Protein AF-A0A914TC28-F1 (afdb_monomer)

Secondary structure (DSSP, 8-state):
---HHHHHHHHHHHHHHTHHHHHHHHHHHHHH-GGGHHHHHHHHHHHHHHTTGGGTT----HHHHT-HHHHHHHHHHT-EEEE-S---TTS-EEEEEE--TTT-HHHIIIIISSTT-HHHHH--EEEEEE-GGGGTSTTHHHHHHHTTEEE-SHHHHHHHT-TT--SEEEEE-TTHHHHGGG--TT----S-TT--HHHHHHHHHTPEEEEEEEETGGGSSEEPP--TTSHHHHHHHHHHHHHS-----EE-B-SS-SSSSSBPPP---EEEE-PPBP----SS--HHHHHHHHHHHHHHHHHHHHHHHGGGT--S---SS-GGGHHHHHHHHHHHHHTTTGGGTT----HHHHT-HHHHHHHHHTT-EEEE-S---TTS-EEEEEE--TTT-HHHIIIIISSTT-HHHHSTT-EEEEEE-GGGGGSTTHHHHHHHTT-EES-HHHHHHHHTSSSS-EEEEE-TTHHHHGGG--TT--EE--TT--HHHHHHHHTT-EEEEEEEETGGGSSEEPP--TTSHHHHHHHHHHHHHS-----EEEEETTEEEEESBPPP---EEEE---B-----SS--HHHHHHHHHHHHHHHHHHHHHHTGGGT--TT---EE-

Radius of gyration: 33.53 Å; Cα contacts (8 Å, |Δi|>4): 1137; chains: 1; bounding box: 77×62×87 Å

Foldseek 3Di:
DQDPLNVLLQPVVVCLVCVLVVLLVVVVVLVVDPVNVVVVVVVVVVCVVCVCQLLAQFAAALVLLEPVSLLSPCVLQVEAEAEPDADDQQAEAEEAEPDCAQPNSNCLSAQQHCNHPNCVVHVAAEEEEDDVVCCVRPPSVNSCSNSRYHHPDLSSLCNQLAQVHTRYYYYDHQQPQVSNLVLAVLDRDGPQLPSLVSLLSCQQRQHWYKYKYKFFRSVFKHFDDDDPPDPNVVVQVVVCVVPVHRPTHIAAAHSPGGPGDDRTDHHHIYMYIFDTHGHHHDNDDDPVRSNVVSVVSVVRNVVSCLVCVVVRPRDNDPDPDDPVCCVVVVVVVVVCVVCVCQLLQQFAAAQVLLVDVVLLVVCVLQVEEEAEDDADDQQAEEEEAEDDCAQPNSNLCSQQLHCNNPNCVNHPNAHEEEEDASVQCVDPPSVNSCSNSRYHYPDLSSVLNQLPDPGGRYYYYYHQQAQVSNQVLAPPDQEGAQLPRLPSLQSCQQSQHWYKYKYKPCSSQFWHWDDDDPPDPNVVVQVVVCVVPVHGPTHTFAADPPGGPGDDGTHHHNIYMYIFDIHGHNHDNRDDPVSSNVVSVVNVVRNQVSCQVCVVVRPHDNPDGRHYD

Nearest PDB structures (foldseek):
  2z43-assembly3_C  TM=2.459E-01  e=3.019E+00  Saccharolobus solfataricus P2
  8bq2-assembly1_A  TM=2.609E-01  e=3.526E+00  Homo sapiens
  7ejc-assembly1_A  TM=2.375E-01  e=2.584E+00  Homo sapiens

Solvent-accessible surface area (backbone atoms only — not comparable to full-atom values): 32152 Å² total; per-residue (Å²): 135,87,50,70,28,63,49,40,38,56,57,52,47,58,52,60,75,42,32,56,59,53,29,50,52,50,51,52,54,37,70,78,32,74,92,39,38,69,58,52,52,54,50,50,53,51,44,66,76,51,61,59,33,42,47,58,67,26,55,58,31,71,67,69,23,55,40,67,63,46,36,26,42,28,60,47,24,56,48,44,68,44,75,74,58,91,69,72,58,87,41,28,33,36,36,41,38,32,70,34,16,78,81,32,63,62,53,43,41,46,64,44,24,48,39,53,44,36,57,80,76,60,67,46,53,61,33,38,54,40,65,65,68,58,66,72,41,59,66,35,25,54,51,42,20,24,39,16,31,25,30,60,49,66,68,20,47,51,58,54,43,29,82,94,51,58,21,30,32,41,40,41,48,70,31,39,58,65,26,26,68,55,27,33,62,92,52,82,82,74,50,48,95,85,54,56,64,66,48,48,50,23,26,44,43,33,18,22,41,24,38,28,43,42,44,45,45,25,47,24,40,47,52,62,95,44,55,91,88,35,70,63,31,52,51,32,50,51,50,19,73,74,69,73,49,56,72,74,64,61,36,18,18,34,90,87,48,85,76,54,36,89,34,65,42,77,36,60,29,39,35,41,37,46,66,70,42,86,36,74,64,32,83,78,67,50,76,64,57,40,49,52,55,44,54,52,50,52,52,53,40,51,51,55,44,66,78,42,32,56,86,70,75,38,63,90,76,78,58,92,66,66,71,88,47,44,83,51,50,53,57,47,50,54,47,50,63,74,51,61,59,37,42,45,61,54,27,50,62,32,73,67,64,25,61,37,68,68,44,42,54,55,29,56,60,24,59,44,42,63,44,77,74,47,92,72,66,36,83,44,37,36,39,33,44,38,33,67,33,16,82,78,31,59,44,59,43,45,42,48,37,28,40,48,46,41,35,59,77,78,38,57,69,48,46,52,28,40,48,40,64,65,73,60,63,72,42,81,67,56,28,56,55,38,19,26,29,14,30,24,29,64,48,67,67,18,50,49,49,43,67,67,42,91,66,55,7,36,30,40,39,37,45,69,31,40,55,64,27,26,65,56,23,36,65,97,56,51,71,40,42,47,73,83,55,56,65,64,53,47,51,26,21,45,59,57,18,25,38,22,39,26,44,30,44,51,44,26,52,27,38,53,49,60,95,47,56,88,87,34,73,64,30,51,51,31,50,55,44,20,75,73,70,73,49,49,75,68,57,65,38,18,19,26,100,89,43,83,78,60,32,87,42,63,40,75,30,66,24,38,29,38,38,44,58,75,42,81,42,75,66,32,85,77,68,53,69,69,59,44,50,53,54,48,51,53,49,50,53,52,39,47,52,56,44,68,80,44,36,61,85,74,77,40,62,86,90,65,70,77,42,77,74

pLDDT: mean 91.04, std 8.34, range [38.25, 98.62]

Sequence (613 aa):
MITLPKLAIRFFFPIFVLFSIISAITVIFIIINPALWGILIAYSFWWYTDRETPWKNGRPSQWVRSWRAWKYCADYFNCDLIKTTDLPLDRNYVFAIHPHGVLGISTILNFVTEATNITEKFKLDFRIITLPINFRIPFHRDLELALGLISSDADSIEYALSKDTKGKAVCIVPGGAEESLDAHPGNYDLTLKDRKGFVRLALKTGSDLVPVYNFGETSIFRQIPNQRGSFIRKLQRAFKSATGIAPIICCGRGFINRRFGIIPFPAKIATIVGAPIHVEMNPNPSKKEIAHLHDEYVSALIKLFDEHKVKYGVPEACFIIFPPLWGIAIPYYFWYKYDKDTPRRGGRTIACFRRLPVWTYFAQYFSARLIKTAQLPATKNYMFGCHPHGVLCFGTYISFGTEATHFSQRFPGLQPHMVTLPIQFRFPIRRELFLAAGIITSDADSIEYVLNKKDKGQVICVVPGGAEEALDSHHNNYDLTLHKRKGFIRLAIKNNTALVPVYCFNENMTYMQFPNRKGSIVRNLQCFIKDIIGFAPTVFAGTGFFNRYVGFMPFPAQITTVVGAPIDTPYHPNPPKELVDKVHQEYIKSLINLFEEHKTRYGIREDVELRIV

Mean predicted aligned error: 15.68 Å

Structure (mmCIF, N/CA/C/O backbone):
data_AF-A0A914TC28-F1
#
_entry.id   AF-A0A914TC28-F1
#
loop_
_atom_site.group_PDB
_atom_site.id
_atom_site.type_symbol
_atom_site.label_atom_id
_atom_site.label_alt_id
_atom_site.label_comp_id
_atom_site.label_asym_id
_atom_site.label_entity_id
_atom_site.label_seq_id
_atom_site.pdbx_PDB_ins_code
_atom_site.Cartn_x
_atom_site.Cartn_y
_atom_site.Cartn_z
_atom_site.occupancy
_atom_site.B_iso_or_equiv
_atom_site.auth_seq_id
_atom_site.auth_comp_id
_atom_site.auth_asym_id
_atom_site.auth_atom_id
_atom_site.pdbx_PDB_model_num
ATOM 1 N N . MET A 1 1 ? -33.181 19.211 -1.414 1.00 53.09 1 MET A N 1
ATOM 2 C CA . MET A 1 1 ? -33.176 19.670 -0.006 1.00 53.09 1 MET A CA 1
ATOM 3 C C . MET A 1 1 ? -32.043 19.011 0.779 1.00 53.09 1 MET A C 1
ATOM 5 O O . MET A 1 1 ? -31.775 17.828 0.578 1.00 53.09 1 MET A O 1
ATOM 9 N N . ILE A 1 2 ? -31.337 19.770 1.625 1.00 68.38 2 ILE A N 1
ATOM 10 C CA . ILE A 1 2 ? -30.352 19.236 2.583 1.00 68.38 2 ILE A CA 1
ATOM 11 C C . ILE A 1 2 ? -31.142 18.733 3.798 1.00 68.38 2 ILE A C 1
ATOM 13 O O . ILE A 1 2 ? -31.899 19.497 4.378 1.00 68.38 2 ILE A O 1
ATOM 17 N N . THR A 1 3 ? -31.006 17.455 4.155 1.00 83.56 3 THR A N 1
ATOM 18 C CA . THR A 1 3 ? -31.678 16.878 5.333 1.00 83.56 3 THR A CA 1
ATOM 19 C C . THR A 1 3 ? -30.931 17.250 6.620 1.00 83.56 3 THR A C 1
ATOM 21 O O . THR A 1 3 ? -29.719 17.475 6.577 1.00 83.56 3 THR A O 1
ATOM 24 N N . LEU A 1 4 ? -31.619 17.275 7.769 1.00 82.94 4 LEU A N 1
ATOM 25 C CA . LEU A 1 4 ? -31.010 17.563 9.079 1.00 82.94 4 LEU A CA 1
ATOM 26 C C . LEU A 1 4 ? -29.782 16.678 9.392 1.00 82.94 4 LEU A C 1
ATOM 28 O O . LEU A 1 4 ? -28.752 17.248 9.750 1.00 82.94 4 LEU A O 1
ATOM 32 N N . PRO A 1 5 ? -29.790 15.350 9.137 1.00 84.88 5 PRO A N 1
ATOM 33 C CA . PRO A 1 5 ? -28.593 14.508 9.269 1.00 84.88 5 PRO A CA 1
ATOM 34 C C . PRO A 1 5 ? -27.398 14.984 8.437 1.00 84.88 5 PRO A C 1
ATOM 36 O O . PRO A 1 5 ? -26.264 15.046 8.911 1.00 84.88 5 PRO A O 1
ATOM 39 N N . LYS A 1 6 ? -27.646 15.400 7.187 1.00 83.94 6 LYS A N 1
ATOM 40 C CA . LYS A 1 6 ? -26.594 15.921 6.301 1.00 83.94 6 LYS A CA 1
ATOM 41 C C . LYS A 1 6 ? -26.046 17.257 6.791 1.00 83.94 6 LYS A C 1
ATOM 43 O O . LYS A 1 6 ? -24.888 17.549 6.505 1.00 83.94 6 LYS A O 1
ATOM 48 N N . LEU A 1 7 ? -26.863 18.075 7.451 1.00 83.94 7 LEU A N 1
ATOM 49 C CA . LEU A 1 7 ? -26.430 19.340 8.034 1.00 83.94 7 LEU A CA 1
ATOM 50 C C . LEU A 1 7 ? -25.616 19.090 9.307 1.00 83.94 7 LEU A C 1
ATOM 52 O O . LEU A 1 7 ? -24.492 19.570 9.405 1.00 83.94 7 LEU A O 1
ATOM 56 N N . ALA A 1 8 ? -26.134 18.271 10.221 1.00 83.75 8 ALA A N 1
ATOM 57 C CA . ALA A 1 8 ? -25.470 17.928 11.471 1.00 83.75 8 ALA A CA 1
ATOM 58 C C . ALA A 1 8 ? -24.069 17.367 11.220 1.00 83.75 8 ALA A C 1
ATOM 60 O O . ALA A 1 8 ? -23.104 17.919 11.734 1.00 83.75 8 ALA A O 1
ATOM 61 N N . ILE A 1 9 ? -23.919 16.371 10.340 1.00 86.44 9 ILE A N 1
ATOM 62 C CA . ILE A 1 9 ? -22.590 15.812 10.070 1.00 86.44 9 ILE A CA 1
ATOM 63 C C . ILE A 1 9 ? -21.655 16.795 9.356 1.00 86.44 9 ILE A C 1
ATOM 65 O O . ILE A 1 9 ? -20.443 16.673 9.453 1.00 86.44 9 ILE A O 1
ATOM 69 N N . ARG A 1 10 ? -22.176 17.793 8.633 1.00 86.12 10 ARG A N 1
ATOM 70 C CA . ARG A 1 10 ? -21.322 18.816 8.014 1.00 86.12 10 ARG A CA 1
ATOM 71 C C . ARG A 1 10 ? -20.709 19.744 9.054 1.00 86.12 10 ARG A C 1
ATOM 73 O O . ARG A 1 10 ? -19.561 20.114 8.884 1.00 86.12 10 ARG A O 1
ATOM 80 N N . PHE A 1 11 ? -21.443 20.107 10.100 1.00 84.88 11 PHE A N 1
ATOM 81 C CA . PHE A 1 11 ? -20.973 21.076 11.094 1.00 84.88 11 PHE A CA 1
ATOM 82 C C . PHE A 1 11 ? -20.379 20.412 12.332 1.00 84.88 11 PHE A C 1
ATOM 84 O O . PHE A 1 11 ? -19.275 20.749 12.745 1.00 84.88 11 PHE A O 1
ATOM 91 N N . PHE A 1 12 ? -21.082 19.439 12.898 1.00 87.12 12 PHE A N 1
ATOM 92 C CA . PHE A 1 12 ? -20.694 18.807 14.150 1.00 87.12 12 PHE A CA 1
ATOM 93 C C . PHE A 1 12 ? -19.468 17.903 13.991 1.00 87.12 12 PHE A C 1
ATOM 95 O O . PHE A 1 12 ? -18.563 17.960 14.816 1.00 87.12 12 PHE A O 1
ATOM 102 N N . PHE A 1 13 ? -19.388 17.118 12.911 1.00 87.50 13 PHE A N 1
ATOM 103 C CA . PHE A 1 13 ? -18.285 16.170 12.734 1.00 87.50 13 PHE A CA 1
ATOM 104 C C . PHE A 1 13 ? -16.911 16.853 12.607 1.00 87.50 13 PHE A C 1
ATOM 106 O O . PHE A 1 13 ? -16.008 16.458 13.341 1.00 87.50 13 PHE A O 1
ATOM 113 N N . PRO A 1 14 ? -16.714 17.895 11.767 1.00 86.81 14 PRO A N 1
ATOM 114 C CA . PRO A 1 14 ? -15.445 18.622 11.738 1.00 86.81 14 PRO A CA 1
ATOM 115 C C . PRO A 1 14 ? -15.057 19.231 13.082 1.00 86.81 14 PRO A C 1
ATOM 117 O O . PRO A 1 14 ? -13.895 19.148 13.460 1.00 86.81 14 PRO A O 1
ATOM 120 N N . ILE A 1 15 ? -16.020 19.814 13.806 1.00 86.56 15 ILE A N 1
ATOM 121 C CA . ILE A 1 15 ? -15.772 20.404 15.127 1.00 86.56 15 ILE A CA 1
ATOM 122 C C . ILE A 1 15 ? -15.313 19.324 16.104 1.00 86.56 15 ILE A C 1
ATOM 124 O O . ILE A 1 15 ? -14.337 19.531 16.813 1.00 86.56 15 ILE A O 1
ATOM 128 N N . PHE A 1 16 ? -15.977 18.166 16.102 1.00 87.25 16 PHE A N 1
ATOM 129 C CA . PHE A 1 16 ? -15.631 17.046 16.968 1.00 87.25 16 PHE A CA 1
ATOM 130 C C . PHE A 1 16 ? -14.238 16.479 16.654 1.00 87.25 16 PHE A C 1
ATOM 132 O O . PHE A 1 16 ? -13.410 16.356 17.549 1.00 87.25 16 PHE A O 1
ATOM 139 N N . VAL A 1 17 ? -13.932 16.209 15.380 1.00 84.88 17 VAL A N 1
ATOM 140 C CA . VAL A 1 17 ? -12.621 15.668 14.970 1.00 84.88 17 VAL A CA 1
ATOM 141 C C . VAL A 1 17 ? -11.483 16.656 15.234 1.00 84.88 17 VAL A C 1
ATOM 143 O O . VAL A 1 17 ? -10.388 16.252 15.618 1.00 84.88 17 VAL A O 1
ATOM 146 N N . LEU A 1 18 ? -11.725 17.956 15.048 1.00 87.25 18 LEU A N 1
ATOM 147 C CA . LEU A 1 18 ? -10.732 19.004 15.294 1.00 87.25 18 LEU A CA 1
ATOM 148 C C . LEU A 1 18 ? -10.729 19.494 16.750 1.00 87.25 18 LEU A C 1
ATOM 150 O O . LEU A 1 18 ? -9.965 20.403 17.073 1.00 87.25 18 LEU A O 1
ATOM 154 N N . PHE A 1 19 ? -11.542 18.913 17.639 1.00 91.19 19 PHE A N 1
ATOM 155 C CA . PHE A 1 19 ? -11.727 19.423 18.999 1.00 91.19 19 PHE A CA 1
ATOM 156 C C . PHE A 1 19 ? -10.433 19.412 19.819 1.00 91.19 19 PHE A C 1
ATOM 158 O O . PHE A 1 19 ? -10.198 20.331 20.600 1.00 91.19 19 PHE A O 1
ATOM 165 N N . SER A 1 20 ? -9.561 18.421 19.611 1.00 87.56 20 SER A N 1
ATOM 166 C CA . SER A 1 20 ? -8.230 18.360 20.234 1.00 87.56 20 SER A CA 1
ATOM 167 C C . SER A 1 20 ? -7.362 19.559 19.851 1.00 87.56 20 SER A C 1
ATOM 169 O O . SER A 1 20 ? -6.750 20.182 20.716 1.00 87.56 20 SER A O 1
ATOM 171 N N . ILE A 1 21 ? -7.358 19.923 18.567 1.00 87.81 21 ILE A N 1
ATOM 172 C CA . ILE A 1 21 ? -6.606 21.064 18.034 1.00 87.81 21 ILE A CA 1
ATOM 173 C C . ILE A 1 21 ? -7.206 22.372 18.545 1.00 87.81 21 ILE A C 1
ATOM 175 O O . ILE A 1 21 ? -6.471 23.231 19.028 1.00 87.81 21 ILE A O 1
ATOM 179 N N . ILE A 1 22 ? -8.535 22.510 18.483 1.00 90.25 22 ILE A N 1
ATOM 180 C CA . ILE A 1 22 ? -9.247 23.691 18.990 1.00 90.25 22 ILE A CA 1
ATOM 181 C C . ILE A 1 22 ? -8.916 23.891 20.468 1.00 90.25 22 ILE A C 1
ATOM 183 O O . ILE A 1 22 ? -8.524 24.983 20.864 1.00 90.25 22 ILE A O 1
ATOM 187 N N . SER A 1 23 ? -8.976 22.822 21.259 1.00 91.69 23 SER A N 1
ATOM 188 C CA . SER A 1 23 ? -8.705 22.883 22.690 1.00 91.69 23 SER A CA 1
ATOM 189 C C . SER A 1 23 ? -7.250 23.232 22.995 1.00 91.69 23 SER A C 1
ATOM 191 O O . SER A 1 23 ? -6.994 24.061 23.865 1.00 91.69 23 SER A O 1
ATOM 193 N N . ALA A 1 24 ? -6.289 22.680 22.249 1.00 88.62 24 ALA A N 1
ATOM 194 C CA . ALA A 1 24 ? -4.882 23.052 22.383 1.00 88.62 24 ALA A CA 1
ATOM 195 C C . ALA A 1 24 ? -4.652 24.547 22.085 1.00 88.62 24 ALA A C 1
ATOM 197 O O . ALA A 1 24 ? -3.962 25.226 22.845 1.00 88.62 24 ALA A O 1
ATOM 198 N N . ILE A 1 25 ? -5.277 25.082 21.030 1.00 89.75 25 ILE A N 1
ATOM 199 C CA . ILE A 1 25 ? -5.221 26.514 20.696 1.00 89.75 25 ILE A CA 1
ATOM 200 C C . ILE A 1 25 ? -5.867 27.356 21.804 1.00 89.75 25 ILE A C 1
ATOM 202 O O . ILE A 1 25 ? -5.301 28.372 22.203 1.00 89.75 25 ILE A O 1
ATOM 206 N N . THR A 1 26 ? -7.014 26.931 22.342 1.00 90.25 26 THR A N 1
ATOM 207 C CA . THR A 1 26 ? -7.688 27.613 23.457 1.00 90.25 26 THR A CA 1
ATOM 208 C C . THR A 1 26 ? -6.801 27.680 24.699 1.00 90.25 26 THR A C 1
ATOM 210 O O . THR A 1 26 ? -6.718 28.729 25.329 1.00 90.25 26 THR A O 1
ATOM 213 N N . VAL A 1 27 ? -6.090 26.602 25.034 1.00 89.69 27 VAL A N 1
ATOM 214 C CA . VAL A 1 27 ? -5.149 26.587 26.165 1.00 89.69 27 VAL A CA 1
ATOM 215 C C . VAL A 1 27 ? -4.001 27.562 25.937 1.00 89.69 27 VAL A C 1
ATOM 217 O O . VAL A 1 27 ? -3.688 28.341 26.831 1.00 89.69 27 VAL A O 1
ATOM 220 N N . ILE A 1 28 ? -3.402 27.565 24.741 1.00 89.44 28 ILE A N 1
ATOM 221 C CA . ILE A 1 28 ? -2.338 28.518 24.394 1.00 89.44 28 ILE A CA 1
ATOM 222 C C . ILE A 1 28 ? -2.853 29.954 24.537 1.00 89.44 28 ILE A C 1
ATOM 224 O O . ILE A 1 28 ? -2.183 30.777 25.154 1.00 89.44 28 ILE A O 1
ATOM 228 N N . PHE A 1 29 ? -4.059 30.239 24.039 1.00 90.56 29 PHE A N 1
ATOM 229 C CA . PHE A 1 29 ? -4.701 31.547 24.172 1.00 90.56 29 PHE A CA 1
ATOM 230 C C . PHE A 1 29 ? -4.916 31.961 25.639 1.00 90.56 29 PHE A C 1
ATOM 232 O O . PHE A 1 29 ? -4.668 33.112 25.993 1.00 90.56 29 PHE A O 1
ATOM 239 N N . ILE A 1 30 ? -5.328 31.029 26.505 1.00 90.94 30 ILE A N 1
ATOM 240 C CA . ILE A 1 30 ? -5.470 31.273 27.949 1.00 90.94 30 ILE A CA 1
ATOM 241 C C . ILE A 1 30 ? -4.105 31.551 28.599 1.00 90.94 30 ILE A C 1
ATOM 243 O O . ILE A 1 30 ? -4.000 32.448 29.430 1.00 90.94 30 ILE A O 1
ATOM 247 N N . ILE A 1 31 ? -3.054 30.817 28.217 1.00 89.94 31 ILE A N 1
ATOM 248 C CA . ILE A 1 31 ? -1.704 30.979 28.782 1.00 89.94 31 ILE A CA 1
ATOM 249 C C . ILE A 1 31 ? -1.128 32.361 28.451 1.00 89.94 31 ILE A C 1
ATOM 251 O O . ILE A 1 31 ? -0.584 33.021 29.335 1.00 89.94 31 ILE A O 1
ATOM 255 N N . ILE A 1 32 ? -1.262 32.819 27.203 1.00 93.75 32 ILE A N 1
ATOM 256 C CA . ILE A 1 32 ? -0.699 34.108 26.762 1.00 93.75 32 ILE A CA 1
ATOM 257 C C . ILE A 1 32 ? -1.490 35.326 27.256 1.00 93.75 32 ILE A C 1
ATOM 259 O O . ILE A 1 32 ? -1.021 36.449 27.087 1.00 93.75 32 ILE A O 1
ATOM 263 N N . ASN A 1 33 ? -2.679 35.130 27.834 1.00 90.56 33 ASN A N 1
ATOM 264 C CA . ASN A 1 33 ? -3.541 36.208 28.307 1.00 90.56 33 ASN A CA 1
ATOM 265 C C . ASN A 1 33 ? -3.656 36.190 29.845 1.00 90.56 33 ASN A C 1
ATOM 267 O O . ASN A 1 33 ? -4.470 35.435 30.386 1.00 90.56 33 ASN A O 1
ATOM 271 N N . PRO A 1 34 ? -2.902 37.046 30.566 1.00 94.56 34 PRO A N 1
ATOM 272 C CA . PRO A 1 34 ? -2.907 37.088 32.030 1.00 94.56 34 PRO A CA 1
ATOM 273 C C . PRO A 1 34 ? -4.288 37.291 32.661 1.00 94.56 34 PRO A C 1
ATOM 275 O O . PRO A 1 34 ? -4.544 36.776 33.747 1.00 94.56 34 PRO A O 1
ATOM 278 N N . ALA A 1 35 ? -5.214 37.972 31.973 1.00 95.44 35 ALA A N 1
ATOM 279 C CA . ALA A 1 35 ? -6.578 38.166 32.467 1.00 95.44 35 ALA A CA 1
ATOM 280 C C . ALA A 1 35 ? -7.354 36.842 32.617 1.00 95.44 35 ALA A C 1
ATOM 282 O O . ALA A 1 35 ? -8.321 36.771 33.370 1.00 95.44 35 ALA A O 1
ATOM 283 N N . LEU A 1 36 ? -6.924 35.781 31.924 1.00 93.38 36 LEU A N 1
ATOM 284 C CA . LEU A 1 36 ? -7.536 34.452 31.971 1.00 93.38 36 LEU A CA 1
ATOM 285 C C . LEU A 1 36 ? -6.805 33.485 32.917 1.00 93.38 36 LEU A C 1
ATOM 287 O O . LEU A 1 36 ? -7.231 32.338 33.062 1.00 93.38 36 LEU A O 1
ATOM 291 N N . TRP A 1 37 ? -5.737 33.909 33.601 1.00 94.50 37 TRP A N 1
ATOM 292 C CA . TRP A 1 37 ? -4.948 33.015 34.459 1.00 94.50 37 TRP A CA 1
ATOM 293 C C . TRP A 1 37 ? -5.726 32.458 35.651 1.00 94.50 37 TRP A C 1
ATOM 295 O O . TRP A 1 37 ? -5.442 31.345 36.084 1.00 94.50 37 TRP A O 1
ATOM 305 N N . GLY A 1 38 ? -6.759 33.155 36.136 1.00 95.81 38 GLY A N 1
ATOM 306 C CA . GLY A 1 38 ? -7.664 32.594 37.144 1.00 95.81 38 GLY A CA 1
ATOM 307 C C . GLY A 1 38 ? -8.326 31.290 36.675 1.00 95.81 38 GLY A C 1
ATOM 308 O O . GLY A 1 38 ? -8.376 30.316 37.426 1.00 95.81 38 GLY A O 1
ATOM 309 N N . ILE A 1 39 ? -8.744 31.230 35.404 1.00 93.12 39 ILE A N 1
ATOM 310 C CA . ILE A 1 39 ? -9.302 30.017 34.782 1.00 93.12 39 ILE A CA 1
ATOM 311 C C . ILE A 1 39 ? -8.219 28.943 34.664 1.00 93.12 39 ILE A C 1
ATOM 313 O O . ILE A 1 39 ? -8.470 27.785 34.991 1.00 93.12 39 ILE A O 1
ATOM 317 N N . LEU A 1 40 ? -7.010 29.322 34.235 1.00 93.00 40 LEU A N 1
ATOM 318 C CA . LEU A 1 40 ? -5.885 28.395 34.100 1.00 93.00 40 LEU A CA 1
ATOM 319 C C . LEU A 1 40 ? -5.529 27.731 35.434 1.00 93.00 40 LEU A C 1
ATOM 321 O O . LEU A 1 40 ? -5.352 26.516 35.478 1.00 93.00 40 LEU A O 1
ATOM 325 N N . ILE A 1 41 ? -5.447 28.510 36.516 1.00 95.44 41 ILE A N 1
ATOM 326 C CA . ILE A 1 41 ? -5.124 28.021 37.861 1.00 95.44 41 ILE A CA 1
ATOM 327 C C . ILE A 1 41 ? -6.228 27.089 38.363 1.00 95.44 41 ILE A C 1
ATOM 329 O O . ILE A 1 41 ? -5.933 25.965 38.771 1.00 95.44 41 ILE A O 1
ATOM 333 N N . ALA A 1 42 ? -7.493 27.513 38.277 1.00 96.38 42 ALA A N 1
ATOM 334 C CA . ALA A 1 42 ? -8.629 26.703 38.712 1.00 96.38 42 ALA A CA 1
ATOM 335 C C . ALA A 1 42 ? -8.705 25.370 37.949 1.00 96.38 42 ALA A C 1
ATOM 337 O O . ALA A 1 42 ? -8.851 24.306 38.552 1.00 96.38 42 ALA A O 1
ATOM 338 N N . TYR A 1 43 ? -8.538 25.413 36.626 1.00 95.31 43 TYR A N 1
ATOM 339 C CA . TYR A 1 43 ? -8.549 24.220 35.788 1.00 95.31 43 TYR A CA 1
ATOM 340 C C . TYR A 1 43 ? -7.328 23.319 36.036 1.00 95.31 43 TYR A C 1
ATOM 342 O O . TYR A 1 43 ? -7.462 22.100 36.052 1.00 95.31 43 TYR A O 1
ATOM 350 N N . SER A 1 44 ? -6.144 23.889 36.283 1.00 93.81 44 SER A N 1
ATOM 351 C CA . SER A 1 44 ? -4.936 23.114 36.609 1.00 93.81 44 SER A CA 1
ATOM 352 C C . SER A 1 44 ? -5.062 22.405 37.957 1.00 93.81 44 SER A C 1
ATOM 354 O O . SER A 1 44 ? -4.659 21.249 38.083 1.00 93.81 44 SER A O 1
ATOM 356 N N . PHE A 1 45 ? -5.669 23.063 38.949 1.00 96.94 45 PHE A N 1
ATOM 357 C CA . PHE A 1 45 ? -5.994 22.441 40.230 1.00 96.94 45 PHE A CA 1
ATOM 358 C C . PHE A 1 45 ? -6.981 21.280 40.050 1.00 96.94 45 PHE A C 1
ATOM 360 O O . PHE A 1 45 ? -6.705 20.173 40.509 1.00 96.94 45 PHE A O 1
ATOM 367 N N . TRP A 1 46 ? -8.078 21.504 39.314 1.00 95.50 46 TRP A N 1
ATOM 368 C CA . TRP A 1 46 ? -9.041 20.455 38.958 1.00 95.50 46 TRP A CA 1
ATOM 369 C C . TRP A 1 46 ? -8.382 19.279 38.229 1.00 95.50 46 TRP A C 1
ATOM 371 O O . TRP A 1 46 ? -8.613 18.120 38.563 1.00 95.50 46 TRP A O 1
ATOM 381 N N . TRP A 1 47 ? -7.520 19.554 37.250 1.00 93.94 47 TRP A N 1
ATOM 382 C CA . TRP A 1 47 ? -6.807 18.502 36.537 1.00 93.94 47 TRP A CA 1
ATOM 383 C C . TRP A 1 47 ? -5.950 17.670 37.472 1.00 93.94 47 TRP A C 1
ATOM 385 O O . TRP A 1 47 ? -5.947 16.444 37.390 1.00 93.94 47 TRP A O 1
ATOM 395 N N . TYR A 1 48 ? -5.180 18.337 38.331 1.00 94.75 48 TYR A N 1
ATOM 396 C CA . TYR A 1 48 ? -4.258 17.663 39.226 1.00 94.75 48 TYR A CA 1
ATOM 397 C C . TYR A 1 48 ? -4.998 16.714 40.170 1.00 94.75 48 TYR A C 1
ATOM 399 O O . TYR A 1 48 ? -4.517 15.603 40.403 1.00 94.75 48 TYR A O 1
ATOM 407 N N . THR A 1 49 ? -6.171 17.107 40.672 1.00 95.25 49 THR A N 1
ATOM 408 C CA . THR A 1 49 ? -6.997 16.259 41.540 1.00 95.25 49 THR A CA 1
ATOM 409 C C . THR A 1 49 ? -7.701 15.135 40.771 1.00 95.25 49 THR A C 1
ATOM 411 O O . THR A 1 49 ? -7.786 14.023 41.285 1.00 95.25 49 THR A O 1
ATOM 414 N N . ASP A 1 50 ? -8.121 15.371 39.526 1.00 95.31 50 ASP A N 1
ATOM 415 C CA . ASP A 1 50 ? -8.815 14.395 38.667 1.00 95.31 50 ASP A CA 1
ATOM 416 C C . ASP A 1 50 ? -7.858 13.513 37.833 1.00 95.31 50 ASP A C 1
ATOM 418 O O . ASP A 1 50 ? -8.301 12.673 37.052 1.00 95.31 50 ASP A O 1
ATOM 422 N N . ARG A 1 51 ? -6.534 13.680 37.951 1.00 93.75 51 ARG A N 1
ATOM 423 C CA . ARG A 1 51 ? -5.540 13.117 37.011 1.00 93.75 51 ARG A CA 1
ATOM 424 C C . ARG A 1 51 ? -5.625 11.601 36.804 1.00 93.75 51 ARG A C 1
ATOM 426 O O . ARG A 1 51 ? -5.368 11.151 35.696 1.00 93.75 51 ARG A O 1
ATOM 433 N N . GLU A 1 52 ? -6.024 10.840 37.823 1.00 95.06 52 GLU A N 1
ATOM 434 C CA . GLU A 1 52 ? -6.096 9.369 37.793 1.00 95.06 52 GLU A CA 1
ATOM 435 C C . GLU A 1 52 ? -7.374 8.832 37.130 1.00 95.06 52 GLU A C 1
ATOM 437 O O . GLU A 1 52 ? -7.460 7.650 36.804 1.00 95.06 52 GLU A O 1
ATOM 442 N N . THR A 1 53 ? -8.378 9.683 36.912 1.00 95.69 53 THR A N 1
ATOM 443 C CA . THR A 1 53 ? -9.700 9.296 36.399 1.00 95.69 53 THR A CA 1
ATOM 444 C C . THR A 1 53 ? -9.663 8.500 35.083 1.00 95.69 53 THR A C 1
ATOM 446 O O . THR A 1 53 ? -10.400 7.514 34.985 1.00 95.69 53 THR A O 1
ATOM 449 N N . PRO A 1 54 ? -8.789 8.799 34.095 1.00 95.44 54 PRO A N 1
ATOM 450 C CA . PRO A 1 54 ? -8.660 7.981 32.887 1.00 95.44 54 PRO A CA 1
ATOM 451 C C . PRO A 1 54 ? -8.264 6.521 33.138 1.00 95.44 54 PRO A C 1
ATOM 453 O O . PRO A 1 54 ? -8.578 5.673 32.309 1.00 95.44 54 PRO A O 1
ATOM 456 N N . TRP A 1 55 ? -7.601 6.223 34.258 1.00 95.62 55 TRP A N 1
ATOM 457 C CA . TRP A 1 55 ? -7.202 4.869 34.661 1.00 95.62 55 TRP A CA 1
ATOM 458 C C . TRP A 1 55 ? -8.157 4.246 35.686 1.00 95.62 55 TRP A C 1
ATOM 460 O O . TRP A 1 55 ? -7.973 3.101 36.088 1.00 95.62 55 TRP A O 1
ATOM 470 N N . LYS A 1 56 ? -9.189 4.987 36.115 1.00 92.88 56 LYS A N 1
ATOM 471 C CA . LYS A 1 56 ? -10.131 4.580 37.164 1.00 92.88 56 LYS A CA 1
ATOM 472 C C . LYS A 1 56 ? -11.585 4.711 36.714 1.00 92.88 56 LYS A C 1
ATOM 474 O O . LYS A 1 56 ? -12.364 5.437 37.316 1.00 92.88 56 LYS A O 1
ATOM 479 N N . ASN A 1 57 ? -11.962 3.976 35.665 1.00 90.31 57 ASN A N 1
ATOM 480 C CA . ASN A 1 57 ? -13.317 3.939 35.080 1.00 90.31 57 ASN A CA 1
ATOM 481 C C . ASN A 1 57 ? -13.822 5.239 34.424 1.00 90.31 57 ASN A C 1
ATOM 483 O O . ASN A 1 57 ? -14.960 5.253 33.957 1.00 90.31 57 ASN A O 1
ATOM 487 N N . GLY A 1 58 ? -13.023 6.298 34.326 1.00 91.75 58 GLY A N 1
ATOM 488 C CA . GLY A 1 58 ? -13.468 7.547 33.713 1.00 91.75 58 GLY A CA 1
ATOM 489 C C . GLY A 1 58 ? -14.617 8.220 34.479 1.00 91.75 58 GLY A C 1
ATOM 490 O O . GLY A 1 58 ? -14.891 7.906 35.635 1.00 91.75 58 GLY A O 1
ATOM 491 N N . ARG A 1 59 ? -15.301 9.168 33.828 1.00 94.25 59 ARG A N 1
ATOM 492 C CA . ARG A 1 59 ? -16.442 9.902 34.409 1.00 94.25 59 ARG A CA 1
ATOM 493 C C . ARG A 1 59 ? -17.527 10.166 33.355 1.00 94.25 59 ARG A C 1
ATOM 495 O O . ARG A 1 59 ? -17.719 11.317 32.952 1.00 94.25 59 ARG A O 1
ATOM 502 N N . PRO A 1 60 ? -18.206 9.107 32.871 1.00 94.94 60 PRO A N 1
ATOM 503 C CA . PRO A 1 60 ? -19.180 9.224 31.793 1.00 94.94 60 PRO A CA 1
ATOM 504 C C . PRO A 1 60 ? -20.333 10.156 32.181 1.00 94.94 60 PRO A C 1
ATOM 506 O O . PRO A 1 60 ? -20.869 10.103 33.284 1.00 94.94 60 PRO A O 1
ATOM 509 N N . SER A 1 61 ? -20.745 10.995 31.237 1.00 96.50 61 SER A N 1
ATOM 510 C CA . SER A 1 61 ? -21.875 11.907 31.354 1.00 96.50 61 SER A CA 1
ATOM 511 C C . SER A 1 61 ? -22.979 11.453 30.416 1.00 96.50 61 SER A C 1
ATOM 513 O O . SER A 1 61 ? -22.844 11.529 29.191 1.00 96.50 61 SER A O 1
ATOM 515 N N . GLN A 1 62 ? -24.110 11.033 30.985 1.00 95.25 62 GLN A N 1
ATOM 516 C CA . GLN A 1 62 ? -25.255 10.618 30.177 1.00 95.25 62 GLN A CA 1
ATOM 517 C C . GLN A 1 62 ? -25.766 11.751 29.285 1.00 95.25 62 GLN A C 1
ATOM 519 O O . GLN A 1 62 ? -26.216 11.504 28.168 1.00 95.25 62 GLN A O 1
ATOM 524 N N . TRP A 1 63 ? -25.637 12.999 29.738 1.00 96.50 63 TRP A N 1
ATOM 525 C CA . TRP A 1 63 ? -26.005 14.171 28.954 1.00 96.50 63 TRP A CA 1
ATOM 526 C C . TRP A 1 63 ? -25.154 14.305 27.683 1.00 96.50 63 TRP A C 1
ATOM 528 O O . TRP A 1 63 ? -25.719 14.419 26.596 1.00 96.50 63 TRP A O 1
ATOM 538 N N . VAL A 1 64 ? -23.820 14.210 27.791 1.00 96.25 64 VAL A N 1
ATOM 539 C CA . VAL A 1 64 ? -22.906 14.281 26.630 1.00 96.25 64 VAL A CA 1
ATOM 540 C C . VAL A 1 64 ? -23.132 13.107 25.678 1.00 96.25 64 VAL A C 1
ATOM 542 O O . VAL A 1 64 ? -23.246 13.296 24.465 1.00 96.25 64 VAL A O 1
ATOM 545 N N . ARG A 1 65 ? -23.267 11.893 26.224 1.00 96.31 65 ARG A N 1
ATOM 546 C CA . ARG A 1 65 ? -23.527 10.673 25.443 1.00 96.31 65 ARG A CA 1
ATOM 547 C C . ARG A 1 65 ? -24.885 10.709 24.727 1.00 96.31 65 ARG A C 1
ATOM 549 O O . ARG A 1 65 ? -25.034 10.065 23.693 1.00 96.31 65 ARG A O 1
ATOM 556 N N . SER A 1 66 ? -25.839 11.512 25.210 1.00 97.00 66 SER A N 1
ATOM 557 C CA . SER A 1 66 ? -27.198 11.644 24.656 1.00 97.00 66 SER A CA 1
ATOM 558 C C . SER A 1 66 ? -27.419 12.882 23.777 1.00 97.00 66 SER A C 1
ATOM 560 O O . SER A 1 66 ? -28.562 13.179 23.416 1.00 97.00 66 SER A O 1
ATOM 562 N N . TRP A 1 67 ? -26.373 13.633 23.407 1.00 96.06 67 TRP A N 1
ATOM 563 C CA . TRP A 1 67 ? -26.538 14.784 22.514 1.00 96.06 67 TRP A CA 1
ATOM 564 C C . TRP A 1 67 ? -27.221 14.396 21.195 1.00 96.06 67 TRP A C 1
ATOM 566 O O . TRP A 1 67 ? -26.834 13.444 20.516 1.00 96.06 67 TRP A O 1
ATOM 576 N N . ARG A 1 68 ? -28.212 15.195 20.770 1.00 94.31 68 ARG A N 1
ATOM 577 C CA . ARG A 1 68 ? -28.986 14.948 19.534 1.00 94.31 68 ARG A CA 1
ATOM 578 C C . ARG A 1 68 ? -28.118 14.882 18.276 1.00 94.31 68 ARG A C 1
ATOM 580 O O . ARG A 1 68 ? -28.504 14.228 17.311 1.00 94.31 68 ARG A O 1
ATOM 587 N N . ALA A 1 69 ? -26.957 15.536 18.287 1.00 93.12 69 ALA A N 1
ATOM 588 C CA . ALA A 1 69 ? -25.998 15.480 17.191 1.00 93.12 69 ALA A CA 1
ATOM 589 C C . ALA A 1 69 ? -25.547 14.042 16.880 1.00 93.12 69 ALA A C 1
ATOM 591 O O . ALA A 1 69 ? -25.409 13.701 15.707 1.00 93.12 69 ALA A O 1
ATOM 592 N N . TRP A 1 70 ? -25.410 13.180 17.896 1.00 94.81 70 TRP A N 1
ATOM 593 C CA . TRP A 1 70 ? -25.047 11.774 17.708 1.00 94.81 70 TRP A CA 1
ATOM 594 C C . TRP A 1 70 ? -26.108 11.003 16.929 1.00 94.81 70 TRP A C 1
ATOM 596 O O . TRP A 1 70 ? -25.766 10.289 15.989 1.00 94.81 70 TRP A O 1
ATOM 606 N N . LYS A 1 71 ? -27.394 11.222 17.243 1.00 94.69 71 LYS A N 1
ATOM 607 C CA . LYS A 1 71 ? -28.518 10.622 16.505 1.00 94.69 71 LYS A CA 1
ATOM 608 C C . LYS A 1 71 ? -28.508 11.043 15.039 1.00 94.69 71 LYS A C 1
ATOM 610 O O . LYS A 1 71 ? -28.560 10.197 14.160 1.00 94.69 71 LYS A O 1
ATOM 615 N N . TYR A 1 72 ? -28.305 12.329 14.760 1.00 94.44 72 TYR A N 1
ATOM 616 C CA . TYR A 1 72 ? -28.194 12.802 13.379 1.00 94.44 72 TYR A CA 1
ATOM 617 C C . TYR A 1 72 ? -26.976 12.237 12.632 1.00 94.44 72 TYR A C 1
ATOM 619 O O . TYR A 1 72 ? -27.051 12.016 11.422 1.00 94.44 72 TYR A O 1
ATOM 627 N N . CYS A 1 73 ? -25.855 12.003 13.319 1.00 93.50 73 CYS A N 1
ATOM 628 C CA . CYS A 1 73 ? -24.708 11.308 12.737 1.00 93.50 73 CYS A CA 1
ATOM 629 C C . CYS A 1 73 ? -25.037 9.835 12.445 1.00 93.50 73 CYS A C 1
ATOM 631 O O . CYS A 1 73 ? -24.743 9.373 11.347 1.00 93.50 73 CYS A O 1
ATOM 633 N N . ALA A 1 74 ? -25.692 9.118 13.362 1.00 95.00 74 ALA A N 1
ATOM 634 C CA . ALA A 1 74 ? -26.156 7.749 13.125 1.00 95.00 74 ALA A CA 1
ATOM 635 C C . ALA A 1 74 ? -27.146 7.666 11.953 1.00 95.00 74 ALA A C 1
ATOM 637 O O . ALA A 1 74 ? -26.954 6.837 11.064 1.00 95.00 74 ALA A O 1
ATOM 638 N N . ASP A 1 75 ? -28.113 8.583 11.871 1.00 95.12 75 ASP A N 1
ATOM 639 C CA . ASP A 1 75 ? -29.069 8.675 10.760 1.00 95.12 75 ASP A CA 1
ATOM 640 C C . ASP A 1 75 ? -28.369 8.911 9.415 1.00 95.12 75 ASP A C 1
ATOM 642 O O . ASP A 1 75 ? -28.780 8.384 8.380 1.00 95.12 75 ASP A O 1
ATOM 646 N N . TYR A 1 76 ? -27.291 9.704 9.401 1.00 94.38 76 TYR A N 1
ATOM 647 C CA . TYR A 1 76 ? -26.524 9.965 8.183 1.00 94.38 76 TYR A CA 1
ATOM 648 C C . TYR A 1 76 ? -25.900 8.691 7.598 1.00 94.38 76 TYR A C 1
ATOM 650 O O . TYR A 1 76 ? -25.834 8.550 6.373 1.00 94.38 76 TYR A O 1
ATOM 658 N N . PHE A 1 77 ? -25.458 7.780 8.466 1.00 94.25 77 PHE A N 1
ATOM 659 C CA . PHE A 1 77 ? -24.902 6.484 8.085 1.00 94.25 77 PHE A CA 1
ATOM 660 C C . PHE A 1 77 ? -25.936 5.362 8.066 1.00 94.25 77 PHE A C 1
ATOM 662 O O . PHE A 1 77 ? -25.567 4.232 7.772 1.00 94.25 77 PHE A O 1
ATOM 669 N N . ASN A 1 78 ? -27.205 5.625 8.393 1.00 94.75 78 ASN A N 1
ATOM 670 C CA . ASN A 1 78 ? -28.181 4.565 8.654 1.00 94.75 78 ASN A CA 1
ATOM 671 C C . ASN A 1 78 ? -27.578 3.475 9.571 1.00 94.75 78 ASN A C 1
ATOM 673 O O . ASN A 1 78 ? -27.453 2.314 9.174 1.00 94.75 78 ASN A O 1
ATOM 677 N N . CYS A 1 79 ? -27.048 3.922 10.714 1.00 96.19 79 CYS A N 1
ATOM 678 C CA . CYS A 1 79 ? -26.225 3.115 11.606 1.00 96.19 79 CYS A CA 1
ATOM 679 C C . CYS A 1 79 ? -27.087 2.171 12.450 1.00 96.19 79 CYS A C 1
ATOM 681 O O . CYS A 1 79 ? -27.875 2.626 13.276 1.00 96.19 79 CYS A O 1
ATOM 683 N N . ASP A 1 80 ? -26.877 0.866 12.286 1.00 95.56 80 ASP A N 1
ATOM 684 C CA . ASP A 1 80 ? -27.592 -0.179 13.016 1.00 95.56 80 ASP A CA 1
ATOM 685 C C . ASP A 1 80 ? -26.667 -0.852 14.051 1.00 95.56 80 ASP A C 1
ATOM 687 O O . ASP A 1 80 ? -25.576 -1.313 13.707 1.00 95.56 80 ASP A O 1
ATOM 691 N N . LEU A 1 81 ? -27.126 -0.984 15.304 1.00 97.69 81 LEU A N 1
ATOM 692 C CA . LEU A 1 81 ? -26.501 -1.828 16.336 1.00 97.69 81 LEU A CA 1
ATOM 693 C C . LEU A 1 81 ? -27.349 -3.083 16.574 1.00 97.69 81 LEU A C 1
ATOM 695 O O . LEU A 1 81 ? -28.459 -3.009 17.119 1.00 97.69 81 LEU A O 1
ATOM 699 N N . ILE A 1 82 ? -26.821 -4.238 16.171 1.00 97.31 82 ILE A N 1
ATOM 700 C CA . ILE A 1 82 ? -27.500 -5.531 16.216 1.00 97.31 82 ILE A CA 1
ATOM 701 C C . ILE A 1 82 ? -26.922 -6.359 17.364 1.00 97.31 82 ILE A C 1
ATOM 703 O O . ILE A 1 82 ? -25.744 -6.713 17.369 1.00 97.31 82 ILE A O 1
ATOM 707 N N . LYS A 1 83 ? -27.787 -6.699 18.317 1.00 95.81 83 LYS A N 1
ATOM 708 C CA . LYS A 1 83 ? -27.516 -7.644 19.400 1.00 95.81 83 LYS A CA 1
ATOM 709 C C . LYS A 1 83 ? -28.011 -9.023 18.967 1.00 95.81 83 LYS A C 1
ATOM 711 O O . LYS A 1 83 ? -29.197 -9.156 18.680 1.00 95.81 83 LYS A O 1
ATOM 716 N N . THR A 1 84 ? -27.121 -10.013 18.885 1.00 96.44 84 THR A N 1
ATOM 717 C CA . THR A 1 84 ? -27.490 -11.377 18.448 1.00 96.44 84 THR A CA 1
ATOM 718 C C . THR A 1 84 ? -27.922 -12.286 19.597 1.00 96.44 84 THR A C 1
ATOM 720 O O . THR A 1 84 ? -28.692 -13.213 19.375 1.00 96.44 84 THR A O 1
ATOM 723 N N . THR A 1 85 ? -27.467 -12.009 20.821 1.00 95.06 85 THR A N 1
ATOM 724 C CA . THR A 1 85 ? -27.822 -12.765 22.028 1.00 95.06 85 THR A CA 1
ATOM 725 C C . THR A 1 85 ? -27.866 -11.857 23.250 1.00 95.06 85 THR A C 1
ATOM 727 O O . THR A 1 85 ? -27.220 -10.804 23.282 1.00 95.06 85 THR A O 1
ATOM 730 N N . ASP A 1 86 ? -28.603 -12.276 24.275 1.00 95.06 86 ASP A N 1
ATOM 731 C CA . ASP A 1 86 ? -28.540 -11.659 25.593 1.00 95.06 86 ASP A CA 1
ATOM 732 C C . ASP A 1 86 ? -27.207 -11.944 26.286 1.00 95.06 86 ASP A C 1
ATOM 734 O O . ASP A 1 86 ? -26.632 -13.025 26.158 1.00 95.06 86 ASP A O 1
ATOM 738 N N . LEU A 1 87 ? -26.713 -10.928 26.996 1.00 95.62 87 LEU A N 1
ATOM 739 C CA . LEU A 1 87 ? -25.478 -10.972 27.765 1.00 95.62 87 LEU A CA 1
ATOM 740 C C . LEU A 1 87 ? -25.846 -10.879 29.250 1.00 95.62 87 LEU A C 1
ATOM 742 O O . LEU A 1 87 ? -26.387 -9.849 29.664 1.00 95.62 87 LEU A O 1
ATOM 746 N N . PRO A 1 88 ? -25.599 -11.932 30.046 1.00 95.00 88 PRO A N 1
ATOM 747 C CA . PRO A 1 88 ? -25.801 -11.907 31.491 1.00 95.00 88 PRO A CA 1
ATOM 748 C C . PRO A 1 88 ? -25.111 -10.721 32.184 1.00 95.00 88 PRO A C 1
ATOM 750 O O . PRO A 1 88 ? -23.976 -10.372 31.866 1.00 95.00 88 PRO A O 1
ATOM 753 N N . LEU A 1 89 ? -25.772 -10.109 33.168 1.00 95.44 89 LEU A N 1
ATOM 754 C CA . LEU A 1 89 ? -25.218 -8.971 33.921 1.00 95.44 89 LEU A CA 1
ATOM 755 C C . LEU A 1 89 ? -24.334 -9.406 35.108 1.00 95.44 89 LEU A C 1
ATOM 757 O O . LEU A 1 89 ? -23.766 -8.567 35.799 1.00 95.44 89 LEU A O 1
ATOM 761 N N . ASP A 1 90 ? -24.207 -10.713 35.348 1.00 94.12 90 ASP A N 1
ATOM 762 C CA . ASP A 1 90 ? -23.460 -11.336 36.453 1.00 94.12 90 ASP A CA 1
ATOM 763 C C . ASP A 1 90 ? -21.951 -11.492 36.178 1.00 94.12 90 ASP A C 1
ATOM 765 O O . ASP A 1 90 ? -21.200 -12.056 36.986 1.00 94.12 90 ASP A O 1
ATOM 769 N N . ARG A 1 91 ? -21.488 -10.988 35.034 1.00 93.88 91 ARG A N 1
ATOM 770 C CA . ARG A 1 91 ? -20.110 -11.097 34.550 1.00 93.88 91 ARG A CA 1
ATOM 771 C C . ARG A 1 91 ? -19.701 -9.869 33.743 1.00 93.88 91 ARG A C 1
ATOM 773 O O . ARG A 1 91 ? -20.530 -9.015 33.429 1.00 93.88 91 ARG A O 1
ATOM 780 N N . ASN A 1 92 ? -18.408 -9.787 33.455 1.00 97.38 92 ASN A N 1
ATOM 781 C CA . ASN A 1 92 ? -17.818 -8.718 32.662 1.00 97.38 92 ASN A CA 1
ATOM 782 C C . ASN A 1 92 ? -17.448 -9.222 31.271 1.00 97.38 92 ASN A C 1
ATOM 784 O O . ASN A 1 92 ? -17.283 -10.423 31.063 1.00 97.38 92 ASN A O 1
ATOM 788 N N . TYR A 1 93 ? -17.284 -8.288 30.339 1.00 98.12 93 TYR A N 1
ATOM 789 C CA . TYR A 1 93 ? -17.042 -8.592 28.937 1.00 98.12 93 TYR A CA 1
ATOM 790 C C . TYR A 1 93 ? -15.900 -7.771 28.352 1.00 98.12 93 TYR A C 1
ATOM 792 O O . TYR A 1 93 ? -15.752 -6.580 28.632 1.00 98.12 93 TYR 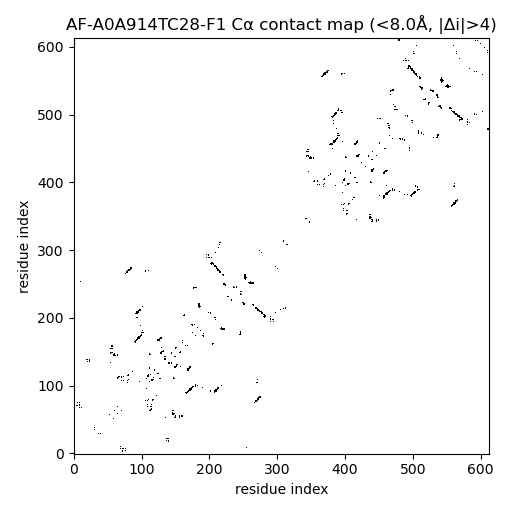A O 1
ATOM 800 N N . VAL A 1 94 ? -15.152 -8.391 27.445 1.00 98.19 94 VAL A N 1
ATOM 801 C CA . VAL A 1 94 ? -14.234 -7.704 26.535 1.00 98.19 94 VAL A CA 1
ATOM 802 C C . VAL A 1 94 ? -14.825 -7.761 25.132 1.00 98.19 94 VAL A C 1
ATOM 804 O O . VAL A 1 94 ? -14.818 -8.799 24.472 1.00 98.19 94 VAL A O 1
ATOM 807 N N . PHE A 1 95 ? -15.331 -6.624 24.666 1.00 98.31 95 PHE A N 1
ATOM 808 C CA . PHE A 1 95 ? -15.862 -6.460 23.318 1.00 98.31 95 PHE A CA 1
ATOM 809 C C . PHE A 1 95 ? -14.704 -6.157 22.377 1.00 98.31 95 PHE A C 1
ATOM 811 O O . PHE A 1 95 ? -14.127 -5.073 22.425 1.00 98.31 95 PHE A O 1
ATOM 818 N N . ALA A 1 96 ? -14.357 -7.103 21.514 1.00 97.81 96 ALA A N 1
ATOM 819 C CA . ALA A 1 96 ? -13.308 -6.919 20.524 1.00 97.81 96 ALA A CA 1
ATOM 820 C C . ALA A 1 96 ? -13.941 -6.567 19.169 1.00 97.81 96 ALA A C 1
ATOM 822 O O . ALA A 1 96 ? -14.586 -7.402 18.531 1.00 97.81 96 ALA A O 1
ATOM 823 N N . ILE A 1 97 ? -13.774 -5.301 18.779 1.00 97.50 97 ILE A N 1
ATOM 824 C CA . ILE A 1 97 ? -14.464 -4.628 17.676 1.00 97.50 97 ILE A CA 1
ATOM 825 C C . ILE A 1 97 ? -13.581 -4.576 16.430 1.00 97.50 97 ILE A C 1
ATOM 827 O O . ILE A 1 97 ? -12.439 -4.120 16.497 1.00 97.50 97 ILE A O 1
ATOM 831 N N . HIS A 1 98 ? -14.141 -4.985 15.289 1.00 96.12 98 HIS A N 1
ATOM 832 C CA . HIS A 1 98 ? -13.457 -5.055 13.995 1.00 96.12 98 HIS A CA 1
ATOM 833 C C . HIS A 1 98 ? -14.334 -4.534 12.851 1.00 96.12 98 HIS A C 1
ATOM 835 O O . HIS A 1 98 ? -15.547 -4.679 12.921 1.00 96.12 98 HIS A O 1
ATOM 841 N N . PRO A 1 99 ? -13.766 -4.013 11.754 1.00 94.38 99 PRO A N 1
ATOM 842 C CA . PRO A 1 99 ? -12.451 -3.386 11.695 1.00 94.38 99 PRO A CA 1
ATOM 843 C C . PRO A 1 99 ? -12.457 -2.012 12.396 1.00 94.38 99 PRO A C 1
ATOM 845 O O . PRO A 1 99 ? -13.514 -1.432 12.650 1.00 94.38 99 PRO A O 1
ATOM 848 N N . HIS A 1 100 ? -11.269 -1.456 12.647 1.00 91.50 100 HIS A N 1
ATOM 849 C CA . HIS A 1 100 ? -11.085 -0.108 13.199 1.00 91.50 100 HIS A CA 1
ATOM 850 C C . HIS A 1 100 ? -11.625 1.005 12.285 1.00 91.50 100 HIS A C 1
ATOM 852 O O . HIS A 1 100 ? -12.073 2.041 12.767 1.00 91.50 100 HIS A O 1
ATOM 858 N N . GLY A 1 101 ? -11.532 0.849 10.961 1.00 89.56 101 GLY A N 1
ATOM 859 C CA . GLY A 1 101 ? -11.787 1.959 10.036 1.00 89.56 101 GLY A CA 1
ATOM 860 C C . GLY A 1 101 ? -10.749 3.084 10.153 1.00 89.56 101 GLY A C 1
ATOM 861 O O . GLY A 1 101 ? -9.749 2.965 10.861 1.00 89.56 101 GLY A O 1
ATOM 862 N N . VAL A 1 102 ? -10.976 4.205 9.462 1.00 88.62 102 VAL A N 1
ATOM 863 C CA . VAL A 1 102 ? -10.067 5.369 9.540 1.00 88.62 102 VAL A CA 1
ATOM 864 C C . VAL A 1 102 ? -10.158 6.060 10.904 1.00 88.62 102 VAL A C 1
ATOM 866 O O . VAL A 1 102 ? -9.127 6.409 11.472 1.00 88.62 102 VAL A O 1
ATOM 869 N N . LEU A 1 103 ? -11.377 6.237 11.431 1.00 85.44 103 LEU A N 1
ATOM 870 C CA . LEU A 1 103 ? -11.648 6.946 12.693 1.00 85.44 103 LEU A CA 1
ATOM 871 C C . LEU A 1 103 ? -12.492 6.136 13.694 1.00 85.44 103 LEU A C 1
ATOM 873 O O . LEU A 1 103 ? -12.744 6.637 14.784 1.00 85.44 103 LEU A O 1
ATOM 877 N N . GLY A 1 104 ? -12.947 4.925 13.349 1.00 89.12 104 GLY A N 1
ATOM 878 C CA . GLY A 1 104 ? -13.806 4.117 14.222 1.00 89.12 104 GLY A CA 1
ATOM 879 C C . GLY A 1 104 ? -15.162 4.766 14.488 1.00 89.12 104 GLY A C 1
ATOM 880 O O . GLY A 1 104 ? -15.610 4.813 15.634 1.00 89.12 104 GLY A O 1
ATOM 881 N N . ILE A 1 105 ? -15.812 5.296 13.447 1.00 92.31 105 ILE A N 1
ATOM 882 C CA . ILE A 1 105 ? -17.076 6.033 13.591 1.00 92.31 105 ILE A CA 1
ATOM 883 C C . ILE A 1 105 ? -18.176 5.109 14.112 1.00 92.31 105 ILE A C 1
ATOM 885 O O . ILE A 1 105 ? -18.916 5.503 15.015 1.00 92.31 105 ILE A O 1
ATOM 889 N N . SER A 1 106 ? -18.256 3.880 13.598 1.00 93.69 106 SER A N 1
ATOM 890 C CA . SER A 1 106 ? -19.138 2.838 14.127 1.00 93.69 106 SER A CA 1
ATOM 891 C C . SER A 1 106 ? -18.959 2.651 15.633 1.00 93.69 106 SER A C 1
ATOM 893 O O . SER A 1 106 ? -19.944 2.603 16.366 1.00 93.69 106 SER A O 1
ATOM 895 N N . THR A 1 107 ? -17.713 2.604 16.115 1.00 94.56 107 THR A N 1
ATOM 896 C CA . THR A 1 107 ? -17.403 2.402 17.533 1.00 94.56 107 THR A CA 1
ATOM 897 C C . THR A 1 107 ? -17.911 3.558 18.387 1.00 94.56 107 THR A C 1
ATOM 899 O O . THR A 1 107 ? -18.527 3.330 19.428 1.00 94.56 107 THR A O 1
ATOM 902 N N . ILE A 1 108 ? -17.714 4.797 17.931 1.00 94.19 108 ILE A N 1
ATOM 903 C CA . ILE A 1 108 ? -18.199 5.989 18.635 1.00 94.19 108 ILE A CA 1
ATOM 904 C C . ILE A 1 108 ? -19.729 5.988 18.688 1.00 94.19 108 ILE A C 1
ATOM 906 O O . ILE A 1 108 ? -20.324 6.075 19.761 1.00 94.19 108 ILE A O 1
ATOM 910 N N . LEU A 1 109 ? -20.388 5.846 17.539 1.00 95.81 109 LEU A N 1
ATOM 911 C CA . LEU A 1 109 ? -21.845 5.933 17.482 1.00 95.81 109 LEU A CA 1
ATOM 912 C C . LEU A 1 109 ? -22.520 4.800 18.259 1.00 95.81 109 LEU A C 1
ATOM 914 O O . LEU A 1 109 ? -23.495 5.061 18.959 1.00 95.81 109 LEU A O 1
ATOM 918 N N . ASN A 1 110 ? -21.986 3.579 18.176 1.00 97.00 110 ASN A N 1
ATOM 919 C CA . ASN A 1 110 ? -22.630 2.412 18.765 1.00 97.00 110 ASN A CA 1
ATOM 920 C C . ASN A 1 110 ? -22.251 2.139 20.211 1.00 97.00 110 ASN A C 1
ATOM 922 O O . ASN A 1 110 ? -23.115 1.686 20.946 1.00 97.00 110 ASN A O 1
ATOM 926 N N . PHE A 1 111 ? -21.005 2.385 20.623 1.00 96.38 111 PHE A N 1
ATOM 927 C CA . PHE A 1 111 ? -20.550 2.010 21.965 1.00 96.38 111 PHE A CA 1
ATOM 928 C C . PHE A 1 111 ? -20.319 3.202 22.889 1.00 96.38 111 PHE A C 1
ATOM 930 O O . PHE A 1 111 ? -20.551 3.092 24.090 1.00 96.38 111 PHE A O 1
ATOM 937 N N . VAL A 1 112 ? -19.899 4.349 22.350 1.00 95.19 112 VAL A N 1
ATOM 938 C CA . VAL A 1 112 ? -19.598 5.543 23.156 1.00 95.19 112 VAL A CA 1
ATOM 939 C C . VAL A 1 112 ? -20.866 6.349 23.450 1.00 95.19 112 VAL A C 1
ATOM 941 O O . VAL A 1 112 ? -21.057 6.840 24.561 1.00 95.19 112 VAL A O 1
ATOM 944 N N . THR A 1 113 ? -21.757 6.484 22.469 1.00 96.06 113 THR A N 1
ATOM 945 C CA . THR A 1 113 ? -22.927 7.377 22.546 1.00 96.06 113 THR A CA 1
ATOM 946 C C . THR A 1 113 ? -24.249 6.616 22.646 1.00 96.06 113 THR A C 1
ATOM 948 O O . THR A 1 113 ? -24.315 5.422 22.376 1.00 96.06 113 THR A O 1
ATOM 951 N N . GLU A 1 114 ? -25.334 7.324 22.956 1.00 96.69 114 GLU A N 1
ATOM 952 C CA . GLU A 1 114 ? -26.702 6.784 22.926 1.00 96.69 114 GLU A CA 1
ATOM 953 C C . GLU A 1 114 ? -27.358 6.898 21.540 1.00 96.69 114 GLU A C 1
ATOM 955 O O . GLU A 1 114 ? -28.583 6.847 21.418 1.00 96.69 114 GLU A O 1
ATOM 960 N N . ALA A 1 115 ? -26.574 7.086 20.470 1.00 96.38 115 ALA A N 1
ATOM 961 C CA . ALA A 1 115 ? -27.121 7.257 19.125 1.00 96.38 115 ALA A CA 1
ATOM 962 C C . ALA A 1 115 ? -27.956 6.052 18.669 1.00 96.38 115 ALA A C 1
ATOM 964 O O . ALA A 1 115 ? -28.951 6.236 17.971 1.00 96.38 115 ALA A O 1
ATOM 965 N N . THR A 1 116 ? -27.570 4.845 19.093 1.00 96.56 116 THR A N 1
ATOM 966 C CA . THR A 1 116 ? -28.234 3.578 18.750 1.00 96.56 116 THR A CA 1
ATOM 967 C C . THR A 1 116 ? -28.797 2.837 19.970 1.00 96.56 116 THR A C 1
ATOM 969 O O . THR A 1 116 ? -29.034 1.628 19.914 1.00 96.56 116 THR A O 1
ATOM 972 N N . ASN A 1 117 ? -29.074 3.579 21.054 1.00 95.69 117 ASN A N 1
ATOM 973 C CA . ASN A 1 117 ? -29.706 3.103 22.295 1.00 95.69 117 ASN A CA 1
ATOM 974 C C . ASN A 1 117 ? -28.959 1.924 22.953 1.00 95.69 117 ASN A C 1
ATOM 976 O O . ASN A 1 117 ? -29.558 0.904 23.308 1.00 95.69 117 ASN A O 1
ATOM 980 N N . ILE A 1 118 ? -27.636 2.038 23.101 1.00 95.94 118 ILE A N 1
ATOM 981 C CA . ILE A 1 118 ? -26.810 0.961 23.657 1.00 95.94 118 ILE A CA 1
ATOM 982 C C . ILE A 1 118 ? -27.203 0.589 25.093 1.00 95.94 118 ILE A C 1
ATOM 984 O O . ILE A 1 118 ? -27.281 -0.604 25.407 1.00 95.94 118 ILE A O 1
ATOM 988 N N . THR A 1 119 ? -27.504 1.575 25.947 1.00 93.88 119 THR A N 1
ATOM 989 C CA . THR A 1 119 ? -27.879 1.316 27.344 1.00 93.88 119 THR A CA 1
ATOM 990 C C . THR A 1 119 ? -29.154 0.484 27.439 1.00 93.88 119 THR A C 1
ATOM 992 O O . THR A 1 119 ? -29.210 -0.455 28.228 1.00 93.88 119 THR A O 1
ATOM 995 N N . GLU A 1 120 ? -30.151 0.758 26.598 1.00 94.19 120 GLU A N 1
ATOM 996 C CA . GLU A 1 120 ? -31.393 -0.019 26.555 1.00 94.19 120 GLU A CA 1
ATOM 997 C C . GLU A 1 120 ? -31.153 -1.447 26.040 1.00 94.19 120 GLU A C 1
ATOM 999 O O . GLU A 1 120 ? -31.630 -2.415 26.635 1.00 94.19 120 GLU A O 1
ATOM 1004 N N . LYS A 1 121 ? -30.369 -1.591 24.961 1.00 95.88 121 LYS A N 1
ATOM 1005 C CA . LYS A 1 121 ? -30.117 -2.883 24.301 1.00 95.88 121 LYS A CA 1
ATOM 1006 C C . LYS A 1 121 ? -29.353 -3.871 25.179 1.00 95.88 121 LYS A C 1
ATOM 1008 O O . LYS A 1 121 ? -29.652 -5.068 25.158 1.00 95.88 121 LYS A O 1
ATOM 1013 N N . PHE A 1 122 ? -28.344 -3.399 25.907 1.00 96.31 122 PHE A N 1
ATOM 1014 C CA . PHE A 1 122 ? -27.412 -4.273 26.623 1.00 96.31 122 PHE A CA 1
ATOM 1015 C C . PHE A 1 122 ? -27.498 -4.161 28.140 1.00 96.31 122 PHE A C 1
ATOM 1017 O O . PHE A 1 122 ? -27.209 -5.147 28.807 1.00 96.31 122 PHE A O 1
ATOM 1024 N N . LYS A 1 123 ? -27.896 -3.004 28.688 1.00 95.50 123 LYS A N 1
ATOM 1025 C CA . LYS A 1 123 ? -27.909 -2.727 30.138 1.00 95.50 123 LYS A CA 1
ATOM 1026 C C . LYS A 1 123 ? -26.548 -2.931 30.830 1.00 95.50 123 LYS A C 1
ATOM 1028 O O . LYS A 1 123 ? -26.492 -3.043 32.049 1.00 95.50 123 LYS A O 1
ATOM 1033 N N . LEU A 1 124 ? -25.468 -2.967 30.047 1.00 95.62 124 LEU A N 1
ATOM 1034 C CA . LEU A 1 124 ? -24.089 -3.048 30.521 1.00 95.62 124 LEU A CA 1
ATOM 1035 C C . LEU A 1 124 ? -23.494 -1.645 30.661 1.00 95.62 124 LEU A C 1
ATOM 1037 O O . LEU A 1 124 ? -23.879 -0.711 29.951 1.00 95.62 124 LEU A O 1
ATOM 1041 N N . ASP A 1 125 ? -22.514 -1.526 31.546 1.00 94.56 125 ASP A N 1
ATOM 1042 C CA . ASP A 1 125 ? -21.716 -0.321 31.727 1.00 94.56 125 ASP A CA 1
ATOM 1043 C C . ASP A 1 125 ? -20.480 -0.361 30.810 1.00 94.56 125 ASP A C 1
ATOM 1045 O O . ASP A 1 125 ? -19.513 -1.087 31.062 1.00 94.56 125 ASP A O 1
ATOM 1049 N N . PHE A 1 126 ? -20.536 0.388 29.703 1.00 95.75 126 PHE A N 1
ATOM 1050 C CA . PHE A 1 126 ? -19.522 0.353 28.645 1.00 95.75 126 PHE A CA 1
ATOM 1051 C C . PHE A 1 126 ? -18.364 1.321 28.897 1.00 95.75 126 PHE A C 1
ATOM 1053 O O . PHE A 1 126 ? -18.563 2.495 29.215 1.00 95.75 126 PHE A O 1
ATOM 1060 N N . ARG A 1 127 ? -17.137 0.848 28.676 1.00 95.38 127 ARG A N 1
ATOM 1061 C CA . ARG A 1 127 ? -15.913 1.658 28.658 1.00 95.38 127 ARG A CA 1
ATOM 1062 C C . ARG A 1 127 ? -15.153 1.418 27.367 1.00 95.38 127 ARG A C 1
ATOM 1064 O O . ARG A 1 127 ? -14.882 0.279 27.007 1.00 95.38 127 ARG A O 1
ATOM 1071 N N . ILE A 1 128 ? -14.799 2.488 26.667 1.00 94.31 128 ILE A N 1
ATOM 1072 C CA . ILE A 1 128 ? -14.055 2.398 25.409 1.00 94.31 128 ILE A CA 1
ATOM 1073 C C . ILE A 1 128 ? -12.620 2.802 25.693 1.00 94.31 128 ILE A C 1
ATOM 1075 O O . ILE A 1 128 ? -12.376 3.834 26.315 1.00 94.31 128 ILE A O 1
ATOM 1079 N N . ILE A 1 129 ? -11.663 1.997 25.244 1.00 94.44 129 ILE A N 1
ATOM 1080 C CA . ILE A 1 129 ? -10.257 2.336 25.437 1.00 94.44 129 ILE A CA 1
ATOM 1081 C C . ILE A 1 129 ? -9.761 3.264 24.326 1.00 94.44 129 ILE A C 1
ATOM 1083 O O . ILE A 1 129 ? -10.068 3.068 23.150 1.00 94.44 129 ILE A O 1
ATOM 1087 N N . THR A 1 130 ? -8.948 4.251 24.692 1.00 91.38 130 THR A N 1
ATOM 1088 C CA . THR A 1 130 ? -8.216 5.099 23.743 1.00 91.38 130 THR A CA 1
ATOM 1089 C C . THR A 1 130 ? -6.787 5.351 24.213 1.00 91.38 130 THR A C 1
ATOM 1091 O O . THR A 1 130 ? -6.412 5.033 25.343 1.00 91.38 130 THR A O 1
ATOM 1094 N N . LEU A 1 131 ? -5.966 5.907 23.324 1.00 89.31 131 LEU A N 1
ATOM 1095 C CA . LEU A 1 131 ? -4.559 6.185 23.579 1.00 89.31 131 LEU A CA 1
ATOM 1096 C C . LEU A 1 131 ? -4.391 7.147 24.773 1.00 89.31 131 LEU A C 1
ATOM 1098 O O . LEU A 1 131 ? -5.070 8.177 24.815 1.00 89.31 131 LEU A O 1
ATOM 1102 N N . PRO A 1 132 ? -3.416 6.915 25.676 1.00 89.56 132 PRO A N 1
ATOM 1103 C CA . PRO A 1 132 ? -3.181 7.772 26.842 1.00 89.56 132 PRO A CA 1
ATOM 1104 C C . PRO A 1 132 ? -2.944 9.253 26.501 1.00 89.56 132 PRO A C 1
ATOM 1106 O O . PRO A 1 132 ? -3.203 10.138 27.315 1.00 89.56 132 PRO A O 1
ATOM 1109 N N . ILE A 1 133 ? -2.463 9.545 25.286 1.00 86.31 133 ILE A N 1
ATOM 1110 C CA . ILE A 1 133 ? -2.229 10.912 24.802 1.00 86.31 133 ILE A CA 1
ATOM 1111 C C . ILE A 1 133 ? -3.517 11.747 24.726 1.00 86.31 133 ILE A C 1
ATOM 1113 O O . ILE A 1 133 ? -3.458 12.952 24.972 1.00 86.31 133 ILE A O 1
ATOM 1117 N N . ASN A 1 134 ? -4.680 11.128 24.477 1.00 88.31 134 ASN A N 1
ATOM 1118 C CA . ASN A 1 134 ? -5.969 11.831 24.419 1.00 88.31 134 ASN A CA 1
ATOM 1119 C C . ASN A 1 134 ? -6.329 12.479 25.764 1.00 88.31 134 ASN A C 1
ATOM 1121 O O . ASN A 1 134 ? -7.031 13.491 25.791 1.00 88.31 134 ASN A O 1
ATOM 1125 N N . PHE A 1 135 ? -5.792 11.944 26.867 1.00 92.88 135 PHE A N 1
ATOM 1126 C CA . PHE A 1 135 ? -5.980 12.465 28.219 1.00 92.88 135 PHE A CA 1
ATOM 1127 C C . PHE A 1 135 ? -4.911 13.482 28.640 1.00 92.88 135 PHE A C 1
ATOM 1129 O O . PHE A 1 135 ? -4.912 13.906 29.790 1.00 92.88 135 PHE A O 1
ATOM 1136 N N . ARG A 1 136 ? -3.997 13.885 27.745 1.00 90.25 136 ARG A N 1
ATOM 1137 C CA . ARG A 1 136 ? -2.991 14.931 28.018 1.00 90.25 136 ARG A CA 1
ATOM 1138 C C . ARG A 1 136 ? -3.367 16.303 27.460 1.00 90.25 136 ARG A C 1
ATOM 1140 O O . ARG A 1 136 ? -2.746 17.290 27.835 1.00 90.25 136 ARG A O 1
ATOM 1147 N N . ILE A 1 137 ? -4.366 16.375 26.580 1.00 89.00 137 ILE A N 1
ATOM 1148 C CA . ILE A 1 137 ? -4.820 17.626 25.960 1.00 89.00 137 ILE A CA 1
ATOM 1149 C C . ILE A 1 137 ? -5.991 18.191 26.775 1.00 89.00 137 ILE A C 1
ATOM 1151 O O . ILE A 1 137 ? -7.010 17.505 26.901 1.00 89.00 137 ILE A O 1
ATOM 1155 N N . PRO A 1 138 ? -5.892 19.417 27.319 1.00 91.31 138 PRO A N 1
ATOM 1156 C CA . PRO A 1 138 ? -6.996 20.006 28.066 1.00 91.31 138 PRO A CA 1
ATOM 1157 C C . PRO A 1 138 ? -8.281 20.197 27.309 1.00 91.31 138 PRO A C 1
ATOM 1159 O O . PRO A 1 138 ? -8.241 20.344 26.096 1.00 91.31 138 PRO A O 1
ATOM 1162 N N . PHE A 1 139 ? -9.400 20.167 28.041 1.00 93.19 139 PHE A N 1
ATOM 1163 C CA . PHE A 1 139 ? -10.783 20.178 27.555 1.00 93.19 139 PHE A CA 1
ATOM 1164 C C . PHE A 1 139 ? -11.160 18.976 26.672 1.00 93.19 139 PHE A C 1
ATOM 1166 O O . PHE A 1 139 ? -12.196 18.353 26.892 1.00 93.19 139 PHE A O 1
ATOM 1173 N N . HIS A 1 140 ? -10.297 18.574 25.735 1.00 93.69 140 HIS A N 1
ATOM 1174 C CA . HIS A 1 140 ? -10.404 17.323 24.989 1.00 93.69 140 HIS A CA 1
ATOM 1175 C C . HIS A 1 140 ? -10.452 16.115 25.926 1.00 93.69 140 HIS A C 1
ATOM 1177 O O . HIS A 1 140 ? -11.361 15.299 25.818 1.00 93.69 140 HIS A O 1
ATOM 1183 N N . ARG A 1 141 ? -9.529 16.045 26.897 1.00 94.44 141 ARG A N 1
ATOM 1184 C CA . ARG A 1 141 ? -9.536 15.039 27.969 1.00 94.44 141 ARG A CA 1
ATOM 1185 C C . ARG A 1 141 ? -10.910 14.922 28.623 1.00 94.44 141 ARG A C 1
ATOM 1187 O O . ARG A 1 141 ? -11.398 13.820 28.843 1.00 94.44 141 ARG A O 1
ATOM 1194 N N . ASP A 1 142 ? -11.517 16.052 28.962 1.00 95.50 142 ASP A N 1
ATOM 1195 C CA . ASP A 1 142 ? -12.774 16.076 29.702 1.00 95.50 142 ASP A CA 1
ATOM 1196 C C . ASP A 1 142 ? -13.958 15.649 28.836 1.00 95.50 142 ASP A C 1
ATOM 1198 O O . ASP A 1 142 ? -14.867 14.996 29.347 1.00 95.50 142 ASP A O 1
ATOM 1202 N N . LEU A 1 143 ? -13.927 15.962 27.535 1.00 95.38 143 LEU A N 1
ATOM 1203 C CA . LEU A 1 143 ? -14.896 15.445 26.572 1.00 95.38 143 LEU A CA 1
ATOM 1204 C C . LEU A 1 143 ? -14.776 13.922 26.433 1.00 95.38 143 LEU A C 1
ATOM 1206 O O . LEU A 1 143 ? -15.788 13.234 26.512 1.00 95.38 143 LEU A O 1
ATOM 1210 N N . GLU A 1 144 ? -13.559 13.392 26.296 1.00 95.56 144 GLU A N 1
ATOM 1211 C CA . GLU A 1 144 ? -13.305 11.945 26.203 1.00 95.56 144 GLU A CA 1
ATOM 1212 C C . GLU A 1 144 ? -13.781 11.210 27.467 1.00 95.56 144 GLU A C 1
ATOM 1214 O O . GLU A 1 144 ? -14.485 10.203 27.397 1.00 95.56 144 GLU A O 1
ATOM 1219 N N . LEU A 1 145 ? -13.473 11.759 28.645 1.00 96.50 145 LEU A N 1
ATOM 1220 C CA . LEU A 1 145 ? -13.930 11.217 29.923 1.00 96.50 145 LEU A CA 1
ATOM 1221 C C . LEU A 1 145 ? -15.455 11.267 30.072 1.00 96.50 145 LEU A C 1
ATOM 1223 O O . LEU A 1 145 ? -16.051 10.296 30.539 1.00 96.50 145 LEU A O 1
ATOM 1227 N N . ALA A 1 146 ? -16.091 12.364 29.651 1.00 96.69 146 ALA A N 1
ATOM 1228 C CA . ALA A 1 146 ? -17.547 12.505 29.645 1.00 96.69 146 ALA A CA 1
ATOM 1229 C C . ALA A 1 146 ? -18.225 11.561 28.640 1.00 96.69 146 ALA A C 1
ATOM 1231 O O . ALA A 1 146 ? -19.363 11.145 28.846 1.00 96.69 146 ALA A O 1
ATOM 1232 N N . LEU A 1 147 ? -17.528 11.180 27.575 1.00 95.69 147 LEU A N 1
ATOM 1233 C CA . LEU A 1 147 ? -17.965 10.154 26.635 1.00 95.69 147 LEU A CA 1
ATOM 1234 C C . LEU A 1 147 ? -17.751 8.724 27.171 1.00 95.69 147 LEU A C 1
ATOM 1236 O O . LEU A 1 147 ? -18.254 7.774 26.581 1.00 95.69 147 LEU A O 1
ATOM 1240 N N . GLY A 1 148 ? -17.080 8.560 28.315 1.00 94.06 148 GLY A N 1
ATOM 1241 C CA . GLY A 1 148 ? -16.838 7.258 28.943 1.00 94.06 148 GLY A CA 1
ATOM 1242 C C . GLY A 1 148 ? -15.600 6.533 28.415 1.00 94.06 148 GLY A C 1
ATOM 1243 O O . GLY A 1 148 ? -15.490 5.314 28.582 1.00 94.06 148 GLY A O 1
ATOM 1244 N N . LEU A 1 149 ? -14.675 7.258 27.777 1.00 96.12 149 LEU A N 1
ATOM 1245 C CA . LEU A 1 149 ? -13.400 6.697 27.349 1.00 96.12 149 LEU A CA 1
ATOM 1246 C C . LEU A 1 149 ? -12.420 6.602 28.524 1.00 96.12 149 LEU A C 1
ATOM 1248 O O . LEU A 1 149 ? -12.377 7.470 29.398 1.00 96.12 149 LEU A O 1
ATOM 1252 N N . ILE A 1 150 ? -11.611 5.546 28.514 1.00 96.69 150 ILE A N 1
ATOM 1253 C CA . ILE A 1 150 ? -10.563 5.260 29.502 1.00 96.69 150 ILE A CA 1
ATOM 1254 C C . ILE A 1 150 ? -9.224 4.981 28.808 1.00 96.69 150 ILE A C 1
ATOM 1256 O O . ILE A 1 150 ? -9.168 4.772 27.593 1.00 96.69 150 ILE A O 1
ATOM 1260 N N . SER A 1 151 ? -8.130 4.980 29.572 1.00 95.69 151 SER A N 1
ATOM 1261 C CA . SER A 1 151 ? -6.799 4.660 29.049 1.00 95.69 151 SER A CA 1
ATOM 1262 C C . SER A 1 151 ? -6.735 3.225 28.526 1.00 95.69 151 SER A C 1
ATOM 1264 O O . SER A 1 151 ? -7.279 2.307 29.143 1.00 95.69 151 SER A O 1
ATOM 1266 N N . SER A 1 152 ? -6.031 3.032 27.408 1.00 92.88 152 SER A N 1
ATOM 1267 C CA . SER A 1 152 ? -5.693 1.720 26.848 1.00 92.88 152 SER A CA 1
ATOM 1268 C C . SER A 1 152 ? -4.584 0.978 27.600 1.00 92.88 152 SER A C 1
ATOM 1270 O O . SER A 1 152 ? -4.189 -0.106 27.170 1.00 92.88 152 SER A O 1
ATOM 1272 N N . ASP A 1 153 ? -4.042 1.555 28.674 1.00 93.00 153 ASP A N 1
ATOM 1273 C CA . ASP A 1 153 ? -3.070 0.875 29.532 1.00 93.00 153 ASP A CA 1
ATOM 1274 C C . ASP A 1 153 ? -3.702 -0.340 30.223 1.00 93.00 153 ASP A C 1
ATOM 1276 O O . ASP A 1 153 ? -4.875 -0.316 30.599 1.00 93.00 153 ASP A O 1
ATOM 1280 N N . ALA A 1 154 ? -2.919 -1.405 30.415 1.00 91.56 154 ALA A N 1
ATOM 1281 C CA . ALA A 1 154 ? -3.426 -2.660 30.972 1.00 91.56 154 ALA A CA 1
ATOM 1282 C C . ALA A 1 154 ? -4.082 -2.463 32.347 1.00 91.56 154 ALA A C 1
ATOM 1284 O O . ALA A 1 154 ? -5.189 -2.949 32.548 1.00 91.56 154 ALA A O 1
ATOM 1285 N N . ASP A 1 155 ? -3.462 -1.684 33.235 1.00 92.88 155 ASP A N 1
ATOM 1286 C CA . ASP A 1 155 ? -3.956 -1.445 34.597 1.00 92.88 155 ASP A CA 1
ATOM 1287 C C . ASP A 1 155 ? -5.325 -0.750 34.610 1.00 92.88 155 ASP A C 1
ATOM 1289 O O . ASP A 1 155 ? -6.179 -1.076 35.428 1.00 92.88 155 ASP A O 1
ATOM 1293 N N . SER A 1 156 ? -5.569 0.162 33.661 1.00 94.94 156 SER A N 1
ATOM 1294 C CA . SER A 1 156 ? -6.868 0.832 33.486 1.00 94.94 156 SER A CA 1
ATOM 1295 C C . SER A 1 156 ? -7.961 -0.170 33.117 1.00 94.94 156 SER A C 1
ATOM 1297 O O . SER A 1 156 ? -9.071 -0.136 33.654 1.00 94.94 156 SER A O 1
ATOM 1299 N N . ILE A 1 157 ? -7.637 -1.106 32.223 1.00 95.19 157 ILE A N 1
ATOM 1300 C CA . ILE A 1 157 ? -8.587 -2.117 31.769 1.00 95.19 157 ILE A CA 1
ATOM 1301 C C . ILE A 1 157 ? -8.800 -3.199 32.835 1.00 95.19 157 ILE A C 1
ATOM 1303 O O . ILE A 1 157 ? -9.938 -3.589 33.079 1.00 95.19 157 ILE A O 1
ATOM 1307 N N . GLU A 1 158 ? -7.734 -3.655 33.499 1.00 94.00 158 GLU A N 1
ATOM 1308 C CA . GLU A 1 158 ? -7.816 -4.591 34.628 1.00 94.00 158 GLU A CA 1
ATOM 1309 C C . GLU A 1 158 ? -8.625 -3.975 35.787 1.00 94.00 158 GLU A C 1
ATOM 1311 O O . GLU A 1 158 ? -9.449 -4.663 36.385 1.00 94.00 158 GLU A O 1
ATOM 1316 N N . TYR A 1 159 ? -8.486 -2.668 36.049 1.00 94.31 159 TYR A N 1
ATOM 1317 C CA . TYR A 1 159 ? -9.313 -1.943 37.020 1.00 94.31 159 TYR A CA 1
ATOM 1318 C C . TYR A 1 159 ? -10.787 -1.870 36.598 1.00 94.31 159 TYR A C 1
ATOM 1320 O O . TYR A 1 159 ? -11.687 -2.039 37.424 1.00 94.31 159 TYR A O 1
ATOM 1328 N N . ALA A 1 160 ? -11.056 -1.619 35.314 1.00 94.75 160 ALA A N 1
ATOM 1329 C CA . ALA A 1 160 ? -12.419 -1.563 34.794 1.00 94.75 160 ALA A CA 1
ATOM 1330 C C . ALA A 1 160 ? -13.117 -2.930 34.799 1.00 94.75 160 ALA A C 1
ATOM 1332 O O . ALA A 1 160 ? -14.329 -2.976 34.984 1.00 94.75 160 ALA A O 1
ATOM 1333 N N . LEU A 1 161 ? -12.363 -4.017 34.626 1.00 94.44 161 LEU A N 1
ATOM 1334 C CA . LEU A 1 161 ? -12.850 -5.399 34.590 1.00 94.44 161 LEU A CA 1
ATOM 1335 C C . LEU A 1 161 ? -12.566 -6.169 35.887 1.00 94.44 161 LEU A C 1
ATOM 1337 O O . LEU A 1 161 ? -12.553 -7.401 35.877 1.00 94.44 161 LEU A O 1
ATOM 1341 N N . SER A 1 162 ? -12.306 -5.475 36.997 1.00 87.12 162 SER A N 1
ATOM 1342 C CA . SER A 1 162 ? -11.952 -6.130 38.257 1.00 87.12 162 SER A CA 1
ATOM 1343 C C . SER A 1 162 ? -13.064 -7.079 38.721 1.00 87.12 162 SER A C 1
ATOM 1345 O O . SER A 1 162 ? -14.247 -6.852 38.448 1.00 87.12 162 SER A O 1
ATOM 1347 N N . LYS A 1 163 ? -12.699 -8.146 39.447 1.00 74.81 163 LYS A N 1
ATOM 1348 C CA . LYS A 1 163 ? -13.652 -9.193 39.867 1.00 74.81 163 LYS A CA 1
ATOM 1349 C C . LYS A 1 163 ? -14.820 -8.668 40.704 1.00 74.81 163 LYS A C 1
ATOM 1351 O O . LYS A 1 163 ? -15.899 -9.255 40.671 1.00 74.81 163 LYS A O 1
ATOM 1356 N N . ASP A 1 164 ? -14.588 -7.582 41.435 1.00 80.81 164 ASP A N 1
ATOM 1357 C CA . ASP A 1 164 ? -15.570 -6.949 42.319 1.00 80.81 164 ASP A CA 1
ATOM 1358 C C . ASP A 1 164 ? -16.612 -6.128 41.544 1.00 80.81 164 ASP A C 1
ATOM 1360 O O . ASP A 1 164 ? -17.574 -5.621 42.116 1.00 80.81 164 ASP A O 1
ATOM 1364 N N . THR A 1 165 ? -16.434 -5.986 40.230 1.00 81.69 165 THR A N 1
ATOM 1365 C CA . THR A 1 165 ? -17.371 -5.304 39.339 1.00 81.69 165 THR A CA 1
ATOM 1366 C C . THR A 1 165 ? -18.070 -6.322 38.452 1.00 81.69 165 THR A C 1
ATOM 1368 O O . THR A 1 165 ? -17.432 -7.251 37.967 1.00 81.69 165 THR A O 1
ATOM 1371 N N . LYS A 1 166 ? -19.380 -6.162 38.243 1.00 90.44 166 LYS A N 1
ATOM 1372 C CA . LYS A 1 166 ? -20.203 -6.998 37.357 1.00 90.44 166 LYS A CA 1
ATOM 1373 C C . LYS A 1 166 ? -20.981 -6.115 36.387 1.00 90.44 166 LYS A C 1
ATOM 1375 O O . LYS A 1 166 ? -21.204 -4.938 36.672 1.00 90.44 166 LYS A O 1
ATOM 1380 N N . GLY A 1 167 ? -21.387 -6.673 35.248 1.00 94.62 167 GLY A N 1
ATOM 1381 C CA . GLY A 1 167 ? -22.177 -5.956 34.249 1.00 94.62 167 GLY A CA 1
ATOM 1382 C C . GLY A 1 167 ? -21.386 -4.892 33.487 1.00 94.62 167 GLY A C 1
ATOM 1383 O O . GLY A 1 167 ? -21.985 -3.973 32.929 1.00 94.62 167 GLY A O 1
ATOM 1384 N N . LYS A 1 168 ? -20.051 -4.990 33.454 1.00 95.56 168 LYS A N 1
ATOM 1385 C CA . LYS A 1 168 ? -19.190 -4.069 32.704 1.00 95.56 168 LYS A CA 1
ATOM 1386 C C . LYS A 1 168 ? -18.739 -4.657 31.379 1.00 95.56 168 LYS A C 1
ATOM 1388 O O . LYS A 1 168 ? -18.489 -5.855 31.264 1.00 95.56 168 LYS A O 1
ATOM 1393 N N . ALA A 1 169 ? -18.577 -3.791 30.388 1.00 96.75 169 ALA A N 1
ATOM 1394 C CA . ALA A 1 169 ? -18.031 -4.152 29.090 1.00 96.75 169 ALA A CA 1
ATOM 1395 C C . ALA A 1 169 ? -16.918 -3.183 28.695 1.00 96.75 169 ALA A C 1
ATOM 1397 O O . ALA A 1 169 ? -17.148 -1.980 28.578 1.00 96.75 169 ALA A O 1
ATOM 1398 N N . VAL A 1 170 ? -15.716 -3.703 28.449 1.00 97.25 170 VAL A N 1
ATOM 1399 C CA . VAL A 1 170 ? -14.627 -2.912 27.870 1.00 97.25 170 VAL A CA 1
ATOM 1400 C C . VAL A 1 170 ? -14.540 -3.181 26.374 1.00 97.25 170 VAL A C 1
ATOM 1402 O O . VAL A 1 170 ? -14.325 -4.311 25.941 1.00 97.25 170 VAL A O 1
ATOM 1405 N N . CYS A 1 171 ? -14.684 -2.125 25.583 1.00 97.06 171 CYS A N 1
ATOM 1406 C CA . CYS A 1 171 ? -14.580 -2.146 24.133 1.00 97.06 171 CYS A CA 1
ATOM 1407 C C . CYS A 1 171 ? -13.143 -1.871 23.694 1.00 97.06 171 CYS A C 1
ATOM 1409 O O . CYS A 1 171 ? -12.588 -0.804 23.962 1.00 97.06 171 CYS A O 1
ATOM 1411 N N . ILE A 1 172 ? -12.571 -2.830 22.973 1.00 96.00 172 ILE A N 1
ATOM 1412 C CA . ILE A 1 172 ? -11.211 -2.832 22.446 1.00 96.00 172 ILE A CA 1
ATOM 1413 C C . ILE A 1 172 ? -11.288 -2.957 20.928 1.00 96.00 172 ILE A C 1
ATOM 1415 O O . ILE A 1 172 ? -12.087 -3.727 20.408 1.00 96.00 172 ILE A O 1
ATOM 1419 N N . VAL A 1 173 ? -10.421 -2.243 20.212 1.00 95.12 173 VAL A N 1
ATOM 1420 C CA . VAL A 1 173 ? -10.248 -2.391 18.760 1.00 95.12 173 VAL A CA 1
ATOM 1421 C C . VAL A 1 173 ? -8.879 -3.035 18.501 1.00 95.12 173 VAL A C 1
ATOM 1423 O O . VAL A 1 173 ? -7.879 -2.314 18.421 1.00 95.12 173 VAL A O 1
ATOM 1426 N N . PRO A 1 174 ? -8.770 -4.380 18.425 1.00 93.81 174 PRO A N 1
ATOM 1427 C CA . PRO A 1 174 ? -7.475 -5.070 18.483 1.00 93.81 174 PRO A CA 1
ATOM 1428 C C . PRO A 1 174 ? -6.516 -4.715 17.340 1.00 93.81 174 PRO A C 1
ATOM 1430 O O . PRO A 1 174 ? -5.299 -4.683 17.542 1.00 93.81 174 PRO A O 1
ATOM 1433 N N . GLY A 1 175 ? -7.053 -4.429 16.148 1.00 87.75 175 GLY A N 1
ATOM 1434 C CA . GLY A 1 175 ? -6.264 -4.017 14.987 1.00 87.75 175 GLY A CA 1
ATOM 1435 C C . GLY A 1 175 ? -5.584 -2.652 15.161 1.00 87.75 175 GLY A C 1
ATOM 1436 O O . GLY A 1 175 ? -4.478 -2.428 14.644 1.00 87.75 175 GLY A O 1
ATOM 1437 N N . GLY A 1 176 ? -6.205 -1.767 15.950 1.00 87.62 176 GLY A N 1
ATOM 1438 C CA . GLY A 1 176 ? -5.702 -0.443 16.307 1.00 87.62 176 GLY A CA 1
ATOM 1439 C C . GLY A 1 176 ? -5.251 0.393 15.105 1.00 87.62 176 GLY A C 1
ATOM 1440 O O . GLY A 1 176 ? -5.727 0.246 13.980 1.00 87.62 176 GLY A O 1
ATOM 1441 N N . ALA A 1 177 ? -4.240 1.231 15.332 1.00 84.69 177 ALA A N 1
ATOM 1442 C CA . ALA A 1 177 ? -3.670 2.101 14.305 1.00 84.69 177 ALA A CA 1
ATOM 1443 C C . ALA A 1 177 ? -2.975 1.359 13.138 1.00 84.69 177 ALA A C 1
ATOM 1445 O O . ALA A 1 177 ? -2.614 1.987 12.153 1.00 84.69 177 ALA A O 1
ATOM 1446 N N . GLU A 1 178 ? -2.685 0.049 13.230 1.00 88.50 178 GLU A N 1
ATOM 1447 C CA . GLU A 1 178 ? -2.187 -0.683 12.043 1.00 88.50 178 GLU A CA 1
ATOM 1448 C C . GLU A 1 178 ? -3.320 -0.949 11.055 1.00 88.50 178 GLU A C 1
ATOM 1450 O O . GLU A 1 178 ? -3.155 -0.730 9.860 1.00 88.50 178 GLU A O 1
ATOM 1455 N N . GLU A 1 179 ? -4.468 -1.388 11.565 1.00 91.00 179 GLU A N 1
ATOM 1456 C CA . GLU A 1 179 ? -5.614 -1.768 10.746 1.00 91.00 179 GLU A CA 1
ATOM 1457 C C . GLU A 1 179 ? -6.267 -0.566 10.060 1.00 91.00 179 GLU A C 1
ATOM 1459 O O . GLU A 1 179 ? -6.754 -0.680 8.937 1.00 91.00 179 GLU A O 1
ATOM 1464 N N . SER A 1 180 ? -6.195 0.622 10.665 1.00 90.50 180 SER A N 1
ATOM 1465 C CA . SER A 1 180 ? -6.697 1.850 10.044 1.00 90.50 180 SER A CA 1
ATOM 1466 C C . SER A 1 180 ? -5.973 2.212 8.737 1.00 90.50 180 SER A C 1
ATOM 1468 O O . SER A 1 180 ? -6.590 2.785 7.837 1.00 90.50 180 SER A O 1
ATOM 1470 N N . LEU A 1 181 ? -4.704 1.809 8.562 1.00 90.31 181 LEU A N 1
ATOM 1471 C CA . LEU A 1 181 ? -3.965 1.967 7.298 1.00 90.31 181 LEU A CA 1
ATOM 1472 C C . LEU A 1 181 ? -4.505 1.065 6.177 1.00 90.31 181 LEU A C 1
ATOM 1474 O O . LEU A 1 181 ? -4.229 1.321 5.005 1.00 90.31 181 LEU A O 1
ATOM 1478 N N . ASP A 1 182 ? -5.242 0.013 6.532 1.00 89.44 182 ASP A N 1
ATOM 1479 C CA . ASP A 1 182 ? -5.872 -0.938 5.617 1.00 89.44 182 ASP A CA 1
ATOM 1480 C C . ASP A 1 182 ? -7.376 -0.651 5.416 1.00 89.44 182 ASP A C 1
ATOM 1482 O O . ASP A 1 182 ? -8.035 -1.380 4.678 1.00 89.44 182 ASP A O 1
ATOM 1486 N N . ALA A 1 183 ? -7.929 0.426 5.994 1.00 90.12 183 ALA A N 1
ATOM 1487 C CA . ALA A 1 183 ? -9.349 0.778 5.880 1.00 90.12 183 ALA A CA 1
ATOM 1488 C C . ALA A 1 183 ? -9.727 1.353 4.495 1.00 90.12 183 ALA A C 1
ATOM 1490 O O . ALA A 1 183 ? -10.029 2.540 4.344 1.00 90.12 183 ALA A O 1
ATOM 1491 N N . HIS A 1 184 ? -9.694 0.489 3.480 1.00 89.00 184 HIS A N 1
ATOM 1492 C CA . HIS A 1 184 ? -10.133 0.759 2.112 1.00 89.00 184 HIS A CA 1
ATOM 1493 C C . HIS A 1 184 ? -11.540 0.203 1.872 1.00 89.00 184 HIS A C 1
ATOM 1495 O O . HIS A 1 184 ? -11.848 -0.885 2.367 1.00 89.00 184 HIS A O 1
ATOM 1501 N N . PRO A 1 185 ? -12.380 0.878 1.066 1.00 87.75 185 PRO A N 1
ATOM 1502 C CA . PRO A 1 185 ? -13.676 0.338 0.672 1.00 87.75 185 PRO A CA 1
ATOM 1503 C C . PRO A 1 185 ? -13.531 -1.048 0.028 1.00 87.75 185 PRO A C 1
ATOM 1505 O O . PRO A 1 185 ? -12.723 -1.227 -0.883 1.00 87.75 185 PRO A O 1
ATOM 1508 N N . GLY A 1 186 ? -14.312 -2.020 0.502 1.00 83.38 186 GLY A N 1
ATOM 1509 C CA . GLY A 1 186 ? -14.258 -3.408 0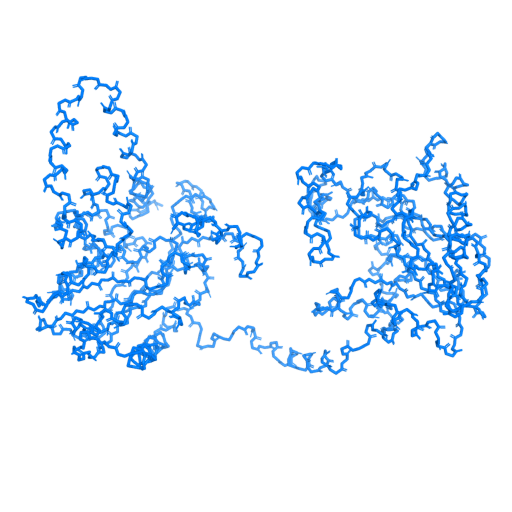.028 1.00 83.38 186 GLY A CA 1
ATOM 1510 C C . GLY A 1 186 ? -13.064 -4.224 0.536 1.00 83.38 186 GLY A C 1
ATOM 1511 O O . GLY A 1 186 ? -12.912 -5.370 0.126 1.00 83.38 186 GLY A O 1
ATOM 1512 N N . ASN A 1 187 ? -12.224 -3.665 1.416 1.00 85.50 187 ASN A N 1
ATOM 1513 C CA . ASN A 1 187 ? -11.225 -4.439 2.142 1.00 85.50 187 ASN A CA 1
ATOM 1514 C C . ASN A 1 187 ? -11.807 -4.958 3.464 1.00 85.50 187 ASN A C 1
ATOM 1516 O O . ASN A 1 187 ? -12.394 -4.188 4.229 1.00 85.50 187 ASN A O 1
ATOM 1520 N N . TYR A 1 188 ? -11.595 -6.248 3.725 1.00 88.88 188 TYR A N 1
ATOM 1521 C CA . TYR A 1 188 ? -12.060 -6.957 4.921 1.00 88.88 188 TYR A CA 1
ATOM 1522 C C . TYR A 1 188 ? -10.904 -7.601 5.705 1.00 88.88 188 TYR A C 1
ATOM 1524 O O . TYR A 1 188 ? -11.145 -8.320 6.673 1.00 88.88 188 TYR A O 1
ATOM 1532 N N . ASP A 1 189 ? -9.654 -7.337 5.308 1.00 87.88 189 ASP A N 1
ATOM 1533 C CA . ASP A 1 189 ? -8.467 -7.831 6.000 1.00 87.88 189 ASP A CA 1
ATOM 1534 C C . ASP A 1 189 ? -8.346 -7.212 7.398 1.00 87.88 189 ASP A C 1
ATOM 1536 O O . ASP A 1 189 ? -8.276 -5.990 7.550 1.00 87.88 189 ASP A O 1
ATOM 1540 N N . LEU A 1 190 ? -8.246 -8.068 8.418 1.00 91.56 190 LEU A N 1
ATOM 1541 C CA . LEU A 1 190 ? -8.063 -7.655 9.808 1.00 91.56 190 LEU A CA 1
ATOM 1542 C C . LEU A 1 190 ? -6.616 -7.842 10.267 1.00 91.56 190 LEU A C 1
ATOM 1544 O O . LEU A 1 190 ? -5.935 -8.813 9.922 1.00 91.56 190 LEU A O 1
ATOM 1548 N N . THR A 1 191 ? -6.144 -6.942 11.124 1.00 91.56 191 THR A N 1
ATOM 1549 C CA . THR A 1 191 ? -4.858 -7.090 11.815 1.00 91.56 191 THR A CA 1
ATOM 1550 C C . THR A 1 191 ? -5.079 -7.789 13.150 1.00 91.56 191 THR A C 1
ATOM 1552 O O . THR A 1 191 ? -5.001 -7.162 14.201 1.00 91.56 191 THR A O 1
ATOM 1555 N N . LEU A 1 192 ? -5.344 -9.098 13.110 1.00 93.62 192 LEU A N 1
ATOM 1556 C CA . LEU A 1 192 ? -5.718 -9.875 14.300 1.00 93.62 192 LEU A CA 1
ATOM 1557 C C . LEU A 1 192 ? -4.739 -11.003 14.657 1.00 93.62 192 LEU A C 1
ATOM 1559 O O . LEU A 1 192 ? -4.503 -11.233 15.834 1.00 93.62 192 LEU A O 1
ATOM 1563 N N . LYS A 1 193 ? -4.109 -11.656 13.670 1.00 90.44 193 LYS A N 1
ATOM 1564 C CA . LYS A 1 193 ? -3.329 -12.902 13.848 1.00 90.44 193 LYS A CA 1
ATOM 1565 C C . LYS A 1 193 ? -2.363 -12.904 15.047 1.00 90.44 193 LYS A C 1
ATOM 1567 O O . LYS A 1 193 ? -2.301 -13.880 15.791 1.00 90.44 193 LYS A O 1
ATOM 1572 N N . ASP A 1 194 ? -1.635 -11.806 15.239 1.00 89.94 194 ASP A N 1
ATOM 1573 C CA . ASP A 1 194 ? -0.624 -11.670 16.295 1.00 89.94 194 ASP A CA 1
ATOM 1574 C C . ASP A 1 194 ? -1.102 -10.803 17.484 1.00 89.94 194 ASP A C 1
ATOM 1576 O O . ASP A 1 194 ? -0.345 -10.527 18.417 1.00 89.94 194 ASP A O 1
ATOM 1580 N N . ARG A 1 1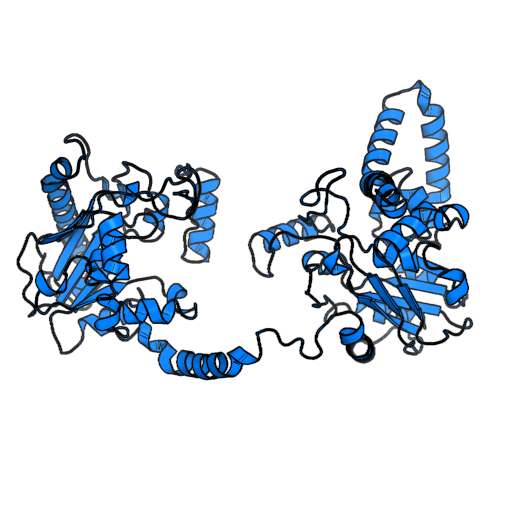95 ? -2.365 -10.356 17.487 1.00 93.62 195 ARG A N 1
ATOM 1581 C CA . ARG A 1 195 ? -2.943 -9.450 18.495 1.00 93.62 195 ARG A CA 1
ATOM 1582 C C . ARG A 1 195 ? -3.573 -10.212 19.656 1.00 93.62 195 ARG A C 1
ATOM 1584 O O . ARG A 1 195 ? -4.767 -10.142 19.890 1.00 93.62 195 ARG A O 1
ATOM 1591 N N . LYS A 1 196 ? -2.757 -10.880 20.465 1.00 96.12 196 LYS A N 1
ATOM 1592 C CA . LYS A 1 196 ? -3.245 -11.739 21.567 1.00 96.12 196 LYS A CA 1
ATOM 1593 C C . LYS A 1 196 ? -3.448 -11.030 22.917 1.00 96.12 196 LYS A C 1
ATOM 1595 O O . LYS A 1 196 ? -3.814 -11.657 23.906 1.00 96.12 196 LYS A O 1
ATOM 1600 N N . GLY A 1 197 ? -3.195 -9.720 22.980 1.00 95.00 197 GLY A N 1
ATOM 1601 C CA . GLY A 1 197 ? -3.216 -8.949 24.231 1.00 95.00 197 GLY A CA 1
ATOM 1602 C C . GLY A 1 197 ? -4.589 -8.889 24.908 1.00 95.00 197 GLY A C 1
ATOM 1603 O O . GLY A 1 197 ? -4.667 -9.058 26.121 1.00 95.00 197 GLY A O 1
ATOM 1604 N N . PHE A 1 198 ? -5.662 -8.710 24.132 1.00 96.19 198 PHE A N 1
ATOM 1605 C CA . PHE A 1 198 ? -7.030 -8.648 24.664 1.00 96.19 198 PHE A CA 1
ATOM 1606 C C . PHE A 1 198 ? -7.505 -10.007 25.205 1.00 96.19 198 PHE A C 1
ATOM 1608 O O . PHE A 1 198 ? -8.192 -10.053 26.217 1.00 96.19 198 PHE A O 1
ATOM 1615 N N . VAL A 1 199 ? -7.062 -11.113 24.597 1.00 97.69 199 VAL A N 1
ATOM 1616 C CA . VAL A 1 199 ? -7.325 -12.479 25.085 1.00 97.69 199 VAL A CA 1
ATOM 1617 C C . VAL A 1 199 ? -6.611 -12.728 26.410 1.00 97.69 199 VAL A C 1
ATOM 1619 O O . VAL A 1 199 ? -7.207 -13.226 27.359 1.00 97.69 199 VAL A O 1
ATOM 1622 N N . ARG A 1 200 ? -5.340 -12.313 26.517 1.00 96.88 200 ARG A N 1
ATOM 1623 C CA . ARG A 1 200 ? -4.591 -12.386 27.781 1.00 96.88 200 ARG A CA 1
ATOM 1624 C C . ARG A 1 200 ? -5.296 -11.615 28.902 1.00 96.88 200 ARG A C 1
ATOM 1626 O O . ARG A 1 200 ? -5.304 -12.066 30.040 1.00 96.88 200 ARG A O 1
ATOM 1633 N N . LEU A 1 201 ? -5.852 -10.451 28.582 1.00 95.44 201 LEU A N 1
ATOM 1634 C CA . LEU A 1 201 ? -6.569 -9.595 29.523 1.00 95.44 201 LEU A CA 1
ATOM 1635 C C . LEU A 1 201 ? -7.909 -10.203 29.964 1.00 95.44 201 LEU A C 1
ATOM 1637 O O . LEU A 1 201 ? -8.229 -10.179 31.150 1.00 95.44 201 LEU A O 1
ATOM 1641 N N . ALA A 1 202 ? -8.652 -10.794 29.027 1.00 96.69 202 ALA A N 1
ATOM 1642 C CA . ALA A 1 202 ? -9.871 -11.543 29.316 1.00 96.69 202 ALA A CA 1
ATOM 1643 C C . ALA A 1 202 ? -9.597 -12.709 30.281 1.00 96.69 202 ALA A C 1
ATOM 1645 O O . ALA A 1 202 ? -10.237 -12.788 31.324 1.00 96.69 202 ALA A O 1
ATOM 1646 N N . LEU A 1 203 ? -8.566 -13.524 30.012 1.00 97.25 203 LEU A N 1
ATOM 1647 C CA . LEU A 1 203 ? -8.141 -14.624 30.895 1.00 97.25 203 LEU A CA 1
ATOM 1648 C C . LEU A 1 203 ? -7.771 -14.130 32.294 1.00 97.25 203 LEU A C 1
ATOM 1650 O O . LEU A 1 203 ? -8.235 -14.671 33.293 1.00 97.25 203 LEU A O 1
ATOM 1654 N N . LYS A 1 204 ? -6.985 -13.056 32.383 1.00 95.56 204 LYS A N 1
ATOM 1655 C CA . LYS A 1 204 ? -6.590 -12.478 33.672 1.00 95.56 204 LYS A CA 1
ATOM 1656 C C . LYS A 1 204 ? -7.758 -11.972 34.510 1.00 95.56 204 LYS A C 1
ATOM 1658 O O . LYS A 1 204 ? -7.655 -11.973 35.729 1.00 95.56 204 LYS A O 1
ATOM 1663 N N . THR A 1 205 ? -8.821 -11.491 33.876 1.00 95.06 205 THR A N 1
ATOM 1664 C CA . THR A 1 205 ? -9.955 -10.854 34.565 1.00 95.06 205 THR A CA 1
ATOM 1665 C C . THR A 1 205 ? -11.161 -11.783 34.706 1.00 95.06 205 THR A C 1
ATOM 1667 O O . THR A 1 205 ? -12.058 -11.485 35.487 1.00 95.06 205 THR A O 1
ATOM 1670 N N . GLY A 1 206 ? -11.182 -12.913 33.989 1.00 95.75 206 GLY A N 1
ATOM 1671 C CA . GLY A 1 206 ? -12.364 -13.773 33.874 1.00 95.75 206 GLY A CA 1
ATOM 1672 C C . GLY A 1 206 ? -13.508 -13.104 33.111 1.00 95.75 206 GLY A C 1
ATOM 1673 O O . GLY A 1 206 ? -14.671 -13.342 33.424 1.00 95.75 206 GLY A O 1
ATOM 1674 N N . SER A 1 207 ? -13.184 -12.195 32.186 1.00 97.38 207 SER A N 1
ATOM 1675 C CA . SER A 1 207 ? -14.182 -11.487 31.379 1.00 97.38 207 SER A CA 1
ATOM 1676 C C . SER A 1 207 ? -14.440 -12.241 30.081 1.00 97.38 207 SER A C 1
ATOM 1678 O O . SER A 1 207 ? -13.491 -12.548 29.359 1.00 97.38 207 SER A O 1
ATOM 1680 N N . ASP A 1 208 ? -15.707 -12.475 29.747 1.00 98.19 208 ASP A N 1
ATOM 1681 C CA . ASP A 1 208 ? -16.091 -13.196 28.532 1.00 98.19 208 ASP A CA 1
ATOM 1682 C C . ASP A 1 208 ? -15.714 -12.380 27.276 1.00 98.19 208 ASP A C 1
ATOM 1684 O O . ASP A 1 208 ? -15.858 -11.151 27.230 1.00 98.19 208 ASP A O 1
ATOM 1688 N N . LEU A 1 209 ? -15.218 -13.050 26.233 1.00 98.44 209 LEU A N 1
ATOM 1689 C CA . LEU A 1 209 ? -14.827 -12.404 24.976 1.00 98.44 209 LEU A CA 1
ATOM 1690 C C . LEU A 1 209 ? -16.034 -12.272 24.048 1.00 98.44 209 LEU A C 1
ATOM 1692 O O . LEU A 1 209 ? -16.687 -13.261 23.737 1.00 98.44 209 LEU A O 1
ATOM 1696 N N . VAL A 1 210 ? -16.295 -11.071 23.532 1.00 98.56 210 VAL A N 1
ATOM 1697 C CA . VAL A 1 210 ? -17.414 -10.819 22.611 1.00 98.56 210 VAL A CA 1
ATOM 1698 C C . VAL A 1 210 ? -16.873 -10.364 21.251 1.00 98.56 210 VAL A C 1
ATOM 1700 O O . VAL A 1 210 ? -16.277 -9.283 21.164 1.00 98.56 210 VAL A O 1
ATOM 1703 N N . PRO A 1 211 ? -17.041 -11.156 20.173 1.00 98.31 211 PRO A N 1
ATOM 1704 C CA . PRO A 1 211 ? -16.678 -10.733 18.827 1.00 98.31 211 PRO A CA 1
ATOM 1705 C C . PRO A 1 211 ? -17.685 -9.705 18.304 1.00 98.31 211 PRO A C 1
ATOM 1707 O O . PRO A 1 211 ? -18.898 -9.902 18.380 1.00 98.31 211 PRO A O 1
ATOM 1710 N N . VAL A 1 212 ? -17.182 -8.603 17.750 1.00 98.44 212 VAL A N 1
ATOM 1711 C CA . VAL A 1 212 ? -18.004 -7.544 17.159 1.00 98.44 212 VAL A CA 1
ATOM 1712 C C . VAL A 1 212 ? -17.475 -7.196 15.773 1.00 98.44 212 VAL A C 1
ATOM 1714 O O . VAL A 1 212 ? -16.279 -6.945 15.615 1.00 98.44 212 VAL A O 1
ATOM 1717 N N . TYR A 1 213 ? -18.365 -7.137 14.780 1.00 97.56 213 TYR A N 1
ATOM 1718 C CA . TYR A 1 213 ? -18.011 -6.775 13.405 1.00 97.56 213 TYR A CA 1
ATOM 1719 C C . TYR A 1 213 ? -18.830 -5.589 12.875 1.00 97.56 213 TYR A C 1
ATOM 1721 O O . TYR A 1 213 ? -20.052 -5.563 13.001 1.00 97.56 213 TYR A O 1
ATOM 1729 N N . ASN A 1 214 ? -18.162 -4.627 12.238 1.00 96.31 214 ASN A N 1
ATOM 1730 C CA . ASN A 1 214 ? -18.712 -3.390 11.691 1.00 96.31 214 ASN A CA 1
ATOM 1731 C C . ASN A 1 214 ? -18.708 -3.429 10.156 1.00 96.31 214 ASN A C 1
ATOM 1733 O O . ASN A 1 214 ? -17.714 -3.090 9.506 1.00 96.31 214 ASN A O 1
ATOM 1737 N N . PHE A 1 215 ? -19.837 -3.781 9.549 1.00 95.31 215 PHE A N 1
ATOM 1738 C CA . PHE A 1 215 ? -20.008 -3.659 8.104 1.00 95.31 215 PHE A CA 1
ATOM 1739 C C . PHE A 1 215 ? -20.127 -2.188 7.689 1.00 95.31 215 PHE A C 1
ATOM 1741 O O . PHE A 1 215 ? -20.790 -1.399 8.358 1.00 95.31 215 PHE A O 1
ATOM 1748 N N . GLY A 1 216 ? -19.489 -1.823 6.571 1.00 92.81 216 GLY A N 1
ATOM 1749 C CA . GLY A 1 216 ? -19.542 -0.477 5.982 1.00 92.81 216 GLY A CA 1
ATOM 1750 C C . GLY A 1 216 ? -18.535 0.539 6.536 1.00 92.81 216 GLY A C 1
ATOM 1751 O O . GLY A 1 216 ? -18.271 1.540 5.869 1.00 92.81 216 GLY A O 1
ATOM 1752 N N . GLU A 1 217 ? -17.901 0.266 7.681 1.00 92.94 217 GLU A N 1
ATOM 1753 C CA . GLU A 1 217 ? -16.960 1.182 8.354 1.00 92.94 217 GLU A CA 1
ATOM 1754 C C . GLU A 1 217 ? -15.768 1.578 7.458 1.00 92.94 217 GLU A C 1
ATOM 1756 O O . GLU A 1 217 ? -15.381 2.742 7.389 1.00 92.94 217 GLU A O 1
ATOM 1761 N N . THR A 1 218 ? -15.219 0.649 6.671 1.00 91.81 218 THR A N 1
ATOM 1762 C CA . THR A 1 218 ? -14.096 0.934 5.753 1.00 91.81 218 THR A CA 1
ATOM 1763 C C . THR A 1 218 ? -14.496 1.738 4.511 1.00 91.81 218 THR A C 1
ATOM 1765 O O . THR A 1 218 ? -13.634 2.155 3.742 1.00 91.81 218 THR A O 1
ATOM 1768 N N . SER A 1 219 ? -15.794 1.991 4.304 1.00 90.75 219 SER A N 1
ATOM 1769 C CA . SER A 1 219 ? -16.322 2.686 3.120 1.00 90.75 219 SER A CA 1
ATOM 1770 C C . SER A 1 219 ? -16.597 4.179 3.341 1.00 90.75 219 SER A C 1
ATOM 1772 O O . SER A 1 219 ? -16.940 4.889 2.394 1.00 90.75 219 SER A O 1
ATOM 1774 N N . ILE A 1 220 ? -16.436 4.680 4.571 1.00 92.19 220 ILE A N 1
ATOM 1775 C CA . ILE A 1 220 ? -16.783 6.065 4.937 1.00 92.19 220 ILE A CA 1
ATOM 1776 C C . ILE A 1 220 ? -15.711 7.093 4.544 1.00 92.19 220 ILE A C 1
ATOM 1778 O O . ILE A 1 220 ? -15.993 8.288 4.482 1.00 92.19 220 ILE A O 1
ATOM 1782 N N . PHE A 1 221 ? -14.501 6.648 4.205 1.00 91.62 221 PHE A N 1
ATOM 1783 C CA . PHE A 1 221 ? -13.426 7.478 3.659 1.00 91.62 221 PHE A CA 1
ATOM 1784 C C . PHE A 1 221 ? -12.739 6.768 2.493 1.00 91.62 221 PHE A C 1
ATOM 1786 O O . PHE A 1 221 ? -12.730 5.544 2.404 1.00 91.62 221 PHE A O 1
ATOM 1793 N N . ARG A 1 222 ? -12.132 7.543 1.591 1.00 89.38 222 ARG A N 1
ATOM 1794 C CA . ARG A 1 222 ? -11.248 7.023 0.544 1.00 89.38 222 ARG A CA 1
ATOM 1795 C C . ARG A 1 222 ? -9.812 7.313 0.930 1.00 89.38 222 ARG A C 1
ATOM 1797 O O . ARG A 1 222 ? -9.433 8.472 1.060 1.00 89.38 222 ARG A O 1
ATOM 1804 N N . GLN A 1 223 ? -9.015 6.276 1.114 1.00 88.00 223 GLN A N 1
ATOM 1805 C CA . GLN A 1 223 ? -7.587 6.428 1.360 1.00 88.00 223 GLN A CA 1
ATOM 1806 C C . GLN A 1 223 ? -6.816 6.452 0.044 1.00 88.00 223 GLN A C 1
ATOM 1808 O O . GLN A 1 223 ? -7.238 5.853 -0.948 1.00 88.00 223 GLN A O 1
ATOM 1813 N N . ILE A 1 224 ? -5.675 7.139 0.028 1.00 84.62 224 ILE A N 1
ATOM 1814 C CA . ILE A 1 224 ? -4.755 7.004 -1.103 1.00 84.62 224 ILE A CA 1
ATOM 1815 C C . ILE A 1 224 ? -4.219 5.563 -1.161 1.00 84.62 224 ILE A C 1
ATOM 1817 O O . ILE A 1 224 ? -4.059 4.933 -0.111 1.00 84.62 224 ILE A O 1
ATOM 1821 N N . PRO A 1 225 ? -3.892 5.032 -2.353 1.00 85.19 225 PRO A N 1
ATOM 1822 C CA . PRO A 1 225 ? -3.302 3.705 -2.463 1.00 85.19 225 PRO A CA 1
ATOM 1823 C C . PRO A 1 225 ? -2.019 3.596 -1.632 1.00 85.19 225 PRO A C 1
ATOM 1825 O O . PRO A 1 225 ? -1.027 4.275 -1.890 1.00 85.19 225 PRO A O 1
ATOM 1828 N N . ASN A 1 226 ? -2.033 2.721 -0.631 1.00 85.75 226 ASN A N 1
ATOM 1829 C CA . ASN A 1 226 ? -0.925 2.519 0.301 1.00 85.75 226 ASN A CA 1
ATOM 1830 C C . ASN A 1 226 ? -0.697 1.022 0.568 1.00 85.75 226 ASN A C 1
ATOM 1832 O O . ASN A 1 226 ? -0.498 0.613 1.711 1.00 85.75 226 ASN A O 1
ATOM 1836 N N . GLN A 1 227 ? -0.743 0.201 -0.486 1.00 86.38 227 GLN A N 1
ATOM 1837 C CA . GLN A 1 227 ? -0.595 -1.260 -0.413 1.00 86.38 227 GLN A CA 1
ATOM 1838 C C . GLN A 1 227 ? 0.592 -1.681 0.468 1.00 86.38 227 GLN A C 1
ATOM 1840 O O . GLN A 1 227 ? 1.633 -1.008 0.500 1.00 86.38 227 GLN A O 1
ATOM 1845 N N . ARG A 1 228 ? 0.457 -2.810 1.175 1.00 84.25 228 ARG A N 1
ATOM 1846 C CA . ARG A 1 228 ? 1.537 -3.359 2.006 1.00 84.25 228 ARG A CA 1
ATOM 1847 C C . ARG A 1 228 ? 2.808 -3.541 1.166 1.00 84.25 228 ARG A C 1
ATOM 1849 O O . ARG A 1 228 ? 2.769 -4.082 0.069 1.00 84.25 228 ARG A O 1
ATOM 1856 N N . GLY A 1 229 ? 3.933 -3.028 1.666 1.00 83.56 229 GLY A N 1
ATOM 1857 C CA . GLY A 1 229 ? 5.221 -3.028 0.956 1.00 83.56 229 GLY A CA 1
ATOM 1858 C C . GLY A 1 229 ? 5.504 -1.786 0.097 1.00 83.56 229 GLY A C 1
ATOM 1859 O O . GLY A 1 229 ? 6.667 -1.554 -0.239 1.00 83.56 229 GLY A O 1
ATOM 1860 N N . SER A 1 230 ? 4.498 -0.951 -0.193 1.00 87.75 230 SER A N 1
ATOM 1861 C CA . SER A 1 230 ? 4.685 0.320 -0.910 1.00 87.75 230 SER A CA 1
ATOM 1862 C C . SER A 1 230 ? 5.552 1.311 -0.125 1.00 87.75 230 SER A C 1
ATOM 1864 O O . SER A 1 230 ? 5.654 1.246 1.103 1.00 87.75 230 SER A O 1
ATOM 1866 N N . PHE A 1 231 ? 6.161 2.269 -0.830 1.00 85.44 231 PHE A N 1
ATOM 1867 C CA . PHE A 1 231 ? 6.936 3.343 -0.201 1.00 85.44 231 PHE A CA 1
ATOM 1868 C C . PHE A 1 231 ? 6.090 4.162 0.786 1.00 85.44 231 PHE A C 1
ATOM 1870 O O . PHE A 1 231 ? 6.516 4.375 1.919 1.00 85.44 231 PHE A O 1
ATOM 1877 N N . ILE A 1 232 ? 4.862 4.526 0.394 1.00 86.31 232 ILE A N 1
ATOM 1878 C CA . ILE A 1 232 ? 3.909 5.234 1.262 1.00 86.31 232 ILE A CA 1
ATOM 1879 C C . ILE A 1 232 ? 3.668 4.423 2.535 1.00 86.31 232 ILE A C 1
ATOM 1881 O O . ILE A 1 232 ? 3.814 4.959 3.629 1.00 86.31 232 ILE A O 1
ATOM 1885 N N . ARG A 1 233 ? 3.397 3.114 2.424 1.00 88.94 233 ARG A N 1
ATOM 1886 C CA . ARG A 1 233 ? 3.198 2.267 3.607 1.00 88.94 233 ARG A CA 1
ATOM 1887 C C . ARG A 1 233 ? 4.436 2.212 4.501 1.00 88.94 233 ARG A C 1
ATOM 1889 O O . ARG A 1 233 ? 4.293 2.227 5.719 1.00 88.94 233 ARG A O 1
ATOM 1896 N N . LYS A 1 234 ? 5.644 2.143 3.929 1.00 89.56 234 LYS A N 1
ATOM 1897 C CA . LYS A 1 234 ? 6.897 2.159 4.705 1.00 89.56 234 LYS A CA 1
ATOM 1898 C C . LYS A 1 234 ? 7.049 3.467 5.484 1.00 89.56 234 LYS A C 1
ATOM 1900 O O . LYS A 1 234 ? 7.336 3.412 6.675 1.00 89.56 234 LYS A O 1
ATOM 1905 N N . LEU A 1 235 ? 6.781 4.610 4.850 1.00 86.25 235 LEU A N 1
ATOM 1906 C CA . LEU A 1 235 ? 6.802 5.919 5.506 1.00 86.25 235 LEU A CA 1
ATOM 1907 C C . LEU A 1 235 ? 5.745 6.018 6.616 1.00 86.25 235 LEU A C 1
ATOM 1909 O O . LEU A 1 235 ? 6.064 6.418 7.732 1.00 86.25 235 LEU A O 1
ATOM 1913 N N . GLN A 1 236 ? 4.508 5.590 6.338 1.00 87.00 236 GLN A N 1
ATOM 1914 C CA . GLN A 1 236 ? 3.422 5.583 7.322 1.00 87.00 236 GLN A CA 1
ATOM 1915 C C . GLN A 1 236 ? 3.767 4.715 8.539 1.00 87.00 236 GLN A C 1
ATOM 1917 O O . GLN A 1 236 ? 3.558 5.138 9.675 1.00 87.00 236 GLN A O 1
ATOM 1922 N N . ARG A 1 237 ? 4.346 3.525 8.321 1.00 88.06 237 ARG A N 1
ATOM 1923 C CA . ARG A 1 237 ? 4.795 2.638 9.405 1.00 88.06 237 ARG A CA 1
ATOM 1924 C C . ARG A 1 237 ? 5.979 3.212 10.177 1.00 88.06 237 ARG A C 1
ATOM 1926 O O . ARG A 1 237 ? 6.001 3.063 11.392 1.00 88.06 237 ARG A O 1
ATOM 1933 N N . ALA A 1 238 ? 6.924 3.879 9.515 1.00 85.50 238 ALA A N 1
ATOM 1934 C CA . ALA A 1 238 ? 8.044 4.539 10.187 1.00 85.50 238 ALA A CA 1
ATOM 1935 C C . ALA A 1 238 ? 7.555 5.667 11.110 1.00 85.50 238 ALA A C 1
ATOM 1937 O O . ALA A 1 238 ? 7.890 5.684 12.291 1.00 85.50 238 ALA A O 1
ATOM 1938 N N . PHE A 1 239 ? 6.683 6.548 10.608 1.00 81.69 239 PHE A N 1
ATOM 1939 C CA . PHE A 1 239 ? 6.080 7.617 11.409 1.00 81.69 239 PHE A CA 1
ATOM 1940 C C . PHE A 1 239 ? 5.260 7.063 12.578 1.00 81.69 239 PHE A C 1
ATOM 1942 O O . PHE A 1 239 ? 5.394 7.526 13.710 1.00 81.69 239 PHE A O 1
ATOM 1949 N N . LYS A 1 240 ? 4.449 6.029 12.330 1.00 84.12 240 LYS A N 1
ATOM 1950 C CA . LYS A 1 240 ? 3.695 5.350 13.385 1.00 84.12 240 LYS A CA 1
ATOM 1951 C C . LYS A 1 240 ? 4.617 4.717 14.422 1.00 84.12 240 LYS A C 1
ATOM 1953 O O . LYS A 1 240 ? 4.340 4.818 15.608 1.00 84.12 240 LYS A O 1
ATOM 1958 N N . SER A 1 241 ? 5.706 4.076 14.005 1.00 82.75 241 SER A N 1
ATOM 1959 C CA . SER A 1 241 ? 6.671 3.487 14.937 1.00 82.75 241 SER A CA 1
ATOM 1960 C C . SER A 1 241 ? 7.336 4.542 15.822 1.00 82.75 241 SER A C 1
ATOM 1962 O O . SER A 1 241 ? 7.694 4.226 16.949 1.00 82.75 241 SER A O 1
ATOM 1964 N N . ALA A 1 242 ? 7.497 5.770 15.322 1.00 74.69 242 ALA A N 1
ATOM 1965 C CA . ALA A 1 242 ? 8.076 6.877 16.077 1.00 74.69 242 ALA A CA 1
ATOM 1966 C C . ALA A 1 242 ? 7.065 7.576 17.004 1.00 74.69 242 ALA A C 1
ATOM 1968 O O . ALA A 1 242 ? 7.437 8.023 18.082 1.00 74.69 242 ALA A O 1
ATOM 1969 N N . THR A 1 243 ? 5.797 7.687 16.594 1.00 73.62 243 THR A N 1
ATOM 1970 C CA . THR A 1 243 ? 4.797 8.545 17.268 1.00 73.62 243 THR A CA 1
ATOM 1971 C C . THR A 1 243 ? 3.636 7.789 17.918 1.00 73.62 243 THR A C 1
ATOM 1973 O O . THR A 1 243 ? 2.874 8.373 18.681 1.00 73.62 243 THR A O 1
ATOM 1976 N N . GLY A 1 244 ? 3.443 6.511 17.587 1.00 71.69 244 GLY A N 1
ATOM 1977 C CA . GLY A 1 244 ? 2.250 5.728 17.928 1.00 71.69 244 GLY A CA 1
ATOM 1978 C C . GLY A 1 244 ? 1.019 6.027 17.058 1.00 71.69 244 GLY A C 1
ATOM 1979 O O . GLY A 1 244 ? 0.055 5.263 17.095 1.00 71.69 244 GLY A O 1
ATOM 1980 N N . ILE A 1 245 ? 1.052 7.081 16.234 1.00 75.06 245 ILE A N 1
ATOM 1981 C CA . ILE A 1 245 ? -0.083 7.563 15.433 1.00 75.06 245 ILE A CA 1
ATOM 1982 C C . ILE A 1 245 ? 0.078 7.118 13.977 1.00 75.06 245 ILE A C 1
ATOM 1984 O O . ILE A 1 245 ? 1.137 7.282 13.377 1.00 75.06 245 ILE A O 1
ATOM 1988 N N . ALA A 1 246 ? -0.980 6.578 13.371 1.00 80.31 246 ALA A N 1
ATOM 1989 C CA . ALA A 1 246 ? -0.983 6.262 11.944 1.00 80.31 246 ALA A CA 1
ATOM 1990 C C . ALA A 1 246 ? -1.265 7.524 11.108 1.00 80.31 246 ALA A C 1
ATOM 1992 O O . ALA A 1 246 ? -2.354 8.089 11.226 1.00 80.31 246 ALA A O 1
ATOM 1993 N N . PRO A 1 247 ? -0.343 7.970 10.232 1.00 79.94 247 PRO A N 1
ATOM 1994 C CA . PRO A 1 247 ? -0.582 9.127 9.380 1.00 79.94 247 PRO A CA 1
ATOM 1995 C C . PRO A 1 247 ? -1.404 8.683 8.166 1.00 79.94 247 PRO A C 1
ATOM 1997 O O . PRO A 1 247 ? -0.877 8.306 7.112 1.00 79.94 247 PRO A O 1
ATOM 2000 N N . ILE A 1 248 ? -2.721 8.659 8.346 1.00 82.62 248 ILE A N 1
ATOM 2001 C CA . ILE A 1 248 ? -3.662 8.246 7.311 1.00 82.62 248 ILE A CA 1
ATOM 2002 C C . ILE A 1 248 ? -3.917 9.420 6.369 1.00 82.62 248 ILE A C 1
ATOM 2004 O O . ILE A 1 248 ? -4.433 10.459 6.775 1.00 82.62 248 ILE A O 1
ATOM 2008 N N . ILE A 1 249 ? -3.600 9.234 5.089 1.00 83.12 249 ILE A N 1
ATOM 2009 C CA . ILE A 1 249 ? -3.956 10.195 4.046 1.00 83.12 249 ILE A CA 1
ATOM 2010 C C . ILE A 1 249 ? -5.257 9.710 3.411 1.00 83.12 249 ILE A C 1
ATOM 2012 O O . ILE A 1 249 ? -5.268 8.793 2.585 1.00 83.12 249 ILE A O 1
ATOM 2016 N N . CYS A 1 250 ? -6.361 10.318 3.831 1.00 86.94 250 CYS A N 1
ATOM 2017 C CA . CYS A 1 250 ? -7.699 10.002 3.356 1.00 86.94 250 CYS A CA 1
ATOM 2018 C C . CYS A 1 250 ? -8.453 11.252 2.902 1.00 86.94 250 CYS A C 1
ATOM 2020 O O . CYS A 1 250 ? -8.126 12.376 3.281 1.00 86.94 250 CYS A O 1
ATOM 2022 N N . CYS A 1 251 ? -9.476 11.046 2.079 1.00 87.62 251 CYS A N 1
ATOM 2023 C CA . CYS A 1 251 ? -10.434 12.063 1.701 1.00 87.62 251 CYS A CA 1
ATOM 2024 C C . CYS A 1 251 ? -11.861 11.554 1.909 1.00 87.62 251 CYS A C 1
ATOM 2026 O O . CYS A 1 251 ? -12.217 10.420 1.584 1.00 87.62 251 CYS A O 1
ATOM 2028 N N . GLY A 1 252 ? -12.680 12.425 2.477 1.00 86.62 252 GLY A N 1
ATOM 2029 C CA . GLY A 1 252 ? -14.126 12.346 2.455 1.00 86.62 252 GLY A CA 1
ATOM 2030 C C . GLY A 1 252 ? -14.693 13.350 1.449 1.00 86.62 252 GLY A C 1
ATOM 2031 O O . GLY A 1 252 ? -14.102 13.657 0.411 1.00 86.62 252 GLY A O 1
ATOM 2032 N N . ARG A 1 253 ? -15.850 13.911 1.777 1.00 86.25 253 ARG A N 1
ATOM 2033 C CA . ARG A 1 253 ? -16.538 14.985 1.055 1.00 86.25 253 ARG A CA 1
ATOM 2034 C C . ARG A 1 253 ? -16.346 16.338 1.738 1.00 86.25 253 ARG A C 1
ATOM 2036 O O . ARG A 1 253 ? -16.016 16.429 2.919 1.00 86.25 253 ARG A O 1
ATOM 2043 N N . GLY A 1 254 ? -16.592 17.402 0.982 1.00 82.06 254 GLY A N 1
ATOM 2044 C CA . GLY A 1 254 ? -16.590 18.768 1.488 1.00 82.06 254 GLY A CA 1
ATOM 2045 C C . GLY A 1 254 ? -17.961 19.217 1.992 1.00 82.06 254 GLY A C 1
ATOM 2046 O O . GLY A 1 254 ? -18.971 18.506 1.901 1.00 82.06 254 GLY A O 1
ATOM 2047 N N . PHE A 1 255 ? -18.005 20.453 2.492 1.00 76.25 255 PHE A N 1
ATOM 2048 C CA . PHE A 1 255 ? -19.251 21.117 2.877 1.00 76.25 255 PHE A CA 1
ATOM 2049 C C . PHE A 1 255 ? -20.196 21.258 1.678 1.00 76.25 255 PHE A C 1
ATOM 2051 O O . PHE A 1 255 ? -21.355 20.849 1.751 1.00 76.25 255 PHE A O 1
ATOM 2058 N N . ILE A 1 256 ? -19.680 21.756 0.551 1.00 73.31 256 ILE A N 1
ATOM 2059 C CA . ILE A 1 256 ? -20.455 22.001 -0.676 1.00 73.31 256 ILE A CA 1
ATOM 2060 C C . ILE A 1 256 ? -20.186 20.911 -1.724 1.00 73.31 256 ILE A C 1
ATOM 2062 O O . ILE A 1 256 ? -21.117 20.377 -2.328 1.00 73.31 256 ILE A O 1
ATOM 2066 N N . ASN A 1 257 ? -18.920 20.526 -1.907 1.00 74.81 257 ASN A N 1
ATOM 2067 C CA . ASN A 1 257 ? -18.514 19.554 -2.920 1.00 74.81 257 ASN A CA 1
ATOM 2068 C C . ASN A 1 257 ? -18.640 18.096 -2.418 1.00 74.81 257 ASN A C 1
ATOM 2070 O O . ASN A 1 257 ? -18.522 17.815 -1.227 1.00 74.81 257 ASN A O 1
ATOM 2074 N N . ARG A 1 258 ? -18.844 17.145 -3.339 1.00 76.12 258 ARG A N 1
ATOM 2075 C CA . ARG A 1 258 ? -18.980 15.707 -3.020 1.00 76.12 258 ARG A CA 1
ATOM 2076 C C . ARG A 1 258 ? -17.688 14.895 -3.179 1.00 76.12 258 ARG A C 1
ATOM 2078 O O . ARG A 1 258 ? -17.752 13.676 -3.087 1.00 76.12 258 ARG A O 1
ATOM 2085 N N . ARG A 1 259 ? -16.553 15.527 -3.492 1.00 70.38 259 ARG A N 1
ATOM 2086 C CA . ARG A 1 259 ? -15.354 14.826 -3.990 1.00 70.38 259 ARG A CA 1
ATOM 2087 C C . ARG A 1 259 ? -14.138 14.920 -3.068 1.00 70.38 259 ARG A C 1
ATOM 2089 O O . ARG A 1 259 ? -13.279 14.053 -3.169 1.00 70.38 259 ARG A O 1
ATOM 2096 N N . PHE A 1 260 ? -14.054 15.942 -2.215 1.00 77.25 260 PHE A N 1
ATOM 2097 C CA . PHE A 1 260 ? -12.881 16.183 -1.380 1.00 77.25 260 PHE A CA 1
ATOM 2098 C C . PHE A 1 260 ? -13.210 16.983 -0.109 1.00 77.25 260 PHE A C 1
ATOM 2100 O O . PHE A 1 260 ? -13.831 18.049 -0.180 1.00 77.25 260 PHE A O 1
ATOM 2107 N N . GLY A 1 261 ? -12.768 16.482 1.046 1.00 84.94 261 GLY A N 1
ATOM 2108 C CA . GLY A 1 261 ? -12.854 17.150 2.346 1.00 84.94 261 GLY A CA 1
ATOM 2109 C C . GLY A 1 261 ? -12.683 16.178 3.515 1.00 84.94 261 GLY A C 1
ATOM 2110 O O . GLY A 1 261 ? -12.288 15.033 3.314 1.00 84.94 261 GLY A O 1
ATOM 2111 N N . ILE A 1 262 ? -12.990 16.636 4.729 1.00 84.25 262 ILE A N 1
ATOM 2112 C CA . ILE A 1 262 ? -12.838 15.863 5.977 1.00 84.25 262 ILE A CA 1
ATOM 2113 C C . ILE A 1 262 ? -14.140 15.209 6.460 1.00 84.25 262 ILE A C 1
ATOM 2115 O O . ILE A 1 262 ? -14.126 14.473 7.437 1.00 84.25 262 ILE A O 1
ATOM 2119 N N . ILE A 1 263 ? -15.275 15.465 5.801 1.00 90.25 263 ILE A N 1
ATOM 2120 C CA . ILE A 1 263 ? -16.571 14.901 6.204 1.00 90.25 263 ILE A CA 1
ATOM 2121 C C . ILE A 1 263 ? -16.712 13.507 5.577 1.00 90.25 263 ILE A C 1
ATOM 2123 O O . ILE A 1 263 ? -16.520 13.383 4.370 1.00 90.25 263 ILE A O 1
ATOM 2127 N N . PRO A 1 264 ? -17.090 12.462 6.319 1.00 92.06 264 PRO A N 1
ATOM 2128 C CA . PRO A 1 264 ? -17.197 11.103 5.792 1.00 92.06 264 PRO A CA 1
ATOM 2129 C C . PRO A 1 264 ? -18.261 10.966 4.692 1.00 92.06 264 PRO A C 1
ATOM 2131 O O . PRO A 1 264 ? -19.274 11.680 4.648 1.00 92.06 264 PRO A O 1
ATOM 2134 N N . PHE A 1 265 ? -18.042 10.026 3.776 1.00 92.19 265 PHE A N 1
ATOM 2135 C CA . PHE A 1 265 ? -19.038 9.615 2.793 1.00 92.19 265 PHE A CA 1
ATOM 2136 C C . PHE A 1 265 ? -20.220 8.922 3.478 1.00 92.19 265 PHE A C 1
ATOM 2138 O O . PHE A 1 265 ? -20.031 8.239 4.482 1.00 92.19 265 PHE A O 1
ATOM 2145 N N . PRO A 1 266 ? -21.446 9.088 2.954 1.00 89.88 266 PRO A N 1
ATOM 2146 C CA . PRO A 1 266 ? -22.574 8.317 3.446 1.00 89.88 266 PRO A CA 1
ATOM 2147 C C . PRO A 1 266 ? -22.372 6.848 3.056 1.00 89.88 266 PRO A C 1
ATOM 2149 O O . PRO A 1 266 ? -22.161 6.546 1.881 1.00 89.88 266 PRO A O 1
ATOM 2152 N N . ALA A 1 267 ? -22.448 5.954 4.032 1.00 90.19 267 ALA A N 1
ATOM 2153 C CA . ALA A 1 267 ? -22.429 4.509 3.845 1.00 90.19 267 ALA A CA 1
ATOM 2154 C C . ALA A 1 267 ? -23.291 3.875 4.935 1.00 90.19 267 ALA A C 1
ATOM 2156 O O . ALA A 1 267 ? -23.338 4.420 6.036 1.00 90.19 267 ALA A O 1
ATOM 2157 N N . LYS A 1 268 ? -23.955 2.752 4.629 1.00 93.62 268 LYS A N 1
ATOM 2158 C CA . LYS A 1 268 ? -24.688 1.992 5.643 1.00 93.62 268 LYS A CA 1
ATOM 2159 C C . LYS A 1 268 ? -23.690 1.368 6.615 1.00 93.62 268 LYS A C 1
ATOM 2161 O O . LYS A 1 268 ? -22.852 0.590 6.166 1.00 93.62 268 LYS A O 1
ATOM 2166 N N . ILE A 1 269 ? -23.798 1.683 7.902 1.00 95.56 269 ILE A N 1
ATOM 2167 C CA . ILE A 1 269 ? -23.003 1.040 8.955 1.00 95.56 269 ILE A CA 1
ATOM 2168 C C . ILE A 1 269 ? -23.886 0.046 9.701 1.00 95.56 269 ILE A C 1
ATOM 2170 O O . ILE A 1 269 ? -24.961 0.402 10.171 1.00 95.56 269 ILE A O 1
ATOM 2174 N N . ALA A 1 270 ? -23.432 -1.196 9.833 1.00 96.88 270 ALA A N 1
ATOM 2175 C CA . ALA A 1 270 ? -24.101 -2.184 10.670 1.00 96.88 270 ALA A CA 1
ATOM 2176 C C . ALA A 1 270 ? -23.089 -2.887 11.569 1.00 96.88 270 ALA A C 1
ATOM 2178 O O . ALA A 1 270 ? -22.184 -3.567 11.088 1.00 96.88 270 ALA A O 1
ATOM 2179 N N . THR A 1 271 ? -23.261 -2.721 12.874 1.00 97.88 271 THR A N 1
ATOM 2180 C CA . THR A 1 271 ? -22.439 -3.354 13.900 1.00 97.88 271 THR A CA 1
ATOM 2181 C C . THR A 1 271 ? -23.167 -4.569 14.446 1.00 97.88 271 THR A C 1
ATOM 2183 O O . THR A 1 271 ? -24.233 -4.440 15.047 1.00 97.88 271 THR A O 1
ATOM 2186 N N . ILE A 1 272 ? -22.583 -5.747 14.244 1.00 98.12 272 ILE A N 1
ATOM 2187 C CA . ILE A 1 272 ? -23.097 -7.020 14.742 1.00 98.12 272 ILE A CA 1
ATOM 2188 C C . ILE A 1 272 ? -22.304 -7.411 15.984 1.00 98.12 272 ILE A C 1
ATOM 2190 O O . ILE A 1 272 ? -21.084 -7.554 15.916 1.00 98.12 272 ILE A O 1
ATOM 2194 N N . VAL A 1 273 ? -22.995 -7.586 17.108 1.00 98.44 273 VAL A N 1
ATOM 2195 C CA . VAL A 1 273 ? -22.428 -8.097 18.360 1.00 98.44 273 VAL A CA 1
ATOM 2196 C C . VAL A 1 273 ? -22.738 -9.584 18.451 1.00 98.44 273 VAL A C 1
ATOM 2198 O O . VAL A 1 273 ? -23.912 -9.950 18.535 1.00 98.44 273 VAL A O 1
ATOM 2201 N N . GLY A 1 274 ? -21.705 -10.425 18.393 1.00 97.38 274 GLY A N 1
ATOM 2202 C CA . GLY A 1 274 ? -21.815 -11.881 18.443 1.00 97.38 274 GLY A CA 1
ATOM 2203 C C . GLY A 1 274 ? -22.040 -12.440 19.848 1.00 97.38 274 GLY A C 1
ATOM 2204 O O . GLY A 1 274 ? -22.149 -11.699 20.826 1.00 97.38 274 GLY A O 1
ATOM 2205 N N . ALA A 1 275 ? -22.104 -13.769 19.936 1.00 97.06 275 ALA A N 1
ATOM 2206 C CA . ALA A 1 275 ? -22.244 -14.471 21.206 1.00 97.06 275 ALA A CA 1
ATOM 2207 C C . ALA A 1 275 ? -20.961 -14.405 22.056 1.00 97.06 275 ALA A C 1
ATOM 2209 O O . ALA A 1 275 ? -19.865 -14.413 21.488 1.00 97.06 275 ALA A O 1
ATOM 2210 N N . PRO A 1 276 ? -21.079 -14.338 23.397 1.00 97.56 276 PRO A N 1
ATOM 2211 C CA . PRO A 1 276 ? -19.922 -14.332 24.277 1.00 97.56 276 PRO A CA 1
ATOM 2212 C C . PRO A 1 276 ? -19.247 -15.706 24.282 1.00 97.56 276 PRO A C 1
ATOM 2214 O O . PRO A 1 276 ? -19.909 -16.742 24.301 1.00 97.56 276 PRO A O 1
ATOM 2217 N N . ILE A 1 277 ? -17.921 -15.697 24.305 1.00 98.25 277 ILE A N 1
ATOM 2218 C CA . ILE A 1 277 ? -17.083 -16.865 24.556 1.00 98.25 277 ILE A CA 1
ATOM 2219 C C . ILE A 1 277 ? -16.739 -16.836 26.034 1.00 98.25 277 ILE A C 1
ATOM 2221 O O . ILE A 1 277 ? -16.168 -15.850 26.514 1.00 98.25 277 ILE A O 1
ATOM 2225 N N . HIS A 1 278 ? -17.117 -17.894 26.746 1.00 97.50 278 HIS A N 1
ATOM 2226 C CA . HIS A 1 278 ? -16.886 -17.962 28.177 1.00 97.50 278 HIS A CA 1
ATOM 2227 C C . HIS A 1 278 ? -15.393 -18.067 28.485 1.00 97.50 278 HIS A C 1
ATOM 2229 O O . HIS A 1 278 ? -14.680 -18.842 27.849 1.00 97.50 278 HIS A O 1
ATOM 2235 N N . VAL A 1 279 ? -14.922 -17.291 29.461 1.00 97.06 279 VAL A N 1
ATOM 2236 C CA . VAL A 1 279 ? -13.514 -17.292 29.862 1.00 97.06 279 VAL A CA 1
ATOM 2237 C C . VAL A 1 279 ? -13.380 -17.611 31.343 1.00 97.06 279 VAL A C 1
ATOM 2239 O O . VAL A 1 279 ? -13.778 -16.828 32.206 1.00 97.06 279 VAL A O 1
ATOM 2242 N N . GLU A 1 280 ? -12.744 -18.740 31.642 1.00 95.00 280 GLU A N 1
ATOM 2243 C CA . GLU A 1 280 ? -12.331 -19.062 33.003 1.00 95.00 280 GLU A CA 1
ATOM 2244 C C . GLU A 1 280 ? -11.127 -18.211 33.408 1.00 95.00 280 GLU A C 1
ATOM 2246 O O . GLU A 1 280 ? -10.167 -18.030 32.653 1.00 95.00 280 GLU A O 1
ATOM 2251 N N . MET A 1 281 ? -11.181 -17.656 34.617 1.00 94.75 281 MET A N 1
ATOM 2252 C CA . MET A 1 281 ? -10.137 -16.753 35.069 1.00 94.75 281 MET A CA 1
ATOM 2253 C C . MET A 1 281 ? -8.835 -17.497 35.376 1.00 94.75 281 MET A C 1
ATOM 2255 O O . MET A 1 281 ? -8.777 -18.333 36.275 1.00 94.75 281 MET A O 1
ATOM 2259 N N . ASN A 1 282 ? -7.756 -17.050 34.743 1.00 95.69 282 ASN A N 1
ATOM 2260 C CA . ASN A 1 282 ? -6.394 -17.457 35.040 1.00 95.69 282 ASN A CA 1
ATOM 2261 C C . ASN A 1 282 ? -5.490 -16.212 35.148 1.00 95.69 282 ASN A C 1
ATOM 2263 O O . ASN A 1 282 ? -5.198 -15.583 34.128 1.00 95.69 282 ASN A O 1
ATOM 2267 N N . PRO A 1 283 ? -5.017 -15.833 36.356 1.00 92.38 283 PRO A N 1
ATOM 2268 C CA . PRO A 1 283 ? -4.132 -14.677 36.545 1.00 92.38 283 PRO A CA 1
ATOM 2269 C C . PRO A 1 283 ? -2.794 -14.780 35.797 1.00 92.38 283 PRO A C 1
ATOM 2271 O O . PRO A 1 283 ? -2.202 -13.756 35.450 1.00 92.38 283 PRO A O 1
ATOM 2274 N N . ASN A 1 284 ? -2.321 -16.004 35.537 1.00 95.00 284 ASN A N 1
ATOM 2275 C CA . ASN A 1 284 ? -1.037 -16.289 34.899 1.00 95.00 284 ASN A CA 1
ATOM 2276 C C . ASN A 1 284 ? -1.224 -17.241 33.704 1.00 95.00 284 ASN A C 1
ATOM 2278 O O . ASN A 1 284 ? -0.731 -18.372 33.729 1.00 95.00 284 ASN A O 1
ATOM 2282 N N . PRO A 1 285 ? -1.927 -16.800 32.643 1.00 96.31 285 PRO A N 1
ATOM 2283 C CA . PRO A 1 285 ? -2.296 -17.677 31.547 1.00 96.31 285 PRO A CA 1
ATOM 2284 C C . PRO A 1 285 ? -1.079 -18.073 30.712 1.00 96.31 285 PRO A C 1
ATOM 2286 O O . PRO A 1 285 ? -0.198 -17.258 30.408 1.00 96.31 285 PRO A O 1
ATOM 2289 N N . SER A 1 286 ? -1.038 -19.337 30.297 1.00 97.31 286 SER A N 1
ATOM 2290 C CA . SER A 1 286 ? 0.065 -19.851 29.483 1.00 97.31 286 SER A CA 1
ATOM 2291 C C . SER A 1 286 ? -0.024 -19.350 28.034 1.00 97.31 286 SER A C 1
ATOM 2293 O O . SER A 1 286 ? -1.098 -19.050 27.514 1.00 97.31 286 SER A O 1
ATOM 2295 N N . LYS A 1 287 ? 1.102 -19.315 27.303 1.00 96.75 287 LYS A N 1
ATOM 2296 C CA . LYS A 1 287 ? 1.087 -18.949 25.868 1.00 96.75 287 LYS A CA 1
ATOM 2297 C C . LYS A 1 287 ? 0.190 -19.871 25.029 1.00 96.75 287 LYS A C 1
ATOM 2299 O O . LYS A 1 287 ? -0.376 -19.415 24.038 1.00 96.75 287 LYS A O 1
ATOM 2304 N N . LYS A 1 288 ? 0.088 -21.151 25.410 1.00 96.88 288 LYS A N 1
ATOM 2305 C CA . LYS A 1 288 ? -0.729 -22.160 24.721 1.00 96.88 288 LYS A CA 1
ATOM 2306 C C . LYS A 1 288 ? -2.219 -21.892 24.922 1.00 96.88 288 LYS A C 1
ATOM 2308 O O . LYS A 1 288 ? -2.965 -21.896 23.955 1.00 96.88 288 LYS A O 1
ATOM 2313 N N . GLU A 1 289 ? -2.616 -21.602 26.152 1.00 96.75 289 GLU A N 1
ATOM 2314 C CA . GLU A 1 289 ? -3.985 -21.238 26.530 1.00 96.75 289 GLU A CA 1
ATOM 2315 C C . GLU A 1 289 ? -4.439 -19.945 25.843 1.00 96.75 289 GLU A C 1
ATOM 2317 O O . GLU A 1 289 ? -5.482 -19.925 25.198 1.00 96.75 289 GLU A O 1
ATOM 2322 N N . ILE A 1 290 ? -3.595 -18.904 25.854 1.00 98.12 290 ILE A N 1
ATOM 2323 C CA . ILE A 1 290 ? -3.862 -17.656 25.122 1.00 98.12 290 ILE A CA 1
ATOM 2324 C C . ILE A 1 290 ? -4.038 -17.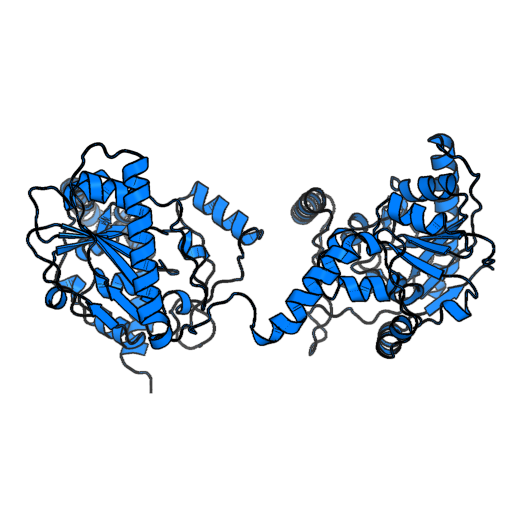927 23.623 1.00 98.12 290 ILE A C 1
ATOM 2326 O O . ILE A 1 290 ? -4.900 -17.328 22.986 1.00 98.12 290 ILE A O 1
ATOM 2330 N N . ALA A 1 291 ? -3.203 -18.787 23.030 1.00 97.38 291 ALA A N 1
ATOM 2331 C CA . ALA A 1 291 ? -3.317 -19.125 21.615 1.00 97.38 291 ALA A CA 1
ATOM 2332 C C . ALA A 1 291 ? -4.609 -19.897 21.314 1.00 97.38 291 ALA A C 1
ATOM 2334 O O . ALA A 1 291 ? -5.287 -19.548 20.358 1.00 97.38 291 ALA A O 1
ATOM 2335 N N . HIS A 1 292 ? -4.967 -20.871 22.151 1.00 97.25 292 HIS A N 1
ATOM 2336 C CA . HIS A 1 292 ? -6.178 -21.669 21.984 1.00 97.25 292 HIS A CA 1
ATOM 2337 C C . HIS A 1 292 ? -7.448 -20.809 22.031 1.00 97.25 292 HIS A C 1
ATOM 2339 O O . HIS A 1 292 ? -8.223 -20.823 21.079 1.00 97.25 292 HIS A O 1
ATOM 2345 N N . LEU A 1 293 ? -7.603 -19.984 23.073 1.00 98.25 293 LEU A N 1
ATOM 2346 C CA . LEU A 1 293 ? -8.755 -19.086 23.201 1.00 98.25 293 LEU A CA 1
ATOM 2347 C C . LEU A 1 293 ? -8.779 -18.018 22.094 1.00 98.25 293 LEU A C 1
ATOM 2349 O O . LEU A 1 293 ? -9.839 -17.613 21.625 1.00 98.25 293 LEU A O 1
ATOM 2353 N N . HIS A 1 294 ? -7.610 -17.563 21.633 1.00 98.31 294 HIS A N 1
ATOM 2354 C CA . HIS A 1 294 ? -7.532 -16.665 20.483 1.00 98.31 294 HIS A CA 1
ATOM 2355 C C . HIS A 1 294 ? -8.020 -17.335 19.190 1.00 98.31 294 HIS A C 1
ATOM 2357 O O . HIS A 1 294 ? -8.714 -16.694 18.406 1.00 98.31 294 HIS A O 1
ATOM 2363 N N . ASP A 1 295 ? -7.676 -18.600 18.952 1.00 97.19 295 ASP A N 1
ATOM 2364 C CA . ASP A 1 295 ? -8.121 -19.336 17.763 1.00 97.19 295 ASP A CA 1
ATOM 2365 C C . ASP A 1 295 ? -9.635 -19.612 17.806 1.00 97.19 295 ASP A C 1
ATOM 2367 O O . ASP A 1 295 ? -10.317 -19.490 16.783 1.00 97.19 295 ASP A O 1
ATOM 2371 N N . GLU A 1 296 ? -10.186 -19.883 18.993 1.00 97.81 296 GLU A N 1
ATOM 2372 C CA . GLU A 1 296 ? -11.634 -19.954 19.225 1.00 97.81 296 GLU A CA 1
ATOM 2373 C C . GLU A 1 296 ? -12.315 -18.610 18.925 1.00 97.81 296 GLU A C 1
ATOM 2375 O O . GLU A 1 296 ? -13.273 -18.553 18.151 1.00 97.81 296 GLU A O 1
ATOM 2380 N N . TYR A 1 297 ? -11.762 -17.508 19.443 1.00 98.38 297 TYR A N 1
ATOM 2381 C CA . TYR A 1 297 ? -12.244 -16.157 19.161 1.00 98.38 297 TYR A CA 1
ATOM 2382 C C . TYR A 1 297 ? -12.233 -15.825 17.664 1.00 98.38 297 TYR A C 1
ATOM 2384 O O . TYR A 1 297 ? -13.218 -15.307 17.133 1.00 98.38 297 TYR A O 1
ATOM 2392 N N . VAL A 1 298 ? -11.139 -16.137 16.961 1.00 97.56 298 VAL A N 1
ATOM 2393 C CA . VAL A 1 298 ? -11.032 -15.924 15.510 1.00 97.56 298 VAL A CA 1
ATOM 2394 C C . VAL A 1 298 ? -12.089 -16.740 14.768 1.00 97.56 298 VAL A C 1
ATOM 2396 O O . VAL A 1 298 ? -12.733 -16.213 13.862 1.00 97.56 298 VAL A O 1
ATOM 2399 N N . SER A 1 299 ? -12.310 -17.991 15.170 1.00 96.44 299 SER A N 1
ATOM 2400 C CA . SER A 1 299 ? -13.322 -18.862 14.562 1.00 96.44 299 SER A CA 1
ATOM 2401 C C . SER A 1 299 ? -14.737 -18.307 14.758 1.00 96.44 299 SER A C 1
ATOM 2403 O O . SER A 1 299 ? -15.515 -18.249 13.804 1.00 96.44 299 SER A O 1
ATOM 2405 N N . ALA A 1 300 ? -15.055 -17.821 15.961 1.00 97.31 300 ALA A N 1
ATOM 2406 C CA . ALA A 1 300 ? -16.335 -17.181 16.256 1.00 97.31 300 ALA A CA 1
ATOM 2407 C C . ALA A 1 300 ? -16.538 -15.879 15.461 1.00 97.31 300 ALA A C 1
ATOM 2409 O O . ALA A 1 300 ? -17.631 -15.631 14.954 1.00 97.31 300 ALA A O 1
ATOM 2410 N N . LEU A 1 301 ? -15.489 -15.063 15.304 1.00 97.62 301 LEU A N 1
ATOM 2411 C CA . LEU A 1 301 ? -15.538 -13.833 14.511 1.00 97.62 301 LEU A CA 1
ATOM 2412 C C . LEU A 1 301 ? -15.756 -14.116 13.016 1.00 97.62 301 LEU A C 1
ATOM 2414 O O . LEU A 1 301 ? -16.552 -13.426 12.382 1.00 97.62 301 LEU A O 1
ATOM 2418 N N . ILE A 1 302 ? -15.076 -15.124 12.458 1.00 95.31 302 ILE A N 1
ATOM 2419 C CA . ILE A 1 302 ? -15.262 -15.547 11.059 1.00 95.31 302 ILE A CA 1
ATOM 2420 C C . ILE A 1 302 ? -16.696 -16.024 10.844 1.00 95.31 302 ILE A C 1
ATOM 2422 O O . ILE A 1 302 ? -17.351 -15.565 9.912 1.00 95.31 302 ILE A O 1
ATOM 2426 N N . LYS A 1 303 ? -17.213 -16.867 11.744 1.00 95.44 303 LYS A N 1
ATOM 2427 C CA . LYS A 1 303 ? -18.607 -17.319 11.700 1.00 95.44 303 LYS A CA 1
ATOM 2428 C C . LYS A 1 303 ? -19.583 -16.136 11.721 1.00 95.44 303 LYS A C 1
ATOM 2430 O O . LYS A 1 303 ? -20.448 -16.048 10.854 1.00 95.44 303 LYS A O 1
ATOM 2435 N N . LEU A 1 304 ? -19.399 -15.195 12.653 1.00 96.19 304 LEU A N 1
ATOM 2436 C CA . LEU A 1 304 ? -20.229 -13.990 12.765 1.00 96.19 304 LEU A CA 1
ATOM 2437 C C . LEU A 1 304 ? -20.218 -13.163 11.471 1.00 96.19 304 LEU A C 1
ATOM 2439 O O . LEU A 1 304 ? -21.265 -12.680 11.031 1.00 96.19 304 LEU A O 1
ATOM 2443 N N . PHE A 1 305 ? -19.037 -12.999 10.868 1.00 94.94 305 PHE A N 1
ATOM 2444 C CA . PHE A 1 305 ? -18.875 -12.320 9.590 1.00 94.94 305 PHE A CA 1
ATOM 2445 C C . PHE A 1 305 ? -19.614 -13.066 8.478 1.00 94.94 305 PHE A C 1
ATOM 2447 O O . PHE A 1 305 ? -20.455 -12.465 7.814 1.00 94.94 305 PHE A O 1
ATOM 2454 N N . ASP A 1 306 ? -19.355 -14.361 8.300 1.00 93.31 306 ASP A N 1
ATOM 2455 C CA . ASP A 1 306 ? -19.916 -15.169 7.216 1.00 93.31 306 ASP A CA 1
ATOM 2456 C C . ASP A 1 306 ? -21.447 -15.227 7.239 1.00 93.31 306 ASP A C 1
ATOM 2458 O O . ASP A 1 306 ? -22.071 -15.102 6.186 1.00 93.31 306 ASP A O 1
ATOM 2462 N N . GLU A 1 307 ? -22.055 -15.309 8.424 1.00 94.94 307 GLU A N 1
ATOM 2463 C CA . GLU A 1 307 ? -23.513 -15.290 8.604 1.00 94.94 307 GLU A CA 1
ATOM 2464 C C . GLU A 1 307 ? -24.167 -13.975 8.141 1.00 94.94 307 GLU A C 1
ATOM 2466 O O . GLU A 1 307 ? -25.329 -13.959 7.733 1.00 94.94 307 GLU A O 1
ATOM 2471 N N . HIS A 1 308 ? -23.436 -12.856 8.186 1.00 94.69 308 HIS A N 1
ATOM 2472 C CA . HIS A 1 308 ? -23.991 -11.520 7.943 1.00 94.69 308 HIS A CA 1
ATOM 2473 C C . HIS A 1 308 ? -23.463 -10.849 6.669 1.00 94.69 308 HIS A C 1
ATOM 2475 O O . HIS A 1 308 ? -24.075 -9.890 6.189 1.00 94.69 308 HIS A O 1
ATOM 2481 N N . LYS A 1 309 ? -22.357 -11.334 6.093 1.00 90.94 309 LYS A N 1
ATOM 2482 C CA . LYS A 1 309 ? -21.623 -10.655 5.014 1.00 90.94 309 LYS A CA 1
ATOM 2483 C C . LYS A 1 309 ? -22.506 -10.360 3.794 1.00 90.94 309 LYS A C 1
ATOM 2485 O O . LYS A 1 309 ? -22.536 -9.221 3.326 1.00 90.94 309 LYS A O 1
ATOM 2490 N N . VAL A 1 310 ? -23.325 -11.325 3.365 1.00 91.75 310 VAL A N 1
ATOM 2491 C CA . VAL A 1 310 ? -24.216 -11.187 2.195 1.00 91.75 310 VAL A CA 1
ATOM 2492 C C . VAL A 1 310 ? -25.279 -10.113 2.424 1.00 91.75 310 VAL A C 1
ATOM 2494 O O . VAL A 1 310 ? -25.492 -9.253 1.569 1.00 91.75 310 VAL A O 1
ATOM 2497 N N . LYS A 1 311 ? -25.889 -10.094 3.616 1.00 92.94 311 LYS A N 1
ATOM 2498 C CA . LYS A 1 311 ? -26.914 -9.111 4.001 1.00 92.94 311 LYS A CA 1
ATOM 2499 C C . LYS A 1 311 ? -26.403 -7.669 3.926 1.00 92.94 311 LYS A C 1
ATOM 2501 O O . LYS A 1 311 ? -27.179 -6.761 3.631 1.00 92.94 311 LYS A O 1
ATOM 2506 N N . TYR A 1 312 ? -25.114 -7.456 4.183 1.00 90.06 312 TYR A N 1
ATOM 2507 C CA . TYR A 1 312 ? -24.490 -6.131 4.190 1.00 90.06 312 TYR A CA 1
ATOM 2508 C C . TYR A 1 312 ? -23.596 -5.867 2.972 1.00 90.06 312 TYR A C 1
ATOM 2510 O O . TYR A 1 312 ? -22.726 -4.997 3.011 1.00 90.06 312 TYR A O 1
ATOM 2518 N N . GLY A 1 313 ? -23.858 -6.563 1.861 1.00 85.25 313 GLY A N 1
ATOM 2519 C CA . GLY A 1 313 ? -23.288 -6.242 0.552 1.00 85.25 313 GLY A CA 1
ATOM 2520 C C . GLY A 1 313 ? -21.887 -6.797 0.304 1.00 85.25 313 GLY A C 1
ATOM 2521 O O . GLY A 1 313 ? -21.230 -6.365 -0.641 1.00 85.25 313 GLY A O 1
ATOM 2522 N N . VAL A 1 314 ? -21.429 -7.747 1.120 1.00 84.00 314 VAL A N 1
ATOM 2523 C CA . VAL A 1 314 ? -20.225 -8.534 0.846 1.00 84.00 314 VAL A CA 1
ATOM 2524 C C . VAL A 1 314 ? -20.640 -9.801 0.085 1.00 84.00 314 VAL A C 1
ATOM 2526 O O . VAL A 1 314 ? -21.405 -10.601 0.625 1.00 84.00 314 VAL A O 1
ATOM 2529 N N . PRO A 1 315 ? -20.171 -10.021 -1.153 1.00 76.50 315 PRO A N 1
ATOM 2530 C CA . PRO A 1 315 ? -20.511 -11.221 -1.913 1.00 76.50 315 PRO A CA 1
ATOM 2531 C C . PRO A 1 315 ? -20.120 -12.510 -1.173 1.00 76.50 315 PRO A C 1
ATOM 2533 O O . PRO A 1 315 ? -19.078 -12.563 -0.519 1.00 76.50 315 PRO A O 1
ATOM 2536 N N . GLU A 1 316 ? -20.925 -13.567 -1.318 1.00 66.06 316 GLU A N 1
ATOM 2537 C CA . GLU A 1 316 ? -20.703 -14.880 -0.684 1.00 66.06 316 GLU A CA 1
ATOM 2538 C C . GLU A 1 316 ? -19.318 -15.462 -1.027 1.00 66.06 316 GLU A C 1
ATOM 2540 O O . GLU A 1 316 ? -18.623 -16.019 -0.175 1.00 66.06 316 GLU A O 1
ATOM 2545 N N . ALA A 1 317 ? -18.866 -15.193 -2.253 1.00 54.16 317 ALA A N 1
ATOM 2546 C CA . ALA A 1 317 ? -17.540 -15.490 -2.764 1.00 54.16 317 ALA A CA 1
ATOM 2547 C C . ALA A 1 317 ? -16.623 -14.254 -2.691 1.00 54.16 317 ALA A C 1
ATOM 2549 O O . ALA A 1 317 ? -16.367 -13.593 -3.698 1.00 54.16 317 ALA A O 1
ATOM 2550 N N . CYS A 1 318 ? -16.071 -13.951 -1.514 1.00 40.78 318 CYS A N 1
ATOM 2551 C CA . CYS A 1 318 ? -14.921 -13.049 -1.410 1.00 40.78 318 CYS A CA 1
ATOM 2552 C C . CYS A 1 318 ? -13.629 -13.823 -1.723 1.00 40.78 318 CYS A C 1
ATOM 2554 O O . CYS A 1 318 ? -12.757 -13.996 -0.876 1.00 40.78 318 CYS A O 1
ATOM 2556 N N . PHE A 1 319 ? -13.515 -14.323 -2.956 1.00 38.25 319 PHE A N 1
ATOM 2557 C CA . PHE A 1 319 ? -12.225 -14.721 -3.502 1.00 38.25 319 PHE A CA 1
ATOM 2558 C C . PHE A 1 319 ? -11.557 -13.479 -4.082 1.00 38.25 319 PHE A C 1
ATOM 2560 O O . PHE A 1 319 ? -12.088 -12.814 -4.973 1.00 38.25 319 PHE A O 1
ATOM 2567 N N . ILE A 1 320 ? -10.365 -13.171 -3.576 1.00 45.41 320 ILE A N 1
ATOM 2568 C CA . ILE A 1 320 ? -9.425 -12.299 -4.269 1.00 45.41 320 ILE A CA 1
ATOM 2569 C C . ILE A 1 320 ? -9.220 -12.917 -5.664 1.00 45.41 320 ILE A C 1
ATOM 2571 O O . ILE A 1 320 ? -8.734 -14.040 -5.773 1.00 45.41 320 ILE A O 1
ATOM 2575 N N . ILE A 1 321 ? -9.596 -12.153 -6.700 1.00 44.97 321 ILE A N 1
ATOM 2576 C CA . ILE A 1 321 ? -9.567 -12.442 -8.152 1.00 44.97 321 ILE A CA 1
ATOM 2577 C C . ILE A 1 321 ? -10.885 -13.017 -8.712 1.00 44.97 321 ILE A C 1
ATOM 2579 O O . ILE A 1 321 ? -11.268 -14.145 -8.420 1.00 44.97 321 ILE A O 1
ATOM 2583 N N . PHE A 1 322 ? -11.515 -12.229 -9.599 1.00 45.69 322 PHE A N 1
ATOM 2584 C CA . PHE A 1 322 ? -12.691 -12.539 -10.428 1.00 45.69 322 PHE A CA 1
ATOM 2585 C C . PHE A 1 322 ? -12.799 -14.035 -10.822 1.00 45.69 322 PHE A C 1
ATOM 2587 O O . PHE A 1 322 ? -12.033 -14.482 -11.681 1.00 45.69 322 PHE A O 1
ATOM 2594 N N . PRO A 1 323 ? -13.786 -14.789 -10.294 1.00 55.69 323 PRO A N 1
ATOM 2595 C CA . PRO A 1 323 ? -14.035 -16.193 -10.643 1.00 55.69 323 PRO A CA 1
ATOM 2596 C C . PRO A 1 323 ? -14.121 -16.516 -12.149 1.00 55.69 323 PRO A C 1
ATOM 2598 O O . PRO A 1 323 ? -13.531 -17.517 -12.556 1.00 55.69 323 PRO A O 1
ATOM 2601 N N . PRO A 1 324 ? -14.745 -15.699 -13.032 1.00 63.56 324 PRO A N 1
ATOM 2602 C CA . PRO A 1 324 ? -14.786 -16.026 -14.463 1.00 63.56 324 PRO A CA 1
ATOM 2603 C C . PRO A 1 324 ? -13.408 -15.987 -15.142 1.00 63.56 324 PRO A C 1
ATOM 2605 O O . PRO A 1 324 ? -13.239 -16.556 -16.217 1.00 63.56 324 PRO A O 1
ATOM 2608 N N . LEU A 1 325 ? -12.401 -15.359 -14.524 1.00 65.31 325 LEU A N 1
ATOM 2609 C CA . LEU A 1 325 ? -11.040 -15.339 -15.056 1.00 65.31 325 LEU A CA 1
ATOM 2610 C C . LEU A 1 325 ? -10.193 -16.525 -14.584 1.00 65.31 325 LEU A C 1
ATOM 2612 O O . LEU A 1 325 ? -9.097 -16.696 -15.107 1.00 65.31 325 LEU A O 1
ATOM 2616 N N . TRP A 1 326 ? -10.656 -17.374 -13.657 1.00 67.62 326 TRP A N 1
ATOM 2617 C CA . TRP A 1 326 ? -9.880 -18.536 -13.187 1.00 67.62 326 TRP A CA 1
ATOM 2618 C C . TRP A 1 326 ? -9.614 -19.555 -14.293 1.00 67.62 326 TRP A C 1
ATOM 2620 O O . TRP A 1 326 ? -8.512 -20.099 -14.360 1.00 67.62 326 TRP A O 1
ATOM 2630 N N . GLY A 1 327 ? -10.571 -19.729 -15.212 1.00 78.62 327 GLY A N 1
ATOM 2631 C CA . GLY A 1 327 ? -10.393 -20.551 -16.411 1.00 78.62 327 GLY A CA 1
ATOM 2632 C C . GLY A 1 327 ? -9.237 -20.091 -17.307 1.00 78.62 327 GLY A C 1
ATOM 2633 O O . GLY A 1 327 ? -8.725 -20.883 -18.085 1.00 78.62 327 GLY A O 1
ATOM 2634 N N . ILE A 1 328 ? -8.776 -18.842 -17.167 1.00 80.81 328 ILE A N 1
ATOM 2635 C CA . ILE A 1 328 ? -7.614 -18.296 -17.883 1.00 80.81 328 ILE A CA 1
ATOM 2636 C C . ILE A 1 328 ? -6.401 -18.186 -16.946 1.00 80.81 328 ILE A C 1
ATOM 2638 O O . ILE A 1 328 ? -5.287 -18.547 -17.319 1.00 80.81 328 ILE A O 1
ATOM 2642 N N . ALA A 1 329 ? -6.603 -17.717 -15.713 1.00 79.44 329 ALA A N 1
ATOM 2643 C CA . ALA A 1 329 ? -5.543 -17.427 -14.755 1.00 79.44 329 ALA A CA 1
ATOM 2644 C C . ALA A 1 329 ? -4.831 -18.689 -14.255 1.00 79.44 329 ALA A C 1
ATOM 2646 O O . ALA A 1 329 ? -3.606 -18.676 -14.139 1.00 79.44 329 ALA A O 1
ATOM 2647 N N . ILE A 1 330 ? -5.567 -19.776 -13.989 1.00 84.00 330 ILE A N 1
ATOM 2648 C CA . ILE A 1 330 ? -4.978 -21.039 -13.525 1.00 84.00 330 ILE A CA 1
ATOM 2649 C C . ILE A 1 330 ? -4.122 -21.665 -14.639 1.00 84.00 330 ILE A C 1
ATOM 2651 O O . ILE A 1 330 ? -2.933 -21.891 -14.393 1.00 84.00 330 ILE A O 1
ATOM 2655 N N . PRO A 1 331 ? -4.625 -21.859 -15.879 1.00 91.50 331 PRO A N 1
ATOM 2656 C CA . PRO A 1 331 ? -3.778 -22.325 -16.977 1.00 91.50 331 PRO A CA 1
ATOM 2657 C C . PRO A 1 331 ? -2.589 -21.403 -17.249 1.00 91.50 331 PRO A C 1
ATOM 2659 O O . PRO A 1 331 ? -1.472 -21.886 -17.425 1.00 91.50 331 PRO A O 1
ATOM 2662 N N . TYR A 1 332 ? -2.787 -20.080 -17.214 1.00 89.62 332 TYR A N 1
ATOM 2663 C CA . TYR A 1 332 ? -1.696 -19.127 -17.411 1.00 89.62 332 TYR A CA 1
ATOM 2664 C C . TYR A 1 332 ? -0.630 -19.217 -16.312 1.00 89.62 332 TYR A C 1
ATOM 2666 O O . TYR A 1 332 ? 0.555 -19.087 -16.601 1.00 89.62 332 TYR A O 1
ATOM 2674 N N . TYR A 1 333 ? -1.007 -19.458 -15.054 1.00 87.44 333 TYR A N 1
ATOM 2675 C CA . TYR A 1 333 ? -0.049 -19.653 -13.966 1.00 87.44 333 TYR A CA 1
ATOM 2676 C C . TYR A 1 333 ? 0.830 -20.888 -14.197 1.00 87.44 333 TYR A C 1
ATOM 2678 O O . TYR A 1 333 ? 2.056 -20.805 -14.071 1.00 87.44 333 TYR A O 1
ATOM 2686 N N . PHE A 1 334 ? 0.224 -22.019 -14.571 1.00 93.12 334 PHE A N 1
ATOM 2687 C CA . PHE A 1 334 ? 0.973 -23.235 -14.890 1.00 93.12 334 PHE A CA 1
ATOM 2688 C C . PHE A 1 334 ? 1.852 -23.047 -16.128 1.00 93.12 334 PHE A C 1
ATOM 2690 O O . PHE A 1 334 ? 3.026 -23.416 -16.094 1.00 93.12 334 PHE A O 1
ATOM 2697 N N . TRP A 1 335 ? 1.339 -22.382 -17.166 1.00 92.44 335 TRP A N 1
ATOM 2698 C CA . TRP A 1 335 ? 2.123 -21.967 -18.328 1.00 92.44 335 TRP A CA 1
ATOM 2699 C C . TRP A 1 335 ? 3.317 -21.097 -17.933 1.00 92.44 335 TRP A C 1
ATOM 2701 O O . TRP A 1 335 ? 4.446 -21.403 -18.293 1.00 92.44 335 TRP A O 1
ATOM 2711 N N . TYR A 1 336 ? 3.103 -20.057 -17.127 1.00 90.06 336 TYR A N 1
ATOM 2712 C CA . TYR A 1 336 ? 4.154 -19.163 -16.646 1.00 90.06 336 TYR A CA 1
ATOM 2713 C C . TYR A 1 336 ? 5.242 -19.920 -15.873 1.00 90.06 336 TYR A C 1
ATOM 2715 O O . TYR A 1 336 ? 6.427 -19.615 -16.008 1.00 90.06 336 TYR A O 1
ATOM 2723 N N . LYS A 1 337 ? 4.860 -20.912 -15.056 1.00 89.31 337 LYS A N 1
ATOM 2724 C CA . LYS A 1 337 ? 5.806 -21.756 -14.311 1.00 89.31 337 LYS A CA 1
ATOM 2725 C C . LYS A 1 337 ? 6.590 -22.696 -15.218 1.00 89.31 337 LYS A C 1
ATOM 2727 O O . LYS A 1 337 ? 7.800 -22.812 -15.032 1.00 89.31 337 LYS A O 1
ATOM 2732 N N . TYR A 1 338 ? 5.917 -23.332 -16.172 1.00 93.38 338 TYR A N 1
ATOM 2733 C CA . TYR A 1 338 ? 6.537 -24.193 -17.177 1.00 93.38 338 TYR A CA 1
ATOM 2734 C C . TYR A 1 338 ? 7.520 -23.406 -18.058 1.00 93.38 338 TYR A C 1
ATOM 2736 O O . TYR A 1 338 ? 8.653 -23.823 -18.273 1.00 93.38 338 TYR A O 1
ATOM 2744 N N . ASP A 1 339 ? 7.118 -22.211 -18.482 1.00 92.62 339 ASP A N 1
ATOM 2745 C CA . ASP A 1 339 ? 7.826 -21.360 -19.436 1.00 92.62 339 ASP A CA 1
ATOM 2746 C C . ASP A 1 339 ? 8.815 -20.382 -18.771 1.00 92.62 339 ASP A C 1
ATOM 2748 O O . ASP A 1 339 ? 9.382 -19.510 -19.429 1.00 92.62 339 ASP A O 1
ATOM 2752 N N . LYS A 1 340 ? 9.039 -20.485 -17.454 1.00 89.94 340 LYS A N 1
ATOM 2753 C CA . LYS A 1 340 ? 9.774 -19.490 -16.647 1.00 89.94 340 LYS A CA 1
ATOM 2754 C C . LYS A 1 340 ? 11.158 -19.110 -17.202 1.00 89.94 340 LYS A C 1
ATOM 2756 O O . LYS A 1 340 ? 11.575 -17.968 -17.026 1.00 89.94 340 LYS A O 1
ATOM 2761 N N . ASP A 1 341 ? 11.840 -20.037 -17.877 1.00 92.31 341 ASP A N 1
ATOM 2762 C CA . ASP A 1 341 ? 13.220 -19.878 -18.353 1.00 92.31 341 ASP A CA 1
ATOM 2763 C C . ASP A 1 341 ? 13.316 -19.306 -19.778 1.00 92.31 341 ASP A C 1
ATOM 2765 O O . ASP A 1 341 ? 14.396 -18.911 -20.210 1.00 92.31 341 ASP A O 1
ATOM 2769 N N . THR A 1 342 ? 12.203 -19.189 -20.504 1.00 94.25 342 THR A N 1
ATOM 2770 C CA . THR A 1 342 ? 12.164 -18.680 -21.888 1.00 94.25 342 THR A CA 1
ATOM 2771 C C . THR A 1 342 ? 12.781 -17.286 -22.073 1.00 94.25 342 THR A C 1
ATOM 2773 O O . THR A 1 342 ? 13.537 -17.107 -23.031 1.00 94.25 342 THR A O 1
ATOM 2776 N N . PRO A 1 343 ? 12.595 -16.309 -21.157 1.00 93.75 343 PRO A N 1
ATOM 2777 C CA . PRO A 1 343 ? 13.305 -15.029 -21.221 1.00 93.75 343 PRO A CA 1
ATOM 2778 C C . PRO A 1 343 ? 14.837 -15.146 -21.225 1.00 93.75 343 PRO A C 1
ATOM 2780 O O . PRO A 1 343 ? 15.499 -14.239 -21.718 1.00 93.75 343 PRO A O 1
ATOM 2783 N N . ARG A 1 344 ? 15.393 -16.238 -20.677 1.00 93.25 344 ARG A N 1
ATOM 2784 C CA . ARG A 1 344 ? 16.837 -16.532 -20.632 1.00 93.25 344 ARG A CA 1
ATOM 2785 C C . ARG A 1 344 ? 17.301 -17.462 -21.753 1.00 93.25 344 ARG A C 1
ATOM 2787 O O . ARG A 1 344 ? 18.484 -17.755 -21.855 1.00 93.25 344 ARG A O 1
ATOM 2794 N N . ARG A 1 345 ? 16.374 -17.961 -22.574 1.00 92.06 345 ARG A N 1
ATOM 2795 C CA . ARG A 1 345 ? 16.626 -18.949 -23.633 1.00 92.06 345 ARG A CA 1
ATOM 2796 C C . ARG A 1 345 ? 16.236 -18.415 -25.012 1.00 92.06 345 ARG A C 1
ATOM 2798 O O . ARG A 1 345 ? 15.679 -19.127 -25.839 1.00 92.06 345 ARG A O 1
ATOM 2805 N N . GLY A 1 346 ? 16.528 -17.139 -25.264 1.00 86.94 346 GLY A N 1
ATOM 2806 C CA . GLY A 1 346 ? 16.334 -16.509 -26.574 1.00 86.94 346 GLY A CA 1
ATOM 2807 C C . GLY A 1 346 ? 14.928 -15.989 -26.874 1.00 86.94 346 GLY A C 1
ATOM 2808 O O . GLY A 1 346 ? 14.689 -15.544 -27.995 1.00 86.94 346 GLY A O 1
ATOM 2809 N N . GLY A 1 347 ? 14.025 -15.997 -25.890 1.00 87.50 347 GLY A N 1
ATOM 2810 C CA . GLY A 1 347 ? 12.689 -15.420 -26.013 1.00 87.50 347 GLY A CA 1
ATOM 2811 C C . GLY A 1 347 ? 11.733 -16.240 -26.888 1.00 87.50 347 GLY A C 1
ATOM 2812 O O . GLY A 1 347 ? 11.996 -17.396 -27.210 1.0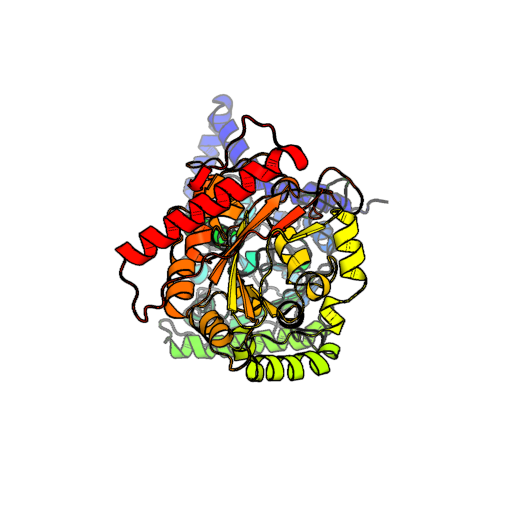0 87.50 347 GLY A O 1
ATOM 2813 N N . ARG A 1 348 ? 10.596 -15.642 -27.270 1.00 90.12 348 ARG A N 1
ATOM 2814 C CA . ARG A 1 348 ? 9.614 -16.250 -28.186 1.00 90.12 348 ARG A CA 1
ATOM 2815 C C . ARG A 1 348 ? 9.190 -15.237 -29.238 1.00 90.12 348 ARG A C 1
ATOM 2817 O O . ARG A 1 348 ? 8.067 -14.750 -29.208 1.00 90.12 348 ARG A O 1
ATOM 2824 N N . THR A 1 349 ? 10.093 -14.902 -30.151 1.00 90.88 349 THR A N 1
ATOM 2825 C CA . THR A 1 349 ? 9.807 -13.925 -31.205 1.00 90.88 349 THR A CA 1
ATOM 2826 C C . THR A 1 349 ? 8.636 -14.394 -32.071 1.00 90.88 349 THR A C 1
ATOM 2828 O O . THR A 1 349 ? 8.698 -15.452 -32.694 1.00 90.88 349 THR A O 1
ATOM 2831 N N . ILE A 1 350 ? 7.571 -13.596 -32.140 1.00 94.19 350 ILE A N 1
ATOM 2832 C CA . ILE A 1 350 ? 6.390 -13.873 -32.960 1.00 94.19 350 ILE A CA 1
ATOM 2833 C C . ILE A 1 350 ? 6.380 -12.882 -34.125 1.00 94.19 350 ILE A C 1
ATOM 2835 O O . ILE A 1 350 ? 6.161 -11.682 -33.956 1.00 94.19 350 ILE A O 1
ATOM 2839 N N . ALA A 1 351 ? 6.593 -13.384 -35.342 1.00 92.94 351 ALA A N 1
ATOM 2840 C CA . ALA A 1 351 ? 6.740 -12.537 -36.526 1.00 92.94 351 ALA A CA 1
ATOM 2841 C C . ALA A 1 351 ? 5.484 -11.696 -36.836 1.00 92.94 351 ALA A C 1
ATOM 2843 O O . ALA A 1 351 ? 5.606 -10.541 -37.241 1.00 92.94 351 ALA A O 1
ATOM 2844 N N . CYS A 1 352 ? 4.277 -12.239 -36.625 1.00 94.69 352 CYS A N 1
ATOM 2845 C CA . CYS A 1 352 ? 3.039 -11.477 -36.818 1.00 94.69 352 CYS A CA 1
ATOM 2846 C C . CYS A 1 352 ? 2.861 -10.378 -35.762 1.00 94.69 352 CYS A C 1
ATOM 2848 O O . CYS A 1 352 ? 2.412 -9.289 -36.106 1.00 94.69 352 CYS A O 1
ATOM 2850 N N . PHE A 1 353 ? 3.298 -10.612 -34.519 1.00 95.06 353 PHE A N 1
ATOM 2851 C CA . PHE A 1 353 ? 3.272 -9.606 -33.460 1.00 95.06 353 PHE A CA 1
ATOM 2852 C C . PHE A 1 353 ? 4.135 -8.399 -33.828 1.00 95.06 353 PHE A C 1
ATOM 2854 O O . PHE A 1 353 ? 3.668 -7.267 -33.753 1.00 95.06 353 PHE A O 1
ATOM 2861 N N . ARG A 1 354 ? 5.366 -8.628 -34.309 1.00 94.75 354 ARG A N 1
ATOM 2862 C CA . ARG A 1 354 ? 6.277 -7.554 -34.746 1.00 94.75 354 ARG A CA 1
ATOM 2863 C C . ARG A 1 354 ? 5.739 -6.752 -35.941 1.00 94.75 354 ARG A C 1
ATOM 2865 O O . ARG A 1 354 ? 6.147 -5.609 -36.121 1.00 94.75 354 ARG A O 1
ATOM 2872 N N . ARG A 1 355 ? 4.807 -7.316 -36.722 1.00 96.06 355 ARG A N 1
ATOM 2873 C CA . ARG A 1 355 ? 4.155 -6.688 -37.890 1.00 96.06 355 ARG A CA 1
ATOM 2874 C C . ARG A 1 355 ? 2.763 -6.106 -37.610 1.00 96.06 355 ARG A C 1
ATOM 2876 O O . ARG A 1 355 ? 2.080 -5.718 -38.553 1.00 96.06 355 ARG A O 1
ATOM 2883 N N . LEU A 1 356 ? 2.314 -6.052 -36.352 1.00 96.69 356 LEU A N 1
ATOM 2884 C CA . LEU A 1 356 ? 0.996 -5.496 -36.035 1.00 96.69 356 LEU A CA 1
ATOM 2885 C C . LEU A 1 356 ? 0.878 -4.021 -36.479 1.00 96.69 356 LEU A C 1
ATOM 2887 O O . LEU A 1 356 ? 1.803 -3.246 -36.220 1.00 96.69 356 LEU A O 1
ATOM 2891 N N . PRO A 1 357 ? -0.272 -3.595 -37.045 1.00 96.81 357 PRO A N 1
ATOM 2892 C CA . PRO A 1 357 ? -0.478 -2.216 -37.511 1.00 96.81 357 PRO A CA 1
ATOM 2893 C C . PRO A 1 357 ? -0.262 -1.145 -36.435 1.00 96.81 357 PRO A C 1
ATOM 2895 O O . PRO A 1 357 ? 0.145 -0.027 -36.740 1.00 96.81 357 PRO A O 1
ATOM 2898 N N . VAL A 1 358 ? -0.483 -1.490 -35.159 1.00 95.19 358 VAL A N 1
ATOM 2899 C CA . VAL A 1 358 ? -0.237 -0.591 -34.021 1.00 95.19 358 VAL A CA 1
ATOM 2900 C C . VAL A 1 358 ? 1.194 -0.053 -34.006 1.00 95.19 358 VAL A C 1
ATOM 2902 O O . VAL A 1 358 ? 1.397 1.117 -33.692 1.00 95.19 358 VAL A O 1
ATOM 2905 N N . TRP A 1 359 ? 2.182 -0.858 -34.410 1.00 95.88 359 TRP A N 1
ATOM 2906 C CA . TRP A 1 359 ? 3.575 -0.418 -34.456 1.00 95.88 359 TRP A CA 1
ATOM 2907 C C . TRP A 1 359 ? 3.817 0.591 -35.571 1.00 95.88 359 TRP A C 1
ATOM 2909 O O . TRP A 1 359 ? 4.594 1.519 -35.379 1.00 95.88 359 TRP A O 1
ATOM 2919 N N . THR A 1 360 ? 3.114 0.467 -36.699 1.00 94.94 360 THR A N 1
ATOM 2920 C CA . THR A 1 360 ? 3.159 1.454 -37.782 1.00 94.94 360 THR A CA 1
ATOM 2921 C C . THR A 1 360 ? 2.607 2.798 -37.317 1.00 94.94 360 THR A C 1
ATOM 2923 O O . THR A 1 360 ? 3.265 3.815 -37.517 1.00 94.94 360 THR A O 1
ATOM 2926 N N . TYR A 1 361 ? 1.462 2.819 -36.627 1.00 95.62 361 TYR A N 1
ATOM 2927 C CA . TYR A 1 361 ? 0.926 4.058 -36.046 1.00 95.62 361 TYR A CA 1
ATOM 2928 C C . TYR A 1 361 ? 1.865 4.651 -34.993 1.00 95.62 361 TYR A C 1
ATOM 2930 O O . TYR A 1 361 ? 2.066 5.863 -34.941 1.00 95.62 361 TYR A O 1
ATOM 2938 N N . PHE A 1 362 ? 2.487 3.798 -34.180 1.00 93.38 362 PHE A N 1
ATOM 2939 C CA . PHE A 1 362 ? 3.446 4.229 -33.171 1.00 93.38 362 PHE A CA 1
ATOM 2940 C C . PHE A 1 362 ? 4.712 4.835 -33.798 1.00 93.38 362 PHE A C 1
ATOM 2942 O O . PHE A 1 362 ? 5.172 5.889 -33.368 1.00 93.38 362 PHE A O 1
ATOM 2949 N N . ALA A 1 363 ? 5.236 4.234 -34.868 1.00 95.69 363 ALA A N 1
ATOM 2950 C CA . ALA A 1 363 ? 6.339 4.801 -35.637 1.00 95.69 363 ALA A CA 1
ATOM 2951 C C . ALA A 1 363 ? 5.946 6.113 -36.331 1.00 95.69 363 ALA A C 1
ATOM 2953 O O . ALA A 1 363 ? 6.735 7.051 -36.327 1.00 95.69 363 ALA A O 1
ATOM 2954 N N . GLN A 1 364 ? 4.730 6.222 -36.875 1.00 96.19 364 GLN A N 1
ATOM 2955 C CA . GLN A 1 364 ? 4.227 7.465 -37.475 1.00 96.19 364 GLN A CA 1
ATOM 2956 C C . GLN A 1 364 ? 4.130 8.600 -36.451 1.00 96.19 364 GLN A C 1
ATOM 2958 O O . GLN A 1 364 ? 4.543 9.718 -36.752 1.00 96.19 364 GLN A O 1
ATOM 2963 N N . TYR A 1 365 ? 3.664 8.309 -35.232 1.00 94.62 365 TYR A N 1
ATOM 2964 C CA . TYR A 1 365 ? 3.584 9.288 -34.145 1.00 94.62 365 TYR A CA 1
ATOM 2965 C C . TYR A 1 365 ? 4.935 9.965 -33.861 1.00 94.62 365 TYR A C 1
ATOM 2967 O O . TYR A 1 365 ? 5.002 11.180 -33.689 1.00 94.62 365 TYR A O 1
ATOM 2975 N N . PHE A 1 366 ? 6.019 9.185 -33.878 1.00 95.69 366 PHE A N 1
ATOM 2976 C CA . PHE A 1 366 ? 7.388 9.676 -33.699 1.00 95.69 366 PHE A CA 1
ATOM 2977 C C . PHE A 1 366 ? 8.123 9.974 -35.009 1.00 95.69 366 PHE A C 1
ATOM 2979 O O . PHE A 1 366 ? 9.329 10.208 -34.997 1.00 95.69 366 PHE A O 1
ATOM 2986 N N . SER A 1 367 ? 7.454 9.900 -36.164 1.00 95.94 367 SER A N 1
ATOM 2987 C CA . SER A 1 367 ? 8.117 9.970 -37.476 1.00 95.94 367 SER A CA 1
ATOM 2988 C C . SER A 1 367 ? 9.397 9.110 -37.542 1.00 95.94 367 SER A C 1
ATOM 2990 O O . SER A 1 367 ? 10.432 9.555 -38.047 1.00 95.94 367 SER A O 1
ATOM 2992 N N . ALA A 1 368 ? 9.334 7.905 -36.966 1.00 97.31 368 ALA A N 1
ATOM 2993 C CA . ALA A 1 368 ? 10.496 7.100 -36.627 1.00 97.31 368 ALA A CA 1
ATOM 2994 C C . ALA A 1 368 ? 11.210 6.561 -37.873 1.00 97.31 368 ALA A C 1
ATOM 2996 O O . ALA A 1 368 ? 10.571 6.070 -38.809 1.00 97.31 368 ALA A O 1
ATOM 2997 N N . ARG A 1 369 ? 12.546 6.617 -37.887 1.00 96.75 369 ARG A N 1
ATOM 2998 C CA . ARG A 1 369 ? 13.375 6.148 -39.012 1.00 96.75 369 ARG A CA 1
ATOM 2999 C C . ARG A 1 369 ? 14.527 5.274 -38.535 1.00 96.75 369 ARG A C 1
ATOM 3001 O O . ARG A 1 369 ? 15.143 5.561 -37.517 1.00 96.75 369 ARG A O 1
ATOM 3008 N N . LEU A 1 370 ? 14.847 4.251 -39.327 1.00 97.81 370 LEU A N 1
ATOM 3009 C CA . LEU A 1 370 ? 16.026 3.402 -39.150 1.00 97.81 370 LEU A CA 1
ATOM 3010 C C . LEU A 1 370 ? 16.994 3.626 -40.317 1.00 97.81 370 LEU A C 1
ATOM 3012 O O . LEU A 1 370 ? 16.622 3.442 -41.480 1.00 97.81 370 LEU A O 1
ATOM 3016 N N . ILE A 1 371 ? 18.224 4.026 -40.013 1.00 97.62 371 ILE A N 1
ATOM 3017 C CA . ILE A 1 371 ? 19.281 4.310 -40.984 1.00 97.62 371 ILE A CA 1
ATOM 3018 C C . ILE A 1 371 ? 20.388 3.272 -40.827 1.00 97.62 371 ILE A C 1
ATOM 3020 O O . ILE A 1 371 ? 20.874 3.024 -39.726 1.00 97.62 371 ILE A O 1
ATOM 3024 N N . LYS A 1 372 ? 20.776 2.668 -41.947 1.00 96.06 372 LYS A N 1
ATOM 3025 C CA . LYS A 1 372 ? 21.870 1.705 -42.052 1.00 96.06 372 LYS A CA 1
ATOM 3026 C C . LYS A 1 372 ? 23.050 2.393 -42.729 1.00 96.06 372 LYS A C 1
ATOM 3028 O O . LYS A 1 372 ? 22.883 2.842 -43.860 1.00 96.06 372 LYS A O 1
ATOM 3033 N N . THR A 1 373 ? 24.209 2.453 -42.072 1.00 96.75 373 THR A N 1
ATOM 3034 C CA . THR A 1 373 ? 25.417 3.074 -42.651 1.00 96.75 373 THR A CA 1
ATOM 3035 C C . THR A 1 373 ? 26.415 2.057 -43.206 1.00 96.75 373 THR A C 1
ATOM 3037 O O . THR A 1 373 ? 27.203 2.393 -44.082 1.00 96.75 373 THR A O 1
ATOM 3040 N N . ALA A 1 374 ? 26.346 0.794 -42.769 1.00 94.75 374 ALA A N 1
ATOM 3041 C CA . ALA A 1 374 ? 27.238 -0.272 -43.218 1.00 94.75 374 ALA A CA 1
ATOM 3042 C C . ALA A 1 374 ? 26.494 -1.581 -43.516 1.00 94.75 374 ALA A C 1
ATOM 3044 O O . ALA A 1 374 ? 25.392 -1.838 -43.021 1.00 94.75 374 ALA A O 1
ATOM 3045 N N . GLN A 1 375 ? 27.110 -2.439 -44.331 1.00 94.88 375 GLN A N 1
ATOM 3046 C CA . GLN A 1 375 ? 26.621 -3.799 -44.547 1.00 94.88 375 GLN A CA 1
ATOM 3047 C C . GLN A 1 375 ? 26.970 -4.684 -43.349 1.00 94.88 375 GLN A C 1
ATOM 3049 O O . GLN A 1 375 ? 28.109 -4.698 -42.892 1.00 94.88 375 GLN A O 1
ATOM 3054 N N . LEU A 1 376 ? 25.985 -5.446 -42.871 1.00 96.50 376 LEU A N 1
ATOM 3055 C CA . LEU A 1 376 ? 26.130 -6.391 -41.765 1.00 96.50 376 LEU A CA 1
ATOM 3056 C C . LEU A 1 376 ? 25.759 -7.797 -42.267 1.00 96.50 376 LEU A C 1
ATOM 3058 O O . LEU A 1 376 ? 24.572 -8.128 -42.306 1.00 96.50 376 LEU A O 1
ATOM 3062 N N . PRO A 1 377 ? 26.737 -8.598 -42.731 1.00 95.06 377 PRO A N 1
ATOM 3063 C CA . PRO A 1 377 ? 26.485 -9.958 -43.196 1.00 95.06 377 PRO A CA 1
ATOM 3064 C C . PRO A 1 377 ? 25.855 -10.856 -42.122 1.00 95.06 377 PRO A C 1
ATOM 3066 O O . PRO A 1 377 ? 26.363 -10.964 -41.009 1.00 95.06 377 PRO A O 1
ATOM 3069 N N . ALA A 1 378 ? 24.815 -11.612 -42.483 1.00 95.69 378 ALA A N 1
ATOM 3070 C CA . ALA A 1 378 ? 24.163 -12.572 -41.581 1.00 95.69 378 ALA A CA 1
ATOM 3071 C C . ALA A 1 378 ? 25.028 -13.799 -41.215 1.00 95.69 378 ALA A C 1
ATOM 3073 O O . ALA A 1 378 ? 24.590 -14.680 -40.481 1.00 95.69 378 ALA A O 1
ATOM 3074 N N . THR A 1 379 ? 26.273 -13.861 -41.696 1.00 94.56 379 THR A N 1
ATOM 3075 C CA . THR A 1 379 ? 27.262 -14.888 -41.337 1.00 94.56 379 THR A CA 1
ATOM 3076 C C . THR A 1 379 ? 27.913 -14.644 -39.971 1.00 94.56 379 THR A C 1
ATOM 3078 O O . THR A 1 379 ? 28.558 -15.545 -39.434 1.00 94.56 379 THR A O 1
ATOM 3081 N N . LYS A 1 380 ? 27.736 -13.454 -39.381 1.00 94.56 380 LYS A N 1
ATOM 3082 C CA . LYS A 1 380 ? 28.263 -13.078 -38.062 1.00 94.56 380 LYS A CA 1
ATOM 3083 C C . LYS A 1 380 ? 27.130 -12.728 -37.091 1.00 94.56 380 LYS A C 1
ATOM 3085 O O . LYS A 1 380 ? 26.010 -12.430 -37.500 1.00 94.56 380 LYS A O 1
ATOM 3090 N N . ASN A 1 381 ? 27.438 -12.773 -35.796 1.00 97.31 381 ASN A N 1
ATOM 3091 C CA . ASN A 1 381 ? 26.572 -12.241 -34.744 1.00 97.31 381 ASN A CA 1
ATOM 3092 C C . ASN A 1 381 ? 27.042 -10.832 -34.366 1.00 97.31 381 ASN A C 1
ATOM 3094 O O . ASN A 1 381 ? 28.240 -10.535 -34.438 1.00 97.31 381 ASN A O 1
ATOM 3098 N N . TYR A 1 382 ? 26.109 -9.986 -33.932 1.00 98.25 382 TYR A N 1
ATOM 3099 C CA . TYR A 1 382 ? 26.372 -8.585 -33.610 1.00 98.25 382 TYR A CA 1
ATOM 3100 C C . TYR A 1 382 ? 25.852 -8.201 -32.227 1.00 98.25 382 TYR A C 1
ATOM 3102 O O . TYR A 1 382 ? 24.824 -8.696 -31.768 1.00 98.25 382 TYR A O 1
ATOM 3110 N N . MET A 1 383 ? 26.538 -7.262 -31.584 1.00 98.12 383 MET A N 1
ATOM 3111 C CA . MET A 1 383 ? 26.105 -6.629 -30.345 1.00 98.12 383 MET A CA 1
ATOM 3112 C C . MET A 1 383 ? 25.959 -5.125 -30.567 1.00 98.12 383 MET A C 1
ATOM 3114 O O . MET A 1 383 ? 26.940 -4.390 -30.656 1.00 98.12 383 MET A O 1
ATOM 3118 N N . PHE A 1 384 ? 24.711 -4.685 -30.685 1.00 98.44 384 PHE A N 1
ATOM 3119 C CA . PHE A 1 384 ? 24.330 -3.298 -30.903 1.00 98.44 384 PHE A CA 1
ATOM 3120 C C . PHE A 1 384 ? 24.286 -2.578 -29.558 1.00 98.44 384 PHE A C 1
ATOM 3122 O O . PHE A 1 384 ? 23.424 -2.870 -28.727 1.00 98.44 384 PHE A O 1
ATOM 3129 N N . GLY A 1 385 ? 25.194 -1.629 -29.343 1.00 97.81 385 GLY A N 1
ATOM 3130 C CA . GLY A 1 385 ? 25.116 -0.715 -28.210 1.00 97.81 385 GLY A CA 1
ATOM 3131 C C . GLY A 1 385 ? 24.260 0.491 -28.585 1.00 97.81 385 GLY A C 1
ATOM 3132 O O . GLY A 1 385 ? 24.693 1.340 -29.356 1.00 97.81 385 GLY A O 1
ATOM 3133 N N . CYS A 1 386 ? 23.038 0.538 -28.065 1.00 97.88 386 CYS A N 1
ATOM 3134 C CA . CYS A 1 386 ? 22.026 1.541 -28.379 1.00 97.88 386 CYS A CA 1
ATOM 3135 C C . CYS A 1 386 ? 22.065 2.687 -27.363 1.00 97.88 386 CYS A C 1
ATOM 3137 O O . CYS A 1 386 ? 22.007 2.440 -26.158 1.00 97.88 386 CYS A O 1
ATOM 3139 N N . HIS A 1 387 ? 22.145 3.923 -27.859 1.00 96.94 387 HIS A N 1
ATOM 3140 C CA . HIS A 1 387 ? 22.285 5.149 -27.066 1.00 96.94 387 HIS A CA 1
ATOM 3141 C C . HIS A 1 387 ? 21.404 6.275 -27.625 1.00 96.94 387 HIS A C 1
ATOM 3143 O O . HIS A 1 387 ? 21.197 6.301 -28.833 1.00 96.94 387 HIS A O 1
ATOM 3149 N N . PRO A 1 388 ? 20.939 7.239 -26.817 1.00 94.75 388 PRO A N 1
ATOM 3150 C CA . PRO A 1 388 ? 20.802 7.146 -25.366 1.00 94.75 388 PRO A CA 1
ATOM 3151 C C . PRO A 1 388 ? 19.618 6.232 -24.985 1.00 94.75 388 PRO A C 1
ATOM 3153 O O . PRO A 1 388 ? 18.786 5.885 -25.823 1.00 94.75 388 PRO A O 1
ATOM 3156 N N . HIS A 1 389 ? 19.510 5.865 -23.710 1.00 92.25 389 HIS A N 1
ATOM 3157 C CA . HIS A 1 389 ? 18.360 5.133 -23.168 1.00 92.25 389 HIS A CA 1
ATOM 3158 C C . HIS A 1 389 ? 17.065 5.965 -23.257 1.00 92.25 389 HIS A C 1
ATOM 3160 O O . HIS A 1 389 ? 15.986 5.446 -23.535 1.00 92.25 389 HIS A O 1
ATOM 3166 N N . GLY A 1 390 ? 17.137 7.273 -22.997 1.00 89.94 390 GLY A N 1
ATOM 3167 C CA . GLY A 1 390 ? 15.933 8.071 -22.771 1.00 89.94 390 GLY A CA 1
ATOM 3168 C C . GLY A 1 390 ? 15.108 7.546 -21.591 1.00 89.94 390 GLY A C 1
ATOM 3169 O O . GLY A 1 390 ? 15.542 6.697 -20.810 1.00 89.94 390 GLY A O 1
ATOM 3170 N N . VAL A 1 391 ? 13.866 8.010 -21.456 1.00 88.44 391 VAL A N 1
ATOM 3171 C CA . VAL A 1 391 ? 12.993 7.521 -20.376 1.00 88.44 391 VAL A CA 1
ATOM 3172 C C . VAL A 1 391 ? 12.532 6.078 -20.638 1.00 88.44 391 VAL A C 1
ATOM 3174 O O . VAL A 1 391 ? 12.511 5.277 -19.704 1.00 88.44 391 VAL A O 1
ATOM 3177 N N . LEU A 1 392 ? 12.179 5.733 -21.889 1.00 88.69 392 LEU A N 1
ATOM 3178 C CA . LEU A 1 392 ? 11.588 4.432 -22.268 1.00 88.69 392 LEU A CA 1
ATOM 3179 C C . LEU A 1 392 ? 12.213 3.754 -23.513 1.00 88.69 392 LEU A C 1
ATOM 3181 O O . LEU A 1 392 ? 11.675 2.740 -23.958 1.00 88.69 392 LEU A O 1
ATOM 3185 N N . CYS A 1 393 ? 13.331 4.250 -24.059 1.00 91.50 393 CYS A N 1
ATOM 3186 C CA . CYS A 1 393 ? 14.024 3.676 -25.228 1.00 91.50 393 CYS A CA 1
ATOM 3187 C C . CYS A 1 393 ? 13.137 3.450 -26.471 1.00 91.50 393 CYS A C 1
ATOM 3189 O O . CYS A 1 393 ? 13.219 2.389 -27.106 1.00 91.50 393 CYS A O 1
ATOM 3191 N N . PHE A 1 394 ? 12.270 4.393 -26.837 1.00 94.81 394 PHE A N 1
ATOM 3192 C CA . PHE A 1 394 ? 11.329 4.222 -27.944 1.00 94.81 394 PHE A CA 1
ATOM 3193 C C . PHE A 1 394 ? 12.023 3.942 -29.277 1.00 94.81 394 PHE A C 1
ATOM 3195 O O . PHE A 1 394 ? 11.589 3.040 -29.990 1.00 94.81 394 PHE A O 1
ATOM 3202 N N . GLY A 1 395 ? 13.111 4.638 -29.608 1.00 94.69 395 GLY A N 1
ATOM 3203 C CA . GLY A 1 395 ? 13.848 4.438 -30.856 1.00 94.69 395 GLY A CA 1
ATOM 3204 C C . GLY A 1 395 ? 14.398 3.026 -30.995 1.00 94.69 395 GLY A C 1
ATOM 3205 O O . GLY A 1 395 ? 14.217 2.383 -32.029 1.00 94.69 395 GLY A O 1
ATOM 3206 N N . THR A 1 396 ? 14.977 2.501 -29.915 1.00 95.06 396 THR A N 1
ATOM 3207 C CA . THR A 1 396 ? 15.477 1.120 -29.864 1.00 95.06 396 THR A CA 1
ATOM 3208 C C . THR A 1 396 ? 14.319 0.123 -29.989 1.00 95.06 396 THR A C 1
ATOM 3210 O O . THR A 1 396 ? 14.387 -0.802 -30.800 1.00 95.06 396 THR A O 1
ATOM 3213 N N . TYR A 1 397 ? 13.220 0.335 -29.251 1.00 95.50 397 TYR A N 1
ATOM 3214 C CA . TYR A 1 397 ? 12.055 -0.554 -29.278 1.00 95.50 397 TYR A CA 1
ATOM 3215 C C . TYR A 1 397 ? 11.373 -0.598 -30.646 1.00 95.50 397 TYR A C 1
ATOM 3217 O O . TYR A 1 397 ? 11.114 -1.678 -31.176 1.00 95.50 397 TYR A O 1
ATOM 3225 N N . ILE A 1 398 ? 11.114 0.565 -31.243 1.00 96.38 398 ILE A N 1
ATOM 3226 C CA . ILE A 1 398 ? 10.485 0.678 -32.560 1.00 96.38 398 ILE A CA 1
ATOM 3227 C C . ILE A 1 398 ? 11.380 0.030 -33.620 1.00 96.38 398 ILE A C 1
ATOM 3229 O O . ILE A 1 398 ? 10.881 -0.747 -34.436 1.00 96.38 398 ILE A O 1
ATOM 3233 N N . SER A 1 399 ? 12.689 0.300 -33.581 1.00 96.62 399 SER A N 1
ATOM 3234 C CA . SER A 1 399 ? 13.626 -0.151 -34.611 1.00 96.62 399 SER A CA 1
ATOM 3235 C C . SER A 1 399 ? 13.970 -1.633 -34.559 1.00 96.62 399 SER A C 1
ATOM 3237 O O . SER A 1 399 ? 14.167 -2.233 -35.612 1.00 96.62 399 SER A O 1
ATOM 3239 N N . PHE A 1 400 ? 14.053 -2.230 -33.369 1.00 96.19 400 PHE A N 1
ATOM 3240 C CA . PHE A 1 400 ? 14.539 -3.606 -33.216 1.00 96.19 400 PHE A CA 1
ATOM 3241 C C . PHE A 1 400 ? 13.485 -4.555 -32.639 1.00 96.19 400 PHE A C 1
ATOM 3243 O O . PHE A 1 400 ? 13.453 -5.729 -32.998 1.00 96.19 400 PHE A O 1
ATOM 3250 N N . GLY A 1 401 ? 12.573 -4.061 -31.799 1.00 93.56 401 GLY A N 1
ATOM 3251 C CA . GLY A 1 401 ? 11.477 -4.853 -31.230 1.00 93.56 401 GLY A CA 1
ATOM 3252 C C . GLY A 1 401 ? 10.289 -5.058 -32.171 1.00 93.56 401 GLY A C 1
ATOM 3253 O O . GLY A 1 401 ? 9.460 -5.934 -31.933 1.00 93.56 401 GLY A O 1
ATOM 3254 N N . THR A 1 402 ? 10.193 -4.286 -33.257 1.00 96.06 402 THR A N 1
ATOM 3255 C CA . THR A 1 402 ? 9.072 -4.334 -34.213 1.00 96.06 402 THR A CA 1
ATOM 3256 C C . THR A 1 402 ? 9.571 -4.354 -35.662 1.00 96.06 402 THR A C 1
ATOM 3258 O O . THR A 1 402 ? 10.774 -4.355 -35.911 1.00 96.06 402 THR A O 1
ATOM 3261 N N . GLU A 1 403 ? 8.656 -4.411 -36.630 1.00 96.50 403 GLU A N 1
ATOM 3262 C CA . GLU A 1 403 ? 8.938 -4.224 -38.061 1.00 96.50 403 GLU A CA 1
ATOM 3263 C C . GLU A 1 403 ? 8.476 -2.850 -38.581 1.00 96.50 403 GLU A C 1
ATOM 3265 O O . GLU A 1 403 ? 8.466 -2.619 -39.789 1.00 96.50 403 GLU A O 1
ATOM 3270 N N . ALA A 1 404 ? 8.112 -1.913 -37.699 1.00 96.44 404 ALA A N 1
ATOM 3271 C CA . ALA A 1 404 ? 7.544 -0.623 -38.097 1.00 96.44 404 ALA A CA 1
ATOM 3272 C C . ALA A 1 404 ? 8.506 0.276 -38.890 1.00 96.44 404 ALA A C 1
ATOM 3274 O O . ALA A 1 404 ? 8.060 1.099 -39.682 1.00 96.44 404 ALA A O 1
ATOM 3275 N N . THR A 1 405 ? 9.819 0.100 -38.714 1.00 96.31 405 THR A N 1
ATOM 3276 C CA . THR A 1 405 ? 10.865 0.760 -39.517 1.00 96.31 405 THR A CA 1
ATOM 3277 C C . THR A 1 405 ? 11.545 -0.208 -40.493 1.00 96.31 405 THR A C 1
ATOM 3279 O O . THR A 1 405 ? 12.636 0.062 -40.999 1.00 96.31 405 THR A O 1
ATOM 3282 N N . HIS A 1 406 ? 10.889 -1.331 -40.802 1.00 96.19 406 HIS A N 1
ATOM 3283 C CA . HIS A 1 406 ? 11.324 -2.357 -41.754 1.00 96.19 406 HIS A CA 1
ATOM 3284 C C . HIS A 1 406 ? 12.735 -2.905 -41.480 1.00 96.19 406 HIS A C 1
ATOM 3286 O O . HIS A 1 406 ? 13.587 -2.939 -42.376 1.00 96.19 406 HIS A O 1
ATOM 3292 N N . PHE A 1 407 ? 12.995 -3.325 -40.238 1.00 96.56 407 PHE A N 1
ATOM 3293 C CA . PHE A 1 407 ? 14.285 -3.887 -39.834 1.00 96.56 407 PHE A CA 1
ATOM 3294 C C . PHE A 1 407 ? 14.712 -5.042 -40.742 1.00 96.56 407 PHE A C 1
ATOM 3296 O O . PHE A 1 407 ? 15.807 -5.003 -41.301 1.00 96.56 407 PHE A O 1
ATOM 3303 N N . SER A 1 408 ? 13.828 -6.021 -40.958 1.00 95.50 408 SER A N 1
ATOM 3304 C CA . SER A 1 408 ? 14.160 -7.226 -41.727 1.00 95.50 408 SER A CA 1
ATOM 3305 C C . SER A 1 408 ? 14.473 -6.933 -43.201 1.00 95.50 408 SER A C 1
ATOM 3307 O O . SER A 1 408 ? 15.202 -7.687 -43.836 1.00 95.50 408 SER A O 1
ATOM 3309 N N . GLN A 1 409 ? 13.955 -5.829 -43.753 1.00 95.69 409 GLN A N 1
ATOM 3310 C CA . GLN A 1 409 ? 14.279 -5.387 -45.116 1.00 95.69 409 GLN A CA 1
ATOM 3311 C C . GLN A 1 409 ? 15.644 -4.687 -45.177 1.00 95.69 409 GLN A C 1
ATOM 3313 O O . GLN A 1 409 ? 16.398 -4.870 -46.128 1.00 95.69 409 GLN A O 1
ATOM 3318 N N . ARG A 1 410 ? 15.979 -3.885 -44.158 1.00 95.94 410 ARG A N 1
ATOM 3319 C CA . ARG A 1 410 ? 17.257 -3.156 -44.076 1.00 95.94 410 ARG A CA 1
ATOM 3320 C C . ARG A 1 410 ? 18.429 -4.081 -43.731 1.00 95.94 410 ARG A C 1
ATOM 3322 O O . ARG A 1 410 ? 19.538 -3.903 -44.246 1.00 95.94 410 ARG A O 1
ATOM 3329 N N . PHE A 1 411 ? 18.176 -5.077 -42.889 1.00 96.56 411 PHE A N 1
ATOM 3330 C CA . PHE A 1 411 ? 19.147 -6.051 -42.401 1.00 96.56 411 PHE A CA 1
ATOM 3331 C C . PHE A 1 411 ? 18.665 -7.485 -42.678 1.00 96.56 411 PHE A C 1
ATOM 3333 O O . PHE A 1 411 ? 18.283 -8.204 -41.751 1.00 96.56 411 PHE A O 1
ATOM 3340 N N . PRO A 1 412 ? 18.651 -7.909 -43.955 1.00 95.81 412 PRO A N 1
ATOM 3341 C CA . PRO A 1 412 ? 18.152 -9.227 -44.327 1.00 95.81 412 PRO A CA 1
ATOM 3342 C C . PRO A 1 412 ? 18.980 -10.335 -43.669 1.00 95.81 412 PRO A C 1
ATOM 3344 O O . PRO A 1 412 ? 20.210 -10.308 -43.686 1.00 95.81 412 PRO A O 1
ATOM 3347 N N . GLY A 1 413 ? 18.289 -11.313 -43.083 1.00 94.75 413 GLY A N 1
ATOM 3348 C CA . GLY A 1 413 ? 18.902 -12.450 -42.392 1.00 94.75 413 GLY A CA 1
ATOM 3349 C C . GLY A 1 413 ? 19.330 -12.183 -40.944 1.00 94.75 413 GLY A C 1
ATOM 3350 O O . GLY A 1 413 ? 19.676 -13.137 -40.253 1.00 94.75 413 GLY A O 1
ATOM 3351 N N . LEU A 1 414 ? 19.267 -10.938 -40.454 1.00 96.69 414 LEU A N 1
ATOM 3352 C CA . LEU A 1 414 ? 19.548 -10.634 -39.048 1.00 96.69 414 LEU A CA 1
ATOM 3353 C C . LEU A 1 414 ? 18.304 -10.798 -38.165 1.00 96.69 414 LEU A C 1
ATOM 3355 O O . LEU A 1 414 ? 17.188 -10.476 -38.570 1.00 96.69 414 LEU A O 1
ATOM 3359 N N . GLN A 1 415 ? 18.508 -11.267 -36.934 1.00 95.50 415 GLN A N 1
ATOM 3360 C CA . GLN A 1 415 ? 17.459 -11.485 -35.936 1.00 95.50 415 GLN A CA 1
ATOM 3361 C C . GLN A 1 415 ? 17.738 -10.655 -34.675 1.00 95.50 415 GLN A C 1
ATOM 3363 O O . GLN A 1 415 ? 18.673 -10.976 -33.934 1.00 95.50 415 GLN A O 1
ATOM 3368 N N . PRO A 1 416 ? 16.964 -9.582 -34.421 1.00 96.12 416 PRO A N 1
ATOM 3369 C CA . PRO A 1 416 ? 17.193 -8.698 -33.292 1.00 96.12 416 PRO A CA 1
ATOM 3370 C C . PRO A 1 416 ? 16.585 -9.248 -32.001 1.00 96.12 416 PRO A C 1
ATOM 3372 O O . PRO A 1 416 ? 15.448 -9.721 -31.966 1.00 96.12 416 PRO A O 1
ATOM 3375 N N . HIS A 1 417 ? 17.346 -9.105 -30.923 1.00 96.75 417 HIS A N 1
ATOM 3376 C CA . HIS A 1 417 ? 16.976 -9.443 -29.560 1.00 96.75 417 HIS A CA 1
ATOM 3377 C C . HIS A 1 417 ? 17.339 -8.275 -28.647 1.00 96.75 417 HIS A C 1
ATOM 3379 O O . HIS A 1 417 ? 18.508 -8.056 -28.321 1.00 96.75 417 HIS A O 1
ATOM 3385 N N . MET A 1 418 ? 16.336 -7.508 -28.222 1.00 95.44 418 MET A N 1
ATOM 3386 C CA . MET A 1 418 ? 16.563 -6.470 -27.217 1.00 95.44 418 MET A CA 1
ATOM 3387 C C . MET A 1 418 ? 16.726 -7.089 -25.837 1.00 95.44 418 MET A C 1
ATOM 3389 O O . MET A 1 418 ? 16.069 -8.077 -25.511 1.00 95.44 418 MET A O 1
ATOM 3393 N N . VAL A 1 419 ? 17.565 -6.479 -25.007 1.00 94.69 419 VAL A N 1
ATOM 3394 C CA . VAL A 1 419 ? 17.753 -6.918 -23.621 1.00 94.69 419 VAL A CA 1
ATOM 3395 C C . VAL A 1 419 ? 17.077 -5.954 -22.655 1.00 94.69 419 VAL A C 1
ATOM 3397 O O . VAL A 1 419 ? 17.157 -4.735 -22.801 1.00 94.69 419 VAL A O 1
ATOM 3400 N N . THR A 1 420 ? 16.406 -6.494 -21.640 1.00 92.38 420 THR A N 1
ATOM 3401 C CA . THR A 1 420 ? 15.806 -5.694 -20.565 1.00 92.38 420 THR A CA 1
ATOM 3402 C C . THR A 1 420 ? 15.961 -6.367 -19.203 1.00 92.38 420 THR A C 1
ATOM 3404 O O . THR A 1 420 ? 16.349 -7.531 -19.097 1.00 92.38 420 THR A O 1
ATOM 3407 N N . LEU A 1 421 ? 15.667 -5.627 -18.135 1.00 89.81 421 LEU A N 1
ATOM 3408 C CA . LEU A 1 421 ? 15.840 -6.085 -16.758 1.00 89.81 421 LEU A CA 1
ATOM 3409 C C . LEU A 1 421 ? 14.989 -7.341 -16.469 1.00 89.81 421 LEU A C 1
ATOM 3411 O O . LEU A 1 421 ? 13.800 -7.352 -16.806 1.00 89.81 421 LEU A O 1
ATOM 3415 N N . PRO A 1 422 ? 15.517 -8.354 -15.748 1.00 88.94 422 PRO A N 1
ATOM 3416 C CA . PRO A 1 422 ? 14.783 -9.586 -15.428 1.00 88.94 422 PRO A CA 1
ATOM 3417 C C . PRO A 1 422 ? 13.427 -9.360 -14.744 1.00 88.94 422 PRO A C 1
ATOM 3419 O O . PRO A 1 422 ? 12.492 -10.140 -14.926 1.00 88.94 422 PRO A O 1
ATOM 3422 N N . ILE A 1 423 ? 13.287 -8.273 -13.975 1.00 84.31 423 ILE A N 1
ATOM 3423 C CA . ILE A 1 423 ? 12.037 -7.930 -13.286 1.00 84.31 423 ILE A CA 1
ATOM 3424 C C . ILE A 1 423 ? 10.869 -7.686 -14.252 1.00 84.31 423 ILE A C 1
ATOM 3426 O O . ILE A 1 423 ? 9.727 -7.965 -13.893 1.00 84.31 423 ILE A O 1
ATOM 3430 N N . GLN A 1 424 ? 11.133 -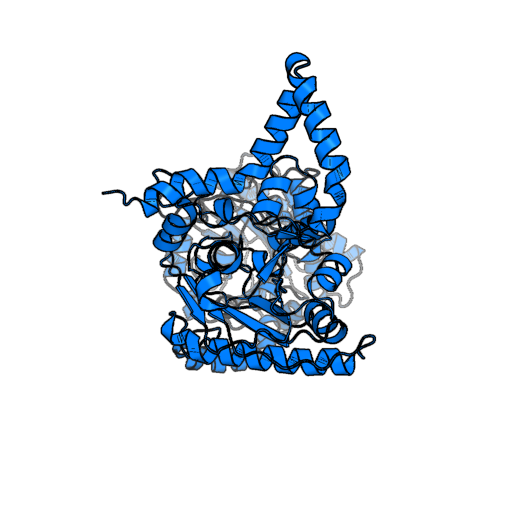7.241 -15.486 1.00 86.50 424 GLN A N 1
ATOM 3431 C CA . GLN A 1 424 ? 10.086 -6.990 -16.482 1.00 86.50 424 GLN A CA 1
ATOM 3432 C C . GLN A 1 424 ? 9.317 -8.262 -16.862 1.00 86.50 424 GLN A C 1
ATOM 3434 O O . GLN A 1 424 ? 8.131 -8.193 -17.178 1.00 86.50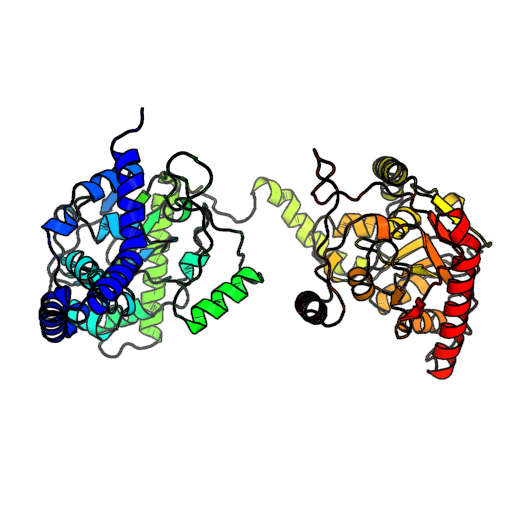 424 GLN A O 1
ATOM 3439 N N . PHE A 1 425 ? 9.956 -9.430 -16.754 1.00 90.06 425 PHE A N 1
ATOM 3440 C CA . PHE A 1 425 ? 9.355 -10.727 -17.071 1.00 90.06 425 PHE A CA 1
ATOM 3441 C C . PHE A 1 425 ? 8.547 -11.327 -15.911 1.00 90.06 425 PHE A C 1
ATOM 3443 O O . PHE A 1 425 ? 7.970 -12.399 -16.070 1.00 90.06 425 PHE A O 1
ATOM 3450 N N . ARG A 1 426 ? 8.464 -10.646 -14.756 1.00 86.00 426 ARG A N 1
ATOM 3451 C CA . ARG A 1 426 ? 7.621 -11.072 -13.623 1.00 86.00 426 ARG A CA 1
ATOM 3452 C C . ARG A 1 426 ? 6.163 -10.625 -13.746 1.00 86.00 426 ARG A C 1
ATOM 3454 O O . ARG A 1 426 ? 5.318 -11.127 -13.011 1.00 86.00 426 ARG A O 1
ATOM 3461 N N . PHE A 1 427 ? 5.864 -9.688 -14.646 1.00 84.62 427 PHE A N 1
ATOM 3462 C CA . PHE A 1 427 ? 4.521 -9.136 -14.825 1.00 84.62 427 PHE A CA 1
ATOM 3463 C C . PHE A 1 427 ? 3.752 -9.909 -15.914 1.00 84.62 427 PHE A C 1
ATOM 3465 O O . PHE A 1 427 ? 4.200 -9.918 -17.067 1.00 84.62 427 PHE A O 1
ATOM 3472 N N . PRO A 1 428 ? 2.601 -10.539 -15.592 1.00 84.31 428 PRO A N 1
ATOM 3473 C CA . PRO A 1 428 ? 1.753 -11.217 -16.573 1.00 84.31 428 PRO A CA 1
ATOM 3474 C C . PRO A 1 428 ? 1.361 -10.313 -17.744 1.00 84.31 428 PRO A C 1
ATOM 3476 O O . PRO A 1 428 ? 1.277 -9.096 -17.576 1.00 84.31 428 PRO A O 1
ATOM 3479 N N . ILE A 1 429 ? 1.100 -10.903 -18.917 1.00 87.50 429 ILE A N 1
ATOM 3480 C CA . ILE A 1 429 ? 0.784 -10.212 -20.186 1.00 87.50 429 ILE A CA 1
ATOM 3481 C C . ILE A 1 429 ? 1.964 -9.395 -20.731 1.00 87.50 429 ILE A C 1
ATOM 3483 O O . ILE A 1 429 ? 2.395 -9.646 -21.851 1.00 87.50 429 ILE A O 1
ATOM 3487 N N . ARG A 1 430 ? 2.549 -8.475 -19.949 1.00 88.56 430 ARG A N 1
ATOM 3488 C CA . ARG A 1 430 ? 3.761 -7.729 -20.338 1.00 88.56 430 ARG A CA 1
ATOM 3489 C C . ARG A 1 430 ? 4.890 -8.680 -20.720 1.00 88.56 430 ARG A C 1
ATOM 3491 O O . ARG A 1 430 ? 5.524 -8.476 -21.750 1.00 88.56 430 ARG A O 1
ATOM 3498 N N . ARG A 1 431 ? 5.101 -9.730 -19.918 1.00 93.12 431 ARG A N 1
ATOM 3499 C CA . ARG A 1 431 ? 6.038 -10.815 -20.225 1.00 93.12 431 ARG A CA 1
ATOM 3500 C C . ARG A 1 431 ? 5.808 -11.372 -21.630 1.00 93.12 431 ARG A C 1
ATOM 3502 O O . ARG A 1 431 ? 6.758 -11.447 -22.399 1.00 93.12 431 ARG A O 1
ATOM 3509 N N . GLU A 1 432 ? 4.570 -11.728 -21.966 1.00 94.19 432 GLU A N 1
ATOM 3510 C CA . GLU A 1 432 ? 4.248 -12.324 -23.267 1.00 94.19 432 GLU A CA 1
ATOM 3511 C C . GLU A 1 432 ? 4.471 -11.338 -24.415 1.00 94.19 432 GLU A C 1
ATOM 3513 O O . GLU A 1 432 ? 5.022 -11.727 -25.437 1.00 94.19 432 GLU A O 1
ATOM 3518 N N . LEU A 1 433 ? 4.126 -10.057 -24.235 1.00 93.75 433 LEU A N 1
ATOM 3519 C CA . LEU A 1 433 ? 4.380 -9.014 -25.236 1.00 93.75 433 LEU A CA 1
ATOM 3520 C C . LEU A 1 433 ? 5.883 -8.822 -25.487 1.00 93.75 433 LEU A C 1
ATOM 3522 O O . LEU A 1 433 ? 6.311 -8.706 -26.633 1.00 93.75 433 LEU A O 1
ATOM 3526 N N . PHE A 1 434 ? 6.694 -8.820 -24.427 1.00 95.00 434 PHE A N 1
ATOM 3527 C CA . PHE A 1 434 ? 8.149 -8.697 -24.539 1.00 95.00 434 PHE A CA 1
ATOM 3528 C C . PHE A 1 434 ? 8.761 -9.920 -25.213 1.00 95.00 434 PHE A C 1
ATOM 3530 O O . PHE A 1 434 ? 9.561 -9.775 -26.136 1.00 95.00 434 PHE A O 1
ATOM 3537 N N . LEU A 1 435 ? 8.337 -11.121 -24.819 1.00 95.25 435 LEU A N 1
ATOM 3538 C CA . LEU A 1 435 ? 8.769 -12.351 -25.470 1.00 95.25 435 LEU A CA 1
ATOM 3539 C C . LEU A 1 435 ? 8.377 -12.368 -26.949 1.00 95.25 435 LEU A C 1
ATOM 3541 O O . LEU A 1 435 ? 9.236 -12.672 -27.771 1.00 95.25 435 LEU A O 1
ATOM 3545 N N . ALA A 1 436 ? 7.147 -11.964 -27.283 1.00 94.88 436 ALA A N 1
ATOM 3546 C CA . ALA A 1 436 ? 6.638 -11.862 -28.651 1.00 94.88 436 ALA A CA 1
ATOM 3547 C C . ALA A 1 436 ? 7.426 -10.861 -29.513 1.00 94.88 436 ALA A C 1
ATOM 3549 O O . ALA A 1 436 ? 7.650 -11.116 -30.698 1.00 94.88 436 ALA A O 1
ATOM 3550 N N . ALA A 1 437 ? 7.898 -9.758 -28.923 1.00 94.31 437 ALA A N 1
ATOM 3551 C CA . ALA A 1 437 ? 8.824 -8.817 -29.559 1.00 94.31 437 ALA A CA 1
ATOM 3552 C C . ALA A 1 437 ? 10.262 -9.362 -29.704 1.00 94.31 437 ALA A C 1
ATOM 3554 O O . ALA A 1 437 ? 11.090 -8.716 -30.339 1.00 94.31 437 ALA A O 1
ATOM 3555 N N . GLY A 1 438 ? 10.575 -10.532 -29.135 1.00 93.25 438 GLY A N 1
ATOM 3556 C CA . GLY A 1 438 ? 11.916 -11.125 -29.146 1.00 93.25 438 GLY A CA 1
ATOM 3557 C C . GLY A 1 438 ? 12.853 -10.596 -28.057 1.00 93.25 438 GLY A C 1
ATOM 3558 O O . GLY A 1 438 ? 14.064 -10.797 -28.142 1.00 93.25 438 GLY A O 1
ATOM 3559 N N . ILE A 1 439 ? 12.309 -9.923 -27.038 1.00 95.88 439 ILE A N 1
ATOM 3560 C CA . ILE A 1 439 ? 13.068 -9.330 -25.930 1.00 95.88 439 ILE A CA 1
ATOM 3561 C C . ILE A 1 439 ? 13.464 -10.416 -24.923 1.00 95.88 439 ILE A C 1
ATOM 3563 O O . ILE A 1 439 ? 12.642 -11.251 -24.536 1.00 95.88 439 ILE A O 1
ATOM 3567 N N . ILE A 1 440 ? 14.711 -10.366 -24.459 1.00 96.38 440 ILE A N 1
ATOM 3568 C CA . ILE A 1 440 ? 15.315 -11.318 -23.516 1.00 96.38 440 ILE A CA 1
ATOM 3569 C C . ILE A 1 440 ? 15.816 -10.610 -22.247 1.00 96.38 440 ILE A C 1
ATOM 3571 O O . ILE A 1 440 ? 15.845 -9.376 -22.172 1.00 96.38 440 ILE A O 1
ATOM 3575 N N . THR A 1 441 ? 16.205 -11.372 -21.219 1.00 94.94 441 THR A N 1
ATOM 3576 C CA . THR A 1 441 ? 16.789 -10.768 -20.010 1.00 94.94 441 THR A CA 1
ATOM 3577 C C . THR A 1 441 ? 18.206 -10.262 -20.266 1.00 94.94 441 THR A C 1
ATOM 3579 O O . THR A 1 441 ? 18.948 -10.828 -21.067 1.00 94.94 441 THR A O 1
ATOM 3582 N N . SER A 1 442 ? 18.603 -9.223 -19.532 1.00 92.69 442 SER A N 1
ATOM 3583 C CA . SER A 1 442 ? 19.962 -8.672 -19.525 1.00 92.69 442 SER A CA 1
ATOM 3584 C C . SER A 1 442 ? 20.977 -9.514 -18.735 1.00 92.69 442 SER A C 1
ATOM 3586 O O . SER A 1 442 ? 22.068 -9.026 -18.446 1.00 92.69 442 SER A O 1
ATOM 3588 N N . ASP A 1 443 ? 20.619 -10.737 -18.325 1.00 93.56 443 ASP A N 1
ATOM 3589 C CA . ASP A 1 443 ? 21.548 -11.660 -17.667 1.00 93.56 443 ASP A CA 1
ATOM 3590 C C . ASP A 1 443 ? 22.620 -12.112 -18.679 1.00 93.56 443 ASP A C 1
ATOM 3592 O O . ASP A 1 443 ? 22.298 -12.382 -19.838 1.00 93.56 443 ASP A O 1
ATOM 3596 N N . ALA A 1 444 ? 23.882 -12.234 -18.254 1.00 93.44 444 ALA A N 1
ATOM 3597 C CA . ALA A 1 444 ? 24.978 -12.660 -19.133 1.00 93.44 444 ALA A CA 1
ATOM 3598 C C . ALA A 1 444 ? 24.674 -14.002 -19.823 1.00 93.44 444 ALA A C 1
ATOM 3600 O O . ALA A 1 444 ? 24.763 -14.086 -21.044 1.00 93.44 444 ALA A O 1
ATOM 3601 N N . ASP A 1 445 ? 24.199 -14.999 -19.070 1.00 94.38 445 ASP A N 1
ATOM 3602 C CA . ASP A 1 445 ? 23.863 -16.329 -19.598 1.00 94.38 445 ASP A CA 1
ATOM 3603 C C . ASP A 1 445 ? 22.767 -16.285 -20.677 1.00 94.38 445 ASP A C 1
ATOM 3605 O O . ASP A 1 445 ? 22.778 -17.086 -21.606 1.00 94.38 445 ASP A O 1
ATOM 3609 N N . SER A 1 446 ? 21.832 -15.331 -20.585 1.00 95.62 446 SER A N 1
ATOM 3610 C CA . SER A 1 446 ? 20.768 -15.127 -21.580 1.00 95.62 446 SER A CA 1
ATOM 3611 C C . SER A 1 446 ? 21.330 -14.600 -22.901 1.00 95.62 446 SER A C 1
ATOM 3613 O O . SER A 1 446 ? 21.000 -15.097 -23.980 1.00 95.62 446 SER A O 1
ATOM 3615 N N . ILE A 1 447 ? 22.230 -13.617 -22.812 1.00 96.56 447 ILE A N 1
ATOM 3616 C CA . ILE A 1 447 ? 22.936 -13.044 -23.963 1.00 96.56 447 ILE A CA 1
ATOM 3617 C C . ILE A 1 447 ? 23.836 -14.106 -24.608 1.00 96.56 447 ILE A C 1
ATOM 3619 O O . ILE A 1 447 ? 23.790 -14.300 -25.823 1.00 96.56 447 ILE A O 1
ATOM 3623 N N . GLU A 1 448 ? 24.613 -14.831 -23.802 1.00 95.44 448 GLU A N 1
ATOM 3624 C CA . GLU A 1 448 ? 25.488 -15.912 -24.264 1.00 95.44 448 GLU A CA 1
ATOM 3625 C C . GLU A 1 448 ? 24.695 -17.045 -24.917 1.00 95.44 448 GLU A C 1
ATOM 3627 O O . GLU A 1 448 ? 25.107 -17.548 -25.959 1.00 95.44 448 GLU A O 1
ATOM 3632 N N . TYR A 1 449 ? 23.532 -17.416 -24.372 1.00 95.75 449 TYR A N 1
ATOM 3633 C CA . TYR A 1 449 ? 22.672 -18.436 -24.971 1.00 95.75 449 TYR A CA 1
ATOM 3634 C C . TYR A 1 449 ? 22.283 -18.086 -26.413 1.00 95.75 449 TYR A C 1
ATOM 3636 O O . TYR A 1 449 ? 22.328 -18.941 -27.296 1.00 95.75 449 TYR A O 1
ATOM 3644 N N . VAL A 1 450 ? 21.917 -16.826 -26.671 1.00 95.94 450 VAL A N 1
ATOM 3645 C CA . VAL A 1 450 ? 21.551 -16.367 -28.018 1.00 95.94 450 VAL A CA 1
ATOM 3646 C C . VAL A 1 450 ? 22.767 -16.302 -28.937 1.00 95.94 450 VAL A C 1
ATOM 3648 O O . VAL A 1 450 ? 22.693 -16.785 -30.064 1.00 95.94 450 VAL A O 1
ATOM 3651 N N . LEU A 1 451 ? 23.892 -15.759 -28.467 1.00 94.75 451 LEU A N 1
ATOM 3652 C CA . LEU A 1 451 ? 25.109 -15.634 -29.277 1.00 94.75 451 LEU A CA 1
ATOM 3653 C C . LEU A 1 451 ? 25.744 -16.988 -29.631 1.00 94.75 451 LEU A C 1
ATOM 3655 O O . LEU A 1 451 ? 26.409 -17.088 -30.661 1.00 94.75 451 LEU A O 1
ATOM 3659 N N . ASN A 1 452 ? 25.501 -18.025 -28.826 1.00 92.75 452 ASN A N 1
ATOM 3660 C CA . ASN A 1 452 ? 26.005 -19.383 -29.044 1.00 92.75 452 ASN A CA 1
ATOM 3661 C C . ASN A 1 452 ? 25.020 -20.308 -29.781 1.00 92.75 452 ASN A C 1
ATOM 3663 O O . ASN A 1 452 ? 25.267 -21.512 -29.889 1.00 92.75 452 ASN A O 1
ATOM 3667 N N . LYS A 1 453 ? 23.913 -19.779 -30.323 1.00 92.31 453 LYS A N 1
ATOM 3668 C CA . LYS A 1 453 ? 23.056 -20.545 -31.241 1.00 92.31 453 LYS A CA 1
ATOM 3669 C C . LYS A 1 453 ? 23.853 -21.003 -32.469 1.00 92.31 453 LYS A C 1
ATOM 3671 O O . LYS A 1 453 ? 24.777 -20.326 -32.922 1.00 92.31 453 LYS A O 1
ATOM 3676 N N . LYS A 1 454 ? 23.467 -22.162 -33.019 1.00 88.62 454 LYS A N 1
ATOM 3677 C CA . LYS A 1 454 ? 24.071 -22.712 -34.247 1.00 88.62 454 LYS A CA 1
ATOM 3678 C C . LYS A 1 454 ? 23.890 -21.760 -35.432 1.00 88.62 454 LYS A C 1
ATOM 3680 O O . LYS A 1 454 ? 24.822 -21.573 -36.210 1.00 88.62 454 LYS A O 1
ATOM 3685 N N . ASP A 1 455 ? 22.718 -21.136 -35.520 1.00 89.00 455 ASP A N 1
ATOM 3686 C CA . ASP A 1 455 ? 22.394 -20.168 -36.562 1.00 89.00 455 ASP A CA 1
ATOM 3687 C C . ASP A 1 455 ? 23.087 -18.825 -36.298 1.00 89.00 455 ASP A C 1
ATOM 3689 O O . ASP A 1 455 ? 23.024 -18.275 -35.194 1.00 89.00 455 ASP A O 1
ATOM 3693 N N . LYS A 1 456 ? 23.739 -18.283 -37.330 1.00 92.75 456 LYS A N 1
ATOM 3694 C CA . LYS A 1 456 ? 24.347 -16.944 -37.309 1.00 92.75 456 LYS A CA 1
ATOM 3695 C C . LYS A 1 456 ? 23.306 -15.855 -37.595 1.00 92.75 456 LYS A C 1
ATOM 3697 O O . LYS A 1 456 ? 22.124 -16.144 -37.776 1.00 92.75 456 LYS A O 1
ATOM 3702 N N . GLY A 1 457 ? 23.726 -14.591 -37.553 1.00 95.12 457 GLY A N 1
ATOM 3703 C CA . GLY A 1 457 ? 22.849 -13.440 -37.769 1.00 95.12 457 GLY A CA 1
ATOM 3704 C C . GLY A 1 457 ? 22.098 -12.987 -36.516 1.00 95.12 457 GLY A C 1
ATOM 3705 O O . GLY A 1 457 ? 21.154 -12.207 -36.618 1.00 95.12 457 GLY A O 1
ATOM 3706 N N . GLN A 1 458 ? 22.489 -13.446 -35.324 1.00 96.75 458 GLN A N 1
ATOM 3707 C CA . GLN A 1 458 ? 21.876 -12.995 -34.072 1.00 96.75 458 GLN A CA 1
ATOM 3708 C C . GLN A 1 458 ? 22.372 -11.588 -33.720 1.00 96.75 458 GLN A C 1
ATOM 3710 O O . GLN A 1 458 ? 23.578 -11.332 -33.730 1.00 96.75 458 GLN A O 1
ATOM 3715 N N . VAL A 1 459 ? 21.454 -10.682 -33.382 1.00 97.62 459 VAL A N 1
ATOM 3716 C CA . VAL A 1 459 ? 21.766 -9.296 -33.009 1.00 97.62 459 VAL A CA 1
ATOM 3717 C C . VAL A 1 459 ? 21.275 -9.019 -31.595 1.00 97.62 459 VAL A C 1
ATOM 3719 O O . VAL A 1 459 ? 20.076 -9.016 -31.341 1.00 97.62 459 VAL A O 1
ATOM 3722 N N . ILE A 1 460 ? 22.194 -8.751 -30.672 1.00 97.88 460 ILE A N 1
ATOM 3723 C CA . ILE A 1 460 ? 21.868 -8.352 -29.300 1.00 97.88 460 ILE A CA 1
ATOM 3724 C C . ILE A 1 460 ? 21.821 -6.830 -29.212 1.00 97.88 460 ILE A C 1
ATOM 3726 O O . ILE A 1 460 ? 22.852 -6.179 -29.344 1.00 97.88 460 ILE A O 1
ATOM 3730 N N . CYS A 1 461 ? 20.648 -6.259 -28.950 1.00 97.69 461 CYS A N 1
ATOM 3731 C CA . CYS A 1 461 ? 20.466 -4.820 -28.765 1.00 97.69 461 CYS A CA 1
ATOM 3732 C C . CYS A 1 461 ? 20.493 -4.485 -27.271 1.00 97.69 461 CYS A C 1
ATOM 3734 O O . CYS A 1 461 ? 19.502 -4.683 -26.562 1.00 97.69 461 CYS A O 1
ATOM 3736 N N . VAL A 1 462 ? 21.636 -3.991 -26.796 1.00 96.75 462 VAL A N 1
ATOM 3737 C CA . VAL A 1 462 ? 21.867 -3.572 -25.409 1.00 96.75 462 VAL A CA 1
ATOM 3738 C C . VAL A 1 462 ? 21.853 -2.061 -25.294 1.00 96.75 462 VAL A C 1
ATOM 3740 O O . VAL A 1 462 ? 22.345 -1.373 -26.178 1.00 96.75 462 VAL A O 1
ATOM 3743 N N . VAL A 1 463 ? 21.306 -1.549 -24.193 1.00 95.38 463 VAL A N 1
ATOM 3744 C CA . VAL A 1 463 ? 21.343 -0.127 -23.836 1.00 95.38 463 VAL A CA 1
ATOM 3745 C C . VAL A 1 463 ? 22.297 0.032 -22.645 1.00 95.38 463 VAL A C 1
ATOM 3747 O O . VAL A 1 463 ? 21.871 -0.162 -21.502 1.00 95.38 463 VAL A O 1
ATOM 3750 N N . PRO A 1 464 ? 23.602 0.293 -22.868 1.00 92.75 464 PRO A N 1
ATOM 3751 C CA . PRO A 1 464 ? 24.621 0.199 -21.819 1.00 92.75 464 PRO A CA 1
ATOM 3752 C C . PRO A 1 464 ? 24.432 1.187 -20.662 1.00 92.75 464 PRO A C 1
ATOM 3754 O O . PRO A 1 464 ? 24.737 0.836 -19.519 1.00 92.75 464 PRO A O 1
ATOM 3757 N N . GLY A 1 465 ? 23.911 2.388 -20.944 1.00 85.50 465 GLY A N 1
ATOM 3758 C CA . GLY A 1 465 ? 23.626 3.410 -19.932 1.00 85.50 465 GLY A CA 1
ATOM 3759 C C . GLY A 1 465 ? 22.527 3.000 -18.945 1.00 85.50 465 GLY A C 1
ATOM 3760 O O . GLY A 1 465 ? 22.566 3.365 -17.765 1.00 85.50 465 GLY A O 1
ATOM 3761 N N . GLY A 1 466 ? 21.593 2.155 -19.397 1.00 86.50 466 GLY A N 1
ATOM 3762 C CA . GLY A 1 466 ? 20.567 1.529 -18.567 1.00 86.50 466 GLY A CA 1
ATOM 3763 C C . GLY A 1 466 ? 19.762 2.518 -17.718 1.00 86.50 466 GLY A C 1
ATOM 3764 O O . GLY A 1 466 ? 19.505 3.658 -18.099 1.00 86.50 466 GLY A O 1
ATOM 3765 N N . ALA A 1 467 ? 19.390 2.076 -16.515 1.00 82.50 467 ALA A N 1
ATOM 3766 C CA . ALA A 1 467 ? 18.583 2.866 -15.586 1.00 82.50 467 ALA A CA 1
ATOM 3767 C C . ALA A 1 467 ? 19.288 4.131 -15.054 1.00 82.50 467 ALA A C 1
ATOM 3769 O O . ALA A 1 467 ? 18.616 5.025 -14.550 1.00 82.50 467 ALA A O 1
ATOM 3770 N N . GLU A 1 468 ? 20.621 4.206 -15.115 1.00 84.94 468 GLU A N 1
ATOM 3771 C CA . GLU A 1 468 ? 21.357 5.398 -14.679 1.00 84.94 468 GLU A CA 1
ATOM 3772 C C . GLU A 1 468 ? 21.241 6.524 -15.706 1.00 84.94 468 GLU A C 1
ATOM 3774 O O . GLU A 1 468 ? 20.887 7.640 -15.339 1.00 84.94 468 GLU A O 1
ATOM 3779 N N . GLU A 1 469 ? 21.411 6.208 -16.988 1.00 89.12 469 GLU A N 1
ATOM 3780 C CA . GLU A 1 469 ? 21.236 7.169 -18.082 1.00 89.12 469 GLU A CA 1
ATOM 3781 C C . GLU A 1 469 ? 19.774 7.624 -18.236 1.00 89.12 469 GLU A C 1
ATOM 3783 O O . GLU A 1 469 ? 19.507 8.782 -18.560 1.00 89.12 469 GLU A O 1
ATOM 3788 N N . ALA A 1 470 ? 18.807 6.763 -17.894 1.00 87.38 470 ALA A N 1
ATOM 3789 C CA . ALA A 1 470 ? 17.390 7.135 -17.838 1.00 87.38 470 ALA A CA 1
ATOM 3790 C C . ALA A 1 470 ? 17.103 8.282 -16.841 1.00 87.38 470 ALA A C 1
ATOM 3792 O O . ALA A 1 470 ? 16.160 9.056 -17.021 1.00 87.38 470 ALA A O 1
ATOM 3793 N N . LEU A 1 471 ? 17.909 8.419 -15.777 1.00 87.31 471 LEU A N 1
ATOM 3794 C CA . LEU A 1 471 ? 17.790 9.527 -14.820 1.00 87.31 471 LEU A CA 1
ATOM 3795 C C . LEU A 1 471 ? 18.371 10.840 -15.347 1.00 87.31 471 LEU A C 1
ATOM 3797 O O . LEU A 1 471 ? 18.078 11.874 -14.757 1.00 87.31 471 LEU A O 1
ATOM 3801 N N . ASP A 1 472 ? 19.162 10.791 -16.418 1.00 87.75 472 ASP A N 1
ATOM 3802 C CA . ASP A 1 472 ? 19.787 11.937 -17.083 1.00 87.75 472 ASP A CA 1
ATOM 3803 C C . ASP A 1 472 ? 19.119 12.242 -18.445 1.00 87.75 472 ASP A C 1
ATOM 3805 O O . ASP A 1 472 ? 19.656 12.989 -19.258 1.00 87.75 472 ASP A O 1
ATOM 3809 N N . SER A 1 473 ? 17.925 11.702 -18.710 1.00 87.88 473 SER A N 1
ATOM 3810 C CA . SER A 1 473 ? 17.159 11.894 -19.956 1.00 87.88 473 SER A CA 1
ATOM 3811 C C . SER A 1 473 ? 16.465 13.261 -20.046 1.00 87.88 473 SER A C 1
ATOM 3813 O O . SER A 1 473 ? 15.260 13.358 -20.285 1.00 87.88 473 SER A O 1
ATOM 3815 N N . HIS A 1 474 ? 17.224 14.333 -19.831 1.00 89.12 474 HIS A N 1
ATOM 3816 C CA . HIS A 1 474 ? 16.769 15.703 -20.031 1.00 89.12 474 HIS A CA 1
ATOM 3817 C C . HIS A 1 474 ? 16.832 16.097 -21.511 1.00 89.12 474 HIS A C 1
ATOM 3819 O O . HIS A 1 474 ? 17.709 15.654 -22.256 1.00 89.12 474 HIS A O 1
ATOM 3825 N N . HIS A 1 475 ? 15.931 16.989 -21.929 1.00 88.06 475 HIS A N 1
ATOM 3826 C CA . HIS A 1 475 ? 15.972 17.577 -23.267 1.00 88.06 475 HIS A CA 1
ATOM 3827 C C . HIS A 1 475 ? 17.337 18.231 -23.519 1.00 88.06 475 HIS A C 1
ATOM 3829 O O . HIS A 1 475 ? 17.863 18.919 -22.643 1.00 88.06 475 HIS A O 1
ATOM 3835 N N . ASN A 1 476 ? 17.881 18.042 -24.723 1.00 82.81 476 ASN A N 1
ATOM 3836 C CA . ASN A 1 476 ? 19.197 18.548 -25.132 1.00 82.81 476 ASN A CA 1
ATOM 3837 C C . ASN A 1 476 ? 20.367 18.091 -24.241 1.00 82.81 476 ASN A C 1
ATOM 3839 O O . ASN A 1 476 ? 21.415 18.734 -24.245 1.00 82.81 476 ASN A O 1
ATOM 3843 N N . ASN A 1 477 ? 20.204 17.000 -23.485 1.00 88.50 477 ASN A N 1
ATOM 3844 C CA . ASN A 1 477 ? 21.323 16.336 -22.837 1.00 88.50 477 ASN A CA 1
ATOM 3845 C C . ASN A 1 477 ? 21.906 15.259 -23.760 1.00 88.50 477 ASN A C 1
ATOM 3847 O O . ASN A 1 477 ? 21.171 14.394 -24.245 1.00 88.50 477 ASN A O 1
ATOM 3851 N N . TYR A 1 478 ? 23.223 15.316 -23.953 1.00 92.38 478 TYR A N 1
ATOM 3852 C CA . TYR A 1 478 ? 24.009 14.415 -24.801 1.00 92.38 478 TYR A CA 1
ATOM 3853 C C . TYR A 1 478 ? 25.119 13.714 -24.000 1.00 92.38 478 TYR A C 1
ATOM 3855 O O . TYR A 1 478 ? 26.091 13.219 -24.566 1.00 92.38 478 TYR A O 1
ATOM 3863 N N . ASP A 1 479 ? 24.964 13.666 -22.676 1.00 92.00 479 ASP A N 1
ATOM 3864 C CA . ASP A 1 479 ? 25.834 12.909 -21.785 1.00 92.00 479 ASP A CA 1
ATOM 3865 C C . ASP A 1 479 ? 25.399 11.433 -21.767 1.00 92.00 479 ASP A C 1
ATOM 3867 O O . ASP A 1 479 ? 24.258 11.119 -21.416 1.00 92.00 479 ASP A O 1
ATOM 3871 N N . LEU A 1 480 ? 26.310 10.520 -22.113 1.00 93.25 480 LEU A N 1
ATOM 3872 C CA . LEU A 1 480 ? 26.083 9.075 -22.074 1.00 93.25 480 LEU A CA 1
ATOM 3873 C C . LEU A 1 480 ? 26.835 8.428 -20.919 1.00 93.25 480 LEU A C 1
ATOM 3875 O O . LEU A 1 480 ? 28.048 8.589 -20.784 1.00 93.25 480 LEU A O 1
ATOM 3879 N N . THR A 1 481 ? 26.133 7.619 -20.129 1.00 92.00 481 THR A N 1
ATOM 3880 C CA . THR A 1 481 ? 26.738 6.854 -19.033 1.00 92.00 481 THR A CA 1
ATOM 3881 C C . THR A 1 481 ? 27.389 5.598 -19.596 1.00 92.00 481 THR A C 1
ATOM 3883 O O . THR A 1 481 ? 26.795 4.520 -19.613 1.00 92.00 481 THR A O 1
ATOM 3886 N N . LEU A 1 482 ? 28.630 5.721 -20.062 1.00 93.50 482 LEU A N 1
ATOM 3887 C CA . LEU A 1 482 ? 29.327 4.646 -20.772 1.00 93.50 482 LEU A CA 1
ATOM 3888 C C . LEU A 1 482 ? 30.745 4.407 -20.244 1.00 93.50 482 LEU A C 1
ATOM 3890 O O . LEU A 1 482 ? 31.228 3.282 -20.338 1.00 93.50 482 LEU A O 1
ATOM 3894 N N . HIS A 1 483 ? 31.387 5.377 -19.580 1.00 90.75 483 HIS A N 1
ATOM 3895 C CA . HIS A 1 483 ? 32.810 5.295 -19.220 1.00 90.75 483 HIS A CA 1
ATOM 3896 C C . HIS A 1 483 ? 33.168 4.022 -18.423 1.00 90.75 483 HIS A C 1
ATOM 3898 O O . HIS A 1 483 ? 34.197 3.375 -18.648 1.00 90.75 483 HIS A O 1
ATOM 3904 N N . LYS A 1 484 ? 32.287 3.616 -17.499 1.00 90.62 484 LYS A N 1
ATOM 3905 C CA . LYS A 1 484 ? 32.460 2.422 -16.649 1.00 90.62 484 LYS A CA 1
ATOM 3906 C C . LYS A 1 484 ? 31.710 1.178 -17.161 1.00 90.62 484 LYS A C 1
ATOM 3908 O O . LYS A 1 484 ? 31.833 0.106 -16.564 1.00 90.62 484 LYS A O 1
ATOM 3913 N N . ARG A 1 485 ? 30.934 1.268 -18.247 1.00 93.12 485 ARG A N 1
ATOM 3914 C CA . ARG A 1 485 ? 29.994 0.223 -18.704 1.00 93.12 485 ARG A CA 1
ATOM 3915 C C . ARG A 1 485 ? 30.644 -0.779 -19.664 1.00 93.12 485 ARG A C 1
ATOM 3917 O O . ARG A 1 485 ? 30.228 -0.947 -20.799 1.00 93.12 485 ARG A O 1
ATOM 3924 N N . LYS A 1 486 ? 31.626 -1.536 -19.176 1.00 95.56 486 LYS A N 1
ATOM 3925 C CA . LYS A 1 486 ? 32.451 -2.449 -20.000 1.00 95.56 486 LYS A CA 1
ATOM 3926 C C . LYS A 1 486 ? 31.915 -3.885 -20.133 1.00 95.56 486 LYS A C 1
ATOM 3928 O O . LYS A 1 486 ? 32.534 -4.727 -20.778 1.00 95.56 486 LYS A O 1
ATOM 3933 N N . GLY A 1 487 ? 30.778 -4.196 -19.505 1.00 94.62 487 GLY A N 1
ATOM 3934 C CA . GLY A 1 487 ? 30.232 -5.560 -19.451 1.00 94.62 487 GLY A CA 1
ATOM 3935 C C . GLY A 1 487 ? 29.842 -6.125 -20.820 1.00 94.62 487 GLY A C 1
ATOM 3936 O O . GLY A 1 487 ? 30.174 -7.265 -21.124 1.00 94.62 487 GLY A O 1
ATOM 3937 N N . PHE A 1 488 ? 29.200 -5.316 -21.666 1.00 95.88 488 PHE A N 1
ATOM 3938 C CA . PHE A 1 488 ? 28.798 -5.743 -23.008 1.00 95.88 488 PHE A CA 1
ATOM 3939 C C . PHE A 1 488 ? 30.008 -5.944 -23.937 1.00 95.88 488 PHE A C 1
ATOM 3941 O O . PHE A 1 488 ? 30.054 -6.927 -24.665 1.00 95.88 488 PHE A O 1
ATOM 3948 N N . ILE A 1 489 ? 31.048 -5.107 -23.820 1.00 97.56 489 ILE A N 1
ATOM 3949 C CA . ILE A 1 489 ? 32.330 -5.301 -24.522 1.00 97.56 489 ILE A CA 1
ATOM 3950 C C . ILE A 1 489 ? 32.952 -6.648 -24.150 1.00 97.56 489 ILE A C 1
ATOM 3952 O O . ILE A 1 489 ? 33.356 -7.417 -25.019 1.00 97.56 489 ILE A O 1
ATOM 3956 N N . ARG A 1 490 ? 32.981 -6.960 -22.847 1.00 97.12 490 ARG A N 1
ATOM 3957 C CA . ARG A 1 490 ? 33.489 -8.240 -22.345 1.00 97.12 490 ARG A CA 1
ATOM 3958 C C . ARG A 1 490 ? 32.727 -9.423 -22.946 1.00 97.12 490 ARG A C 1
ATOM 3960 O O . ARG A 1 490 ? 33.356 -10.389 -23.368 1.00 97.12 490 ARG A O 1
ATOM 3967 N N . LEU A 1 491 ? 31.396 -9.340 -22.998 1.00 96.75 491 LEU A N 1
ATOM 3968 C CA . LEU A 1 491 ? 30.553 -10.381 -23.592 1.00 96.75 491 LEU A CA 1
ATOM 3969 C C . LEU A 1 491 ? 30.776 -10.512 -25.102 1.00 96.75 491 LEU A C 1
ATOM 3971 O O . LEU A 1 491 ? 30.847 -11.633 -25.598 1.00 96.75 491 LEU A O 1
ATOM 3975 N N . ALA A 1 492 ? 30.929 -9.400 -25.823 1.00 97.00 492 ALA A N 1
ATOM 3976 C CA . ALA A 1 492 ? 31.190 -9.415 -27.258 1.00 97.00 492 ALA A CA 1
ATOM 3977 C C . ALA A 1 492 ? 32.521 -10.110 -27.590 1.00 97.00 492 ALA A C 1
ATOM 3979 O O . ALA A 1 492 ? 32.541 -11.021 -28.415 1.00 97.00 492 ALA A O 1
ATOM 3980 N N . ILE A 1 493 ? 33.596 -9.764 -26.869 1.00 97.75 493 ILE A N 1
ATOM 3981 C CA . ILE A 1 493 ? 34.915 -10.405 -26.998 1.00 97.75 493 ILE A CA 1
ATOM 3982 C C . ILE A 1 493 ? 34.835 -11.906 -26.685 1.00 97.75 493 ILE A C 1
ATOM 3984 O O . ILE A 1 493 ? 35.315 -12.739 -27.455 1.00 97.75 493 ILE A O 1
ATOM 3988 N N . LYS A 1 494 ? 34.195 -12.263 -25.564 1.00 96.75 494 LYS A N 1
ATOM 3989 C CA . LYS A 1 494 ? 34.064 -13.656 -25.118 1.00 96.75 494 LYS A CA 1
ATOM 3990 C C . LYS A 1 494 ? 33.298 -14.529 -26.115 1.00 96.75 494 LYS A C 1
ATOM 3992 O O . LYS A 1 494 ? 33.554 -15.723 -26.176 1.00 96.75 494 LYS A O 1
ATOM 3997 N N . ASN A 1 495 ? 32.384 -13.956 -26.898 1.00 95.50 495 ASN A N 1
ATOM 3998 C CA . ASN A 1 495 ? 31.522 -14.696 -27.824 1.00 95.50 495 ASN A CA 1
ATOM 3999 C C . ASN A 1 495 ? 31.845 -14.418 -29.303 1.00 95.50 495 ASN A C 1
ATOM 4001 O O . ASN A 1 495 ? 30.997 -14.664 -30.160 1.00 95.50 495 ASN A O 1
ATOM 4005 N N . ASN A 1 496 ? 33.035 -13.883 -29.617 1.00 94.75 496 ASN A N 1
ATOM 4006 C CA . ASN A 1 496 ? 33.469 -13.568 -30.989 1.00 94.75 496 ASN A CA 1
ATOM 4007 C C . ASN A 1 496 ? 32.396 -12.794 -31.786 1.00 94.75 496 ASN A C 1
ATOM 4009 O O . ASN A 1 496 ? 31.964 -13.200 -32.867 1.00 94.75 496 ASN A O 1
ATOM 4013 N N . THR A 1 497 ? 31.863 -11.738 -31.176 1.00 96.56 497 THR A N 1
ATOM 4014 C CA . THR A 1 497 ? 30.697 -10.997 -31.669 1.00 96.56 497 THR A CA 1
ATOM 4015 C C . THR A 1 497 ? 31.124 -9.569 -31.989 1.00 96.56 497 THR A C 1
ATOM 4017 O O . THR A 1 497 ? 31.772 -8.916 -31.168 1.00 96.56 497 THR A O 1
ATOM 4020 N N . ALA A 1 498 ? 30.779 -9.078 -33.180 1.00 97.81 498 ALA A N 1
ATOM 4021 C CA . ALA A 1 498 ? 31.146 -7.730 -33.607 1.00 97.81 498 ALA A CA 1
ATOM 4022 C C . ALA A 1 498 ? 30.285 -6.687 -32.879 1.00 97.81 498 ALA A C 1
ATOM 4024 O O . ALA A 1 498 ? 29.071 -6.851 -32.741 1.00 97.81 498 ALA A O 1
ATOM 4025 N N . LEU A 1 499 ? 30.905 -5.610 -32.408 1.00 98.31 499 LEU A N 1
ATOM 4026 C CA . LEU A 1 499 ? 30.215 -4.505 -31.748 1.00 98.31 499 LEU A CA 1
ATOM 4027 C C . LEU A 1 499 ? 29.711 -3.515 -32.794 1.00 98.31 499 LEU A C 1
ATOM 4029 O O . LEU A 1 499 ? 30.415 -3.227 -33.753 1.00 98.31 499 LEU A O 1
ATOM 4033 N N . VAL A 1 500 ? 28.514 -2.966 -32.611 1.00 98.62 500 VAL A N 1
ATOM 4034 C CA . VAL A 1 500 ? 27.968 -1.944 -33.513 1.00 98.62 500 VAL A CA 1
ATOM 4035 C C . VAL A 1 500 ? 27.447 -0.775 -32.679 1.00 98.62 500 VAL A C 1
ATOM 4037 O O . VAL A 1 500 ? 26.541 -0.982 -31.864 1.00 98.62 500 VAL A O 1
ATOM 4040 N N . PRO A 1 501 ? 27.993 0.444 -32.831 1.00 98.31 501 PRO A N 1
ATOM 4041 C CA . PRO A 1 501 ? 27.430 1.615 -32.182 1.00 98.31 501 PRO A CA 1
ATOM 4042 C C . PRO A 1 501 ? 26.107 1.996 -32.849 1.00 98.31 501 PRO A C 1
ATOM 4044 O O . PRO A 1 501 ? 25.994 2.032 -34.076 1.00 98.31 501 PRO A O 1
ATOM 4047 N N . VAL A 1 502 ? 25.096 2.276 -32.034 1.00 98.56 502 VAL A N 1
ATOM 4048 C CA . VAL A 1 502 ? 23.777 2.718 -32.487 1.00 98.56 502 VAL A CA 1
ATOM 4049 C C . VAL A 1 502 ? 23.383 3.969 -31.715 1.00 98.56 502 VAL A C 1
ATOM 4051 O O . VAL A 1 502 ? 23.399 3.965 -30.484 1.00 98.56 502 VAL A O 1
ATOM 4054 N N . TYR A 1 503 ? 22.986 5.020 -32.434 1.00 98.06 503 TYR A N 1
ATOM 4055 C CA . TYR A 1 503 ? 22.525 6.273 -31.833 1.00 98.06 503 TYR A CA 1
ATOM 4056 C C . TYR A 1 503 ? 21.083 6.605 -32.245 1.00 98.06 503 TYR A C 1
ATOM 4058 O O . TYR A 1 503 ? 20.737 6.549 -33.423 1.00 98.06 503 TYR A O 1
ATOM 4066 N N . CYS A 1 504 ? 20.235 6.948 -31.277 1.00 97.00 504 CYS A N 1
ATOM 4067 C CA . CYS A 1 504 ? 18.832 7.323 -31.433 1.00 97.00 504 CYS A CA 1
ATOM 4068 C C . CYS A 1 504 ? 18.679 8.833 -31.212 1.00 97.00 504 CYS A C 1
ATOM 4070 O O . CYS A 1 504 ? 18.542 9.312 -30.086 1.00 97.00 504 CYS A O 1
ATOM 4072 N N . PHE A 1 505 ? 18.693 9.598 -32.301 1.00 96.56 505 PHE A N 1
ATOM 4073 C CA . PHE A 1 505 ? 18.506 11.046 -32.258 1.00 96.56 505 PHE A CA 1
ATOM 4074 C C . PHE A 1 505 ? 17.100 11.409 -31.765 1.00 96.56 505 PHE A C 1
ATOM 4076 O O . PHE A 1 505 ? 16.123 10.750 -32.128 1.00 96.56 505 PHE A O 1
ATOM 4083 N N . ASN A 1 506 ? 17.019 12.472 -30.957 1.00 94.25 506 ASN A N 1
ATOM 4084 C CA . ASN A 1 506 ? 15.803 13.024 -30.337 1.00 94.25 506 ASN A CA 1
ATOM 4085 C C . ASN A 1 506 ? 15.071 12.109 -29.338 1.00 94.25 506 ASN A C 1
ATOM 4087 O O . ASN A 1 506 ? 13.975 12.443 -28.891 1.00 94.25 506 ASN A O 1
ATOM 4091 N N . GLU A 1 507 ? 15.681 11.001 -28.914 1.00 93.69 507 GLU A N 1
ATOM 4092 C CA . GLU A 1 507 ? 15.111 10.095 -27.906 1.00 93.69 507 GLU A CA 1
ATOM 4093 C C . GLU A 1 507 ? 14.785 10.823 -26.583 1.00 93.69 507 GLU A C 1
ATOM 4095 O O . GLU A 1 507 ? 13.700 10.666 -26.014 1.00 93.69 507 GLU A O 1
ATOM 4100 N N . ASN A 1 508 ? 15.683 11.709 -26.139 1.00 93.00 508 ASN A N 1
ATOM 4101 C CA . ASN A 1 508 ? 15.518 12.512 -24.923 1.00 93.00 508 ASN A CA 1
ATOM 4102 C C . ASN A 1 508 ? 14.448 13.616 -25.040 1.00 93.00 508 ASN A C 1
ATOM 4104 O O . ASN A 1 508 ? 14.180 14.282 -24.050 1.00 93.00 508 ASN A O 1
ATOM 4108 N N . MET A 1 509 ? 13.827 13.829 -26.209 1.00 91.06 509 MET A N 1
ATOM 4109 C CA . MET A 1 509 ? 12.753 14.824 -26.394 1.00 91.06 509 MET A CA 1
ATOM 4110 C C . MET A 1 509 ? 11.350 14.258 -26.135 1.00 91.06 509 MET A C 1
ATOM 4112 O O . MET A 1 509 ? 10.355 14.978 -26.203 1.00 91.06 509 MET A O 1
ATOM 4116 N N . THR A 1 510 ? 11.249 12.954 -25.871 1.00 91.88 510 THR A N 1
ATOM 4117 C CA . THR A 1 510 ? 9.964 12.249 -25.764 1.00 91.88 510 THR A CA 1
ATOM 4118 C C . THR A 1 510 ? 9.233 12.516 -24.450 1.00 91.88 510 THR A C 1
ATOM 4120 O O . THR A 1 510 ? 8.023 12.309 -24.378 1.00 91.88 510 THR A O 1
ATOM 4123 N N . TYR A 1 511 ? 9.925 13.018 -23.425 1.00 91.88 511 TYR A N 1
ATOM 4124 C CA . TYR A 1 511 ? 9.345 13.364 -22.131 1.00 91.88 511 TYR A CA 1
ATOM 4125 C C . TYR A 1 511 ? 10.094 14.508 -21.454 1.00 91.88 511 TYR A C 1
ATOM 4127 O O . TYR A 1 511 ? 11.321 14.555 -21.453 1.00 91.88 511 TYR A O 1
ATOM 4135 N N . MET A 1 512 ? 9.350 15.352 -20.740 1.00 88.44 512 MET A N 1
ATOM 4136 C CA . MET A 1 512 ? 9.921 16.338 -19.833 1.00 88.44 512 MET A CA 1
ATOM 4137 C C . MET A 1 512 ? 10.237 15.677 -18.496 1.00 88.44 512 MET A C 1
ATOM 4139 O O . MET A 1 512 ? 9.343 15.344 -17.719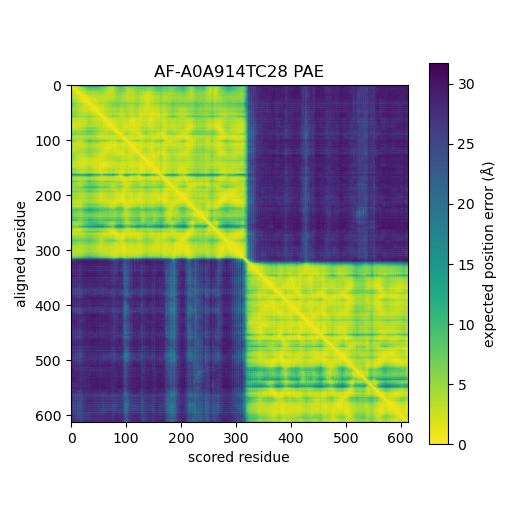 1.00 88.44 512 MET A O 1
ATOM 4143 N N . GLN A 1 513 ? 11.519 15.498 -18.208 1.00 88.69 513 GLN A N 1
ATOM 4144 C CA . GLN A 1 513 ? 11.980 14.995 -16.920 1.00 88.69 513 GLN A CA 1
ATOM 4145 C C . GLN A 1 513 ? 11.999 16.107 -15.863 1.00 88.69 513 GLN A C 1
ATOM 4147 O O . GLN A 1 513 ? 12.474 17.216 -16.119 1.00 88.69 513 GLN A O 1
ATOM 4152 N N . PHE A 1 514 ? 11.501 15.807 -14.661 1.00 84.50 514 PHE A N 1
ATOM 4153 C CA . PHE A 1 514 ? 11.535 16.745 -13.539 1.00 84.50 514 PHE A CA 1
ATOM 4154 C C . PHE A 1 514 ? 12.990 17.037 -13.122 1.00 84.50 514 PHE A C 1
ATOM 4156 O O . PHE A 1 514 ? 13.798 16.105 -13.099 1.00 84.50 514 PHE A O 1
ATOM 4163 N N . PRO A 1 515 ? 13.347 18.286 -12.756 1.00 83.88 515 PRO A N 1
ATOM 4164 C CA . PRO A 1 515 ? 14.716 18.626 -12.378 1.00 83.88 515 PRO A CA 1
ATOM 4165 C C . PRO A 1 515 ? 15.253 17.749 -11.238 1.00 83.88 515 PRO A C 1
ATOM 4167 O O . PRO A 1 515 ? 14.731 17.754 -10.124 1.00 83.88 515 PRO A O 1
ATOM 4170 N N . ASN A 1 516 ? 16.333 17.016 -11.504 1.00 85.12 516 ASN A N 1
ATOM 4171 C CA . ASN A 1 516 ? 16.942 16.072 -10.566 1.00 85.12 516 ASN A CA 1
ATOM 4172 C C . ASN A 1 516 ? 18.479 16.125 -10.652 1.00 85.12 516 ASN A C 1
ATOM 4174 O O . ASN A 1 516 ? 19.135 15.108 -10.864 1.00 85.12 516 ASN A O 1
ATOM 4178 N N . ARG A 1 517 ? 19.075 17.313 -10.481 1.00 84.75 517 ARG A N 1
ATOM 4179 C CA . ARG A 1 517 ? 20.537 17.524 -10.569 1.00 84.75 517 ARG A CA 1
ATOM 4180 C C . ARG A 1 517 ? 21.325 16.532 -9.696 1.00 84.75 517 ARG A C 1
ATOM 4182 O O . ARG A 1 517 ? 20.889 16.207 -8.585 1.00 84.75 517 ARG A O 1
ATOM 4189 N N . LYS A 1 518 ? 22.495 16.081 -10.168 1.00 82.25 518 LYS A N 1
ATOM 4190 C CA . LYS A 1 518 ? 23.412 15.221 -9.393 1.00 82.25 518 LYS A CA 1
ATOM 4191 C C . LYS A 1 518 ? 23.751 15.886 -8.048 1.00 82.25 518 LYS A C 1
ATOM 4193 O O . LYS A 1 518 ? 24.025 17.079 -8.004 1.00 82.25 518 LYS A O 1
ATOM 4198 N N . GLY A 1 519 ? 23.635 15.129 -6.954 1.00 80.88 519 GLY A N 1
ATOM 4199 C CA . GLY A 1 519 ? 23.797 15.619 -5.576 1.00 80.88 519 GLY A CA 1
ATOM 4200 C C . GLY A 1 519 ? 22.533 16.185 -4.909 1.00 80.88 519 GLY A C 1
ATOM 4201 O O . GLY A 1 519 ? 22.531 16.386 -3.697 1.00 80.88 519 GLY A O 1
ATOM 4202 N N . SER A 1 520 ? 21.438 16.406 -5.648 1.00 86.31 520 SER A N 1
ATOM 4203 C CA . SER A 1 520 ? 20.162 16.843 -5.056 1.00 86.31 520 SER A CA 1
ATOM 4204 C C . SER A 1 520 ? 19.493 15.744 -4.220 1.00 86.31 520 SER A C 1
ATOM 4206 O O . SER A 1 520 ? 19.692 14.556 -4.465 1.00 86.31 520 SER A O 1
ATOM 4208 N N . ILE A 1 521 ? 18.613 16.133 -3.288 1.00 82.25 521 ILE A N 1
ATOM 4209 C CA . ILE A 1 521 ? 17.813 15.191 -2.480 1.00 82.25 521 ILE A CA 1
ATOM 4210 C C . ILE A 1 521 ? 17.008 14.241 -3.379 1.00 82.25 521 ILE A C 1
ATOM 4212 O O . ILE A 1 521 ? 16.982 13.035 -3.140 1.00 82.25 521 ILE A O 1
ATOM 4216 N N . VAL A 1 522 ? 16.398 14.775 -4.445 1.00 82.56 522 VAL A N 1
ATOM 4217 C CA . VAL A 1 522 ? 15.628 13.991 -5.423 1.00 82.56 522 VAL A CA 1
ATOM 4218 C C . VAL A 1 522 ? 16.522 12.955 -6.100 1.00 82.56 522 VAL A C 1
ATOM 4220 O O . VAL A 1 522 ? 16.166 11.778 -6.130 1.00 82.56 522 VAL A O 1
ATOM 4223 N N . ARG A 1 523 ? 17.705 13.358 -6.585 1.00 83.88 523 ARG A N 1
ATOM 4224 C CA . ARG A 1 523 ? 18.637 12.423 -7.225 1.00 83.88 523 ARG A CA 1
ATOM 4225 C C . ARG A 1 523 ? 19.162 11.379 -6.242 1.00 83.88 523 ARG A C 1
ATOM 4227 O O . ARG A 1 523 ? 19.220 10.210 -6.602 1.00 83.88 523 ARG A O 1
ATOM 4234 N N . ASN A 1 524 ? 19.490 11.764 -5.011 1.00 84.38 524 ASN A N 1
ATOM 4235 C CA . ASN A 1 524 ? 19.978 10.836 -3.988 1.00 84.38 524 ASN A CA 1
ATOM 4236 C C . ASN A 1 524 ? 18.915 9.782 -3.642 1.00 84.38 524 ASN A C 1
ATOM 4238 O O . ASN A 1 524 ? 19.234 8.599 -3.548 1.00 84.38 524 ASN A O 1
ATOM 4242 N N . LEU A 1 525 ? 17.642 10.182 -3.547 1.00 80.44 525 LEU A N 1
ATOM 4243 C CA . LEU A 1 525 ? 16.525 9.257 -3.358 1.00 80.44 525 LEU A CA 1
ATOM 4244 C C . LEU A 1 525 ? 16.327 8.333 -4.570 1.00 80.44 525 LEU A C 1
ATOM 4246 O O . LEU A 1 525 ? 16.128 7.131 -4.397 1.00 80.44 525 LEU A O 1
ATOM 4250 N N . GLN A 1 526 ? 16.401 8.866 -5.793 1.00 81.12 526 GLN A N 1
ATOM 4251 C CA . GLN A 1 526 ? 16.308 8.065 -7.018 1.00 81.12 526 GLN A CA 1
ATOM 4252 C C . GLN A 1 526 ? 17.443 7.036 -7.114 1.00 81.12 526 GLN A C 1
ATOM 4254 O O . GLN A 1 526 ? 17.175 5.879 -7.434 1.00 81.12 526 GLN A O 1
ATOM 4259 N N . CYS A 1 527 ? 18.681 7.428 -6.792 1.00 80.12 527 CYS A N 1
ATOM 4260 C CA . CYS A 1 527 ? 19.838 6.533 -6.744 1.00 80.12 527 CYS A CA 1
ATOM 4261 C C . CYS A 1 527 ? 19.677 5.461 -5.662 1.00 80.12 527 CYS A C 1
ATOM 4263 O O . CYS A 1 527 ? 19.832 4.284 -5.964 1.00 80.12 527 CYS A O 1
ATOM 4265 N N . PHE A 1 528 ? 19.261 5.838 -4.450 1.00 79.19 528 PHE A N 1
ATOM 4266 C CA . PHE A 1 528 ? 18.988 4.887 -3.370 1.00 79.19 528 PHE A CA 1
ATOM 4267 C C . PHE A 1 528 ? 17.937 3.842 -3.768 1.00 79.19 528 PHE A C 1
ATOM 4269 O O . PHE A 1 528 ? 18.128 2.648 -3.552 1.00 79.19 528 PHE A O 1
ATOM 4276 N N . ILE A 1 529 ? 16.833 4.272 -4.391 1.00 72.25 529 ILE A N 1
ATOM 4277 C CA . ILE A 1 529 ? 15.807 3.344 -4.881 1.00 72.25 529 ILE A CA 1
ATOM 4278 C C . ILE A 1 529 ? 16.401 2.447 -5.973 1.00 72.25 529 ILE A C 1
ATOM 4280 O O . ILE A 1 529 ? 16.295 1.227 -5.865 1.00 72.25 529 ILE A O 1
ATOM 4284 N N . LYS A 1 530 ? 17.079 3.020 -6.975 1.00 78.88 530 LYS A N 1
ATOM 4285 C CA . LYS A 1 530 ? 17.745 2.273 -8.054 1.00 78.88 530 LYS A CA 1
ATOM 4286 C C . LYS A 1 530 ? 18.672 1.183 -7.506 1.00 78.88 530 LYS A C 1
ATOM 4288 O O . LYS A 1 530 ? 18.604 0.059 -7.995 1.00 78.88 530 LYS A O 1
ATOM 4293 N N . ASP A 1 531 ? 19.475 1.482 -6.491 1.00 76.62 531 ASP A N 1
ATOM 4294 C CA . ASP A 1 531 ? 20.443 0.537 -5.922 1.00 76.62 531 ASP A CA 1
ATOM 4295 C C . ASP A 1 531 ? 19.764 -0.620 -5.164 1.00 76.62 531 ASP A C 1
ATOM 4297 O O . ASP A 1 531 ? 20.304 -1.722 -5.107 1.00 76.62 531 ASP A O 1
ATOM 4301 N N . ILE A 1 532 ? 18.546 -0.414 -4.647 1.00 67.75 532 ILE A N 1
ATOM 4302 C CA . ILE A 1 532 ? 17.761 -1.454 -3.962 1.00 67.75 532 ILE A CA 1
ATOM 4303 C C . ILE A 1 532 ? 16.965 -2.323 -4.941 1.00 67.75 532 ILE A C 1
ATOM 4305 O O . ILE A 1 532 ? 16.899 -3.539 -4.772 1.00 67.75 532 ILE A O 1
ATOM 4309 N N . ILE A 1 533 ? 16.290 -1.713 -5.923 1.00 65.00 533 ILE A N 1
ATOM 4310 C CA . ILE A 1 533 ? 15.312 -2.416 -6.778 1.00 65.00 533 ILE A CA 1
ATOM 4311 C C . ILE A 1 533 ? 15.795 -2.668 -8.212 1.00 65.00 533 ILE A C 1
ATOM 4313 O O . ILE A 1 533 ? 15.098 -3.335 -8.976 1.00 65.00 533 ILE A O 1
ATOM 4317 N N . GLY A 1 534 ? 16.953 -2.131 -8.606 1.00 64.00 534 GLY A N 1
ATOM 4318 C CA . GLY A 1 534 ? 17.483 -2.218 -9.973 1.00 64.00 534 GLY A CA 1
ATOM 4319 C C . GLY A 1 534 ? 16.706 -1.392 -11.008 1.00 64.00 534 GLY A C 1
ATOM 4320 O O . GLY A 1 534 ? 16.970 -1.501 -12.202 1.00 64.00 534 GLY A O 1
ATOM 4321 N N . PHE A 1 535 ? 15.745 -0.574 -10.567 1.00 68.44 535 PHE A N 1
ATOM 4322 C CA . PHE A 1 535 ? 14.897 0.281 -11.397 1.00 68.44 535 PHE A CA 1
ATOM 4323 C C . PHE A 1 535 ? 14.939 1.718 -10.877 1.00 68.44 535 PHE A C 1
ATOM 4325 O O . PHE A 1 535 ? 14.747 1.961 -9.686 1.00 68.44 535 PHE A O 1
ATOM 4332 N N . ALA A 1 536 ? 15.176 2.674 -11.771 1.00 68.62 536 ALA A N 1
ATOM 4333 C CA . ALA A 1 536 ? 15.232 4.083 -11.424 1.00 68.62 536 ALA A CA 1
ATOM 4334 C C . ALA A 1 536 ? 13.831 4.718 -11.525 1.00 68.62 536 ALA A C 1
ATOM 4336 O O . ALA A 1 536 ? 13.231 4.689 -12.600 1.00 68.62 536 ALA A O 1
ATOM 4337 N N . PRO A 1 537 ? 13.278 5.295 -10.441 1.00 74.06 537 PRO A N 1
ATOM 4338 C CA . PRO A 1 537 ? 11.991 5.977 -10.487 1.00 74.06 537 PRO A CA 1
ATOM 4339 C C . PRO A 1 537 ? 12.162 7.358 -11.128 1.00 74.06 537 PRO A C 1
ATOM 4341 O O . PRO A 1 537 ? 12.308 8.384 -10.457 1.00 74.06 537 PRO A O 1
ATOM 4344 N N . THR A 1 538 ? 12.178 7.372 -12.454 1.00 78.19 538 THR A N 1
ATOM 4345 C CA . THR A 1 538 ? 12.213 8.590 -13.255 1.00 78.19 538 THR A CA 1
ATOM 4346 C C . THR A 1 538 ? 10.896 9.344 -13.086 1.00 78.19 538 THR A C 1
ATOM 4348 O O . THR A 1 538 ? 9.829 8.802 -13.368 1.00 78.19 538 THR A O 1
ATOM 4351 N N . VAL A 1 539 ? 10.955 10.596 -12.627 1.00 82.94 539 VAL A N 1
ATOM 4352 C CA . VAL A 1 539 ? 9.784 11.481 -12.573 1.00 82.94 539 VAL A CA 1
ATOM 4353 C C . VAL A 1 539 ? 9.755 12.287 -13.865 1.00 82.94 539 VAL A C 1
ATOM 4355 O O . VAL A 1 539 ? 10.662 13.079 -14.121 1.00 82.94 539 VAL A O 1
ATOM 4358 N N . PHE A 1 540 ? 8.738 12.063 -14.688 1.00 87.12 540 PHE A N 1
ATOM 4359 C CA . PHE A 1 540 ? 8.599 12.687 -15.998 1.00 87.12 540 PHE A CA 1
ATOM 4360 C C . PHE A 1 540 ? 7.140 13.046 -16.287 1.00 87.12 540 PHE A C 1
ATOM 4362 O O . PHE A 1 540 ? 6.220 12.480 -15.696 1.00 87.12 540 PHE A O 1
ATOM 4369 N N . ALA A 1 541 ? 6.942 13.981 -17.209 1.00 86.94 541 ALA A N 1
ATOM 4370 C CA . ALA A 1 541 ? 5.648 14.379 -17.733 1.00 86.94 541 ALA A CA 1
ATOM 4371 C C . ALA A 1 541 ? 5.692 14.391 -19.263 1.00 86.94 541 ALA A C 1
ATOM 4373 O O . ALA A 1 541 ? 6.679 14.798 -19.875 1.00 86.94 541 ALA A O 1
ATOM 4374 N N . GLY A 1 542 ? 4.609 13.929 -19.871 1.00 87.25 542 GLY A N 1
ATOM 4375 C CA . GLY A 1 542 ? 4.344 14.047 -21.295 1.00 87.25 542 GLY A CA 1
ATOM 4376 C C . GLY A 1 542 ? 2.971 14.673 -21.537 1.00 87.25 542 GLY A C 1
ATOM 4377 O O . GLY A 1 542 ? 2.490 15.486 -20.746 1.00 87.25 542 GLY A O 1
ATOM 4378 N N . THR A 1 543 ? 2.308 14.264 -22.610 1.00 84.50 543 THR A N 1
ATOM 4379 C CA . THR A 1 543 ? 0.943 14.666 -22.951 1.00 84.50 543 THR A CA 1
ATOM 4380 C C . THR A 1 543 ? -0.104 13.825 -22.208 1.00 84.50 543 THR A C 1
ATOM 4382 O O . THR A 1 543 ? 0.137 12.689 -21.783 1.00 84.50 543 THR A O 1
ATOM 4385 N N . GLY A 1 544 ? -1.289 14.394 -22.002 1.00 81.31 544 GLY A N 1
ATOM 4386 C CA . GLY A 1 544 ? -2.465 13.672 -21.522 1.00 81.31 544 GLY A CA 1
ATOM 4387 C C . GLY A 1 544 ? -3.311 13.151 -22.682 1.00 81.31 544 GLY A C 1
ATOM 4388 O O . GLY A 1 544 ? -3.209 13.633 -23.804 1.00 81.31 544 GLY A O 1
ATOM 4389 N N . PHE A 1 545 ? -4.219 12.212 -22.406 1.00 72.00 545 PHE A N 1
ATOM 4390 C CA . PHE A 1 545 ? -5.144 11.694 -23.429 1.00 72.00 545 PHE A CA 1
ATOM 4391 C C . PHE A 1 545 ? -6.021 12.784 -24.070 1.00 72.00 545 PHE A C 1
ATOM 4393 O O . PHE A 1 545 ? -6.384 12.670 -25.235 1.00 72.00 545 PHE A O 1
ATOM 4400 N N . PHE A 1 546 ? -6.336 13.847 -23.321 1.00 75.56 546 PHE A N 1
ATOM 4401 C CA . PHE A 1 546 ? -7.196 14.952 -23.767 1.00 75.56 546 PHE A CA 1
ATOM 4402 C C . PHE A 1 546 ? -6.533 16.332 -23.641 1.00 75.56 546 PHE A C 1
ATOM 4404 O O . PHE A 1 546 ? -7.209 17.351 -23.736 1.00 75.56 546 PHE A O 1
ATOM 4411 N N . ASN A 1 547 ? -5.228 16.399 -23.360 1.00 75.31 547 ASN A N 1
ATOM 4412 C CA . ASN A 1 547 ? -4.528 17.673 -23.192 1.00 75.31 547 ASN A CA 1
ATOM 4413 C C . ASN A 1 547 ? -3.051 17.552 -23.587 1.00 75.31 547 ASN A C 1
ATOM 4415 O O . ASN A 1 547 ? -2.465 16.478 -23.502 1.00 75.31 547 ASN A O 1
ATOM 4419 N N . ARG A 1 548 ? -2.426 18.664 -23.978 1.00 68.44 548 ARG A N 1
ATOM 4420 C CA . ARG A 1 548 ? -1.019 18.680 -24.411 1.00 68.44 548 ARG A CA 1
ATOM 4421 C C . ARG A 1 548 ? -0.019 19.024 -23.300 1.00 68.44 548 ARG A C 1
ATOM 4423 O O . ARG A 1 548 ? 1.164 19.135 -23.592 1.00 68.44 548 ARG A O 1
ATOM 4430 N N . TYR A 1 549 ? -0.472 19.199 -22.058 1.00 58.72 549 TYR A N 1
ATOM 4431 C CA . TYR A 1 549 ? 0.314 19.862 -21.013 1.00 58.72 549 TYR A CA 1
ATOM 4432 C C . TYR A 1 549 ? 0.769 18.929 -19.883 1.00 58.72 549 TYR A C 1
ATOM 4434 O O . TYR A 1 549 ? 1.846 19.148 -19.338 1.00 58.72 549 TYR A O 1
ATOM 4442 N N . VAL A 1 550 ? -0.019 17.909 -19.512 1.00 73.88 550 VAL A N 1
ATOM 4443 C CA . VAL A 1 550 ? 0.313 16.977 -18.419 1.00 73.88 550 VAL A CA 1
ATOM 4444 C C . VAL A 1 550 ? -0.297 15.588 -18.656 1.00 73.88 550 VAL A C 1
ATOM 4446 O O . VAL A 1 550 ? -1.522 15.436 -18.741 1.00 73.88 550 VAL A O 1
ATOM 4449 N N . GLY A 1 551 ? 0.552 14.556 -18.676 1.00 84.06 551 GLY A N 1
ATOM 4450 C CA . GLY A 1 551 ? 0.152 13.147 -18.648 1.00 84.06 551 GLY A CA 1
ATOM 4451 C C . GLY A 1 551 ? 1.311 12.165 -18.848 1.00 84.06 551 GLY A C 1
ATOM 4452 O O . GLY A 1 551 ? 2.474 12.520 -18.666 1.00 84.06 551 GLY A O 1
ATOM 4453 N N . PHE A 1 552 ? 0.981 10.916 -19.191 1.00 84.25 552 PHE A N 1
ATOM 4454 C CA . PHE A 1 552 ? 1.944 9.816 -19.364 1.00 84.25 552 PHE A CA 1
ATOM 4455 C C . PHE A 1 552 ? 2.270 9.498 -20.830 1.00 84.25 552 PHE A C 1
ATOM 4457 O O . PHE A 1 552 ? 3.154 8.681 -21.090 1.00 84.25 552 PHE A O 1
ATOM 4464 N N . MET A 1 553 ? 1.571 10.106 -21.790 1.00 89.19 553 MET A N 1
ATOM 4465 C CA . MET A 1 553 ? 1.816 9.867 -23.212 1.00 89.19 553 MET A CA 1
ATOM 4466 C C . MET A 1 553 ? 3.056 10.650 -23.659 1.00 89.19 553 MET A C 1
ATOM 4468 O O . MET A 1 553 ? 3.216 11.794 -23.251 1.00 89.19 553 MET A O 1
ATOM 4472 N N . PRO A 1 554 ? 3.950 10.083 -24.475 1.00 91.19 554 PRO A N 1
ATOM 4473 C CA . PRO A 1 554 ? 5.160 10.783 -24.902 1.00 91.19 554 PRO A CA 1
ATOM 4474 C C . PRO A 1 554 ? 4.832 12.008 -25.764 1.00 91.19 554 PRO A C 1
ATOM 4476 O O . PRO A 1 554 ? 3.788 12.053 -26.414 1.00 91.19 554 PRO A O 1
ATOM 4479 N N . PHE A 1 555 ? 5.714 13.003 -25.795 1.00 91.56 555 PHE A N 1
ATOM 4480 C CA . PHE A 1 555 ? 5.646 14.077 -26.784 1.00 91.56 555 PHE A CA 1
ATOM 4481 C C . PHE A 1 555 ? 5.961 13.534 -28.183 1.00 91.56 555 PHE A C 1
ATOM 4483 O O . PHE A 1 555 ? 6.783 12.623 -28.312 1.00 91.56 555 PHE A O 1
ATOM 4490 N N . PRO A 1 556 ? 5.335 14.081 -29.238 1.00 89.44 556 PRO A N 1
ATOM 4491 C CA . PRO A 1 556 ? 5.771 13.793 -30.593 1.00 89.44 556 PRO A CA 1
ATOM 4492 C C . PRO A 1 556 ? 7.198 14.328 -30.773 1.00 89.44 556 PRO A C 1
ATOM 4494 O O . PRO A 1 556 ? 7.470 15.501 -30.519 1.00 89.44 556 PRO A O 1
ATOM 4497 N N . ALA A 1 557 ? 8.108 13.461 -31.201 1.00 90.12 557 ALA A N 1
ATOM 4498 C CA . ALA A 1 557 ? 9.500 13.790 -31.484 1.00 90.12 557 ALA A CA 1
ATOM 4499 C C . ALA A 1 557 ? 9.964 12.957 -32.676 1.00 90.12 557 ALA A C 1
ATOM 4501 O O . ALA A 1 557 ? 9.591 11.791 -32.765 1.00 90.12 557 ALA A O 1
ATOM 4502 N N . GLN A 1 558 ? 10.766 13.533 -33.576 1.00 94.00 558 GLN A N 1
ATOM 4503 C CA . GLN A 1 558 ? 11.299 12.803 -34.725 1.00 94.00 558 GLN A CA 1
ATOM 4504 C C . GLN A 1 558 ? 12.447 11.887 -34.292 1.00 94.00 558 GLN A C 1
ATOM 4506 O O . GLN A 1 558 ? 13.596 12.326 -34.238 1.00 94.00 558 GLN A O 1
ATOM 4511 N N . ILE A 1 559 ? 12.154 10.617 -34.021 1.00 96.31 559 ILE A N 1
ATOM 4512 C CA . ILE A 1 559 ? 13.170 9.660 -33.570 1.00 96.31 559 ILE A CA 1
ATOM 4513 C C . ILE A 1 559 ? 13.883 9.040 -34.773 1.00 96.31 559 ILE A C 1
ATOM 4515 O O . ILE A 1 559 ? 13.265 8.369 -35.599 1.00 96.31 559 ILE A O 1
ATOM 4519 N N . THR A 1 560 ? 15.200 9.219 -34.878 1.00 97.56 560 THR A N 1
ATOM 4520 C CA . THR A 1 560 ? 15.995 8.558 -35.927 1.00 97.56 560 THR A CA 1
ATOM 4521 C C . THR A 1 560 ? 17.080 7.688 -35.315 1.00 97.56 560 THR A C 1
ATOM 4523 O O . THR A 1 560 ? 18.005 8.189 -34.685 1.00 97.56 560 THR A O 1
ATOM 4526 N N . THR A 1 561 ? 16.972 6.378 -35.523 1.00 98.25 561 THR A N 1
ATOM 4527 C CA . THR A 1 561 ? 17.962 5.386 -35.102 1.00 98.25 561 THR A CA 1
ATOM 4528 C C . THR A 1 561 ? 18.964 5.166 -36.229 1.00 98.25 561 THR A C 1
ATOM 4530 O O . THR A 1 561 ? 18.599 4.693 -37.306 1.00 98.25 561 THR A O 1
ATOM 4533 N N . VAL A 1 562 ? 20.230 5.490 -35.986 1.00 98.38 562 VAL A N 1
ATOM 4534 C CA . VAL A 1 562 ? 21.335 5.273 -36.921 1.00 98.38 562 VAL A CA 1
ATOM 4535 C C . VAL A 1 562 ? 22.195 4.117 -36.425 1.00 98.38 562 VAL A C 1
ATOM 4537 O O . VAL A 1 562 ? 22.672 4.136 -35.292 1.00 98.38 562 VAL A O 1
ATOM 4540 N N . VAL A 1 563 ? 22.380 3.110 -37.276 1.00 98.56 563 VAL A N 1
ATOM 4541 C CA . VAL A 1 563 ? 23.215 1.932 -37.017 1.00 98.56 563 VAL A CA 1
ATOM 4542 C C . VAL A 1 563 ? 24.554 2.118 -37.716 1.00 98.56 563 VAL A C 1
ATOM 4544 O O . VAL A 1 563 ? 24.576 2.209 -38.944 1.00 98.56 563 VAL A O 1
ATOM 4547 N N . GLY A 1 564 ? 25.632 2.174 -36.930 1.00 97.88 564 GLY A N 1
ATOM 4548 C CA . GLY A 1 564 ? 27.000 2.389 -37.391 1.00 97.88 564 GLY A CA 1
ATOM 4549 C C . GLY A 1 564 ? 27.665 1.171 -38.040 1.00 97.88 564 GLY A C 1
ATOM 4550 O O . GLY A 1 564 ? 27.053 0.121 -38.252 1.00 97.88 564 GLY A O 1
ATOM 4551 N N . ALA A 1 565 ? 28.957 1.318 -38.341 1.00 97.31 565 ALA A N 1
ATOM 4552 C CA . ALA A 1 565 ? 29.792 0.243 -38.868 1.00 97.31 565 ALA A CA 1
ATOM 4553 C C . ALA A 1 565 ? 30.194 -0.769 -37.774 1.00 97.31 565 ALA A C 1
ATOM 4555 O O . ALA A 1 565 ? 30.338 -0.384 -36.611 1.00 97.31 565 ALA A O 1
ATOM 4556 N N . PRO A 1 566 ? 30.379 -2.058 -38.118 1.00 97.38 566 PRO A N 1
ATOM 4557 C CA . PRO A 1 566 ? 30.790 -3.066 -37.151 1.00 97.38 566 PRO A CA 1
ATOM 4558 C C . PRO A 1 566 ? 32.269 -2.934 -36.776 1.00 97.38 566 PRO A C 1
ATOM 4560 O O . PRO A 1 566 ? 33.122 -2.695 -37.626 1.00 97.38 566 PRO A O 1
ATOM 4563 N N . ILE A 1 567 ? 32.556 -3.169 -35.500 1.00 97.62 567 ILE A N 1
ATOM 4564 C CA . ILE A 1 567 ? 33.890 -3.287 -34.917 1.00 97.62 567 ILE A CA 1
ATOM 4565 C C . ILE A 1 567 ? 34.100 -4.766 -34.603 1.00 97.62 567 ILE A C 1
ATOM 4567 O O . ILE A 1 567 ? 33.443 -5.322 -33.714 1.00 97.62 567 ILE A O 1
ATOM 4571 N N . ASP A 1 568 ? 34.977 -5.423 -35.357 1.00 95.56 568 ASP A N 1
ATOM 4572 C CA . ASP A 1 568 ? 35.323 -6.819 -35.105 1.00 95.56 568 ASP A CA 1
ATOM 4573 C C . ASP A 1 568 ? 36.084 -6.929 -33.774 1.00 95.56 568 ASP A C 1
ATOM 4575 O O . ASP A 1 568 ? 37.021 -6.178 -33.503 1.00 95.56 568 ASP A O 1
ATOM 4579 N N . THR A 1 569 ? 35.668 -7.864 -32.919 1.00 93.75 569 THR A N 1
ATOM 4580 C CA . THR A 1 569 ? 36.302 -8.073 -31.615 1.00 93.75 569 THR A CA 1
ATOM 4581 C C . THR A 1 569 ? 37.282 -9.247 -31.677 1.00 93.75 569 THR A C 1
ATOM 4583 O O . THR A 1 569 ? 36.969 -10.283 -32.266 1.00 93.75 569 THR A O 1
ATOM 4586 N N . PRO A 1 570 ? 38.478 -9.136 -31.073 1.00 92.75 570 PRO A N 1
ATOM 4587 C CA . PRO A 1 570 ? 39.410 -10.254 -31.002 1.00 92.75 570 PRO A CA 1
ATOM 4588 C C . PRO A 1 570 ? 38.892 -11.279 -29.992 1.00 92.75 570 PRO A C 1
ATOM 4590 O O . PRO A 1 570 ? 38.822 -10.974 -28.804 1.00 92.75 570 PRO A O 1
ATOM 4593 N N . TYR A 1 571 ? 38.525 -12.481 -30.443 1.00 95.12 571 TYR A N 1
ATOM 4594 C CA . TYR A 1 571 ? 37.998 -13.528 -29.562 1.00 95.12 571 TYR A CA 1
ATOM 4595 C C . TYR A 1 571 ? 38.972 -13.868 -28.428 1.00 95.12 571 TYR A C 1
ATOM 4597 O O . TYR A 1 571 ? 40.139 -14.181 -28.665 1.00 95.12 571 TYR A O 1
ATOM 4605 N N . HIS A 1 572 ? 38.469 -13.857 -27.193 1.00 95.69 572 HIS A N 1
ATOM 4606 C CA . HIS A 1 572 ? 39.227 -14.295 -26.027 1.00 95.69 572 HIS A CA 1
ATOM 4607 C C . HIS A 1 572 ? 38.274 -14.833 -24.941 1.00 95.69 572 HIS A C 1
ATOM 4609 O O . HIS A 1 572 ? 37.422 -14.078 -24.471 1.00 95.69 572 HIS A O 1
ATOM 4615 N N . PRO A 1 573 ? 38.409 -16.096 -24.482 1.00 92.38 573 PRO A N 1
ATOM 4616 C CA . PRO A 1 573 ? 37.433 -16.731 -23.583 1.00 92.38 573 PRO A CA 1
ATOM 4617 C C . PRO A 1 573 ? 37.381 -16.108 -22.177 1.00 92.38 573 PRO A C 1
ATOM 4619 O O . PRO A 1 573 ? 36.326 -16.082 -21.547 1.00 92.38 573 PRO A O 1
ATOM 4622 N N . ASN A 1 574 ? 38.504 -15.571 -21.688 1.00 94.00 574 ASN A N 1
ATOM 4623 C CA . ASN A 1 574 ? 38.575 -14.815 -20.432 1.00 94.00 574 ASN A CA 1
ATOM 4624 C C . ASN A 1 574 ? 39.320 -13.483 -20.638 1.00 94.00 574 ASN A C 1
ATOM 4626 O O . ASN A 1 574 ? 40.514 -13.409 -20.356 1.00 94.00 574 ASN A O 1
ATOM 4630 N N . PRO A 1 575 ? 38.689 -12.480 -21.269 1.00 94.56 575 PRO A N 1
ATOM 4631 C CA . PRO A 1 575 ? 39.399 -11.322 -21.803 1.00 94.56 575 PRO A CA 1
ATOM 4632 C C . PRO A 1 575 ? 40.049 -10.477 -20.697 1.00 94.56 575 PRO A C 1
ATOM 4634 O O . PRO A 1 575 ? 39.350 -10.064 -19.762 1.00 94.56 575 PRO A O 1
ATOM 4637 N N . PRO A 1 576 ? 41.360 -10.182 -20.804 1.00 96.62 576 PRO A N 1
ATOM 4638 C CA . PRO A 1 576 ? 42.056 -9.353 -19.829 1.00 96.62 576 PRO A CA 1
ATOM 4639 C C . PRO A 1 576 ? 41.526 -7.916 -19.862 1.00 96.62 576 PRO A C 1
ATOM 4641 O O . PRO A 1 576 ? 40.963 -7.452 -20.861 1.00 96.62 576 PRO A O 1
ATOM 4644 N N . LYS A 1 577 ? 41.692 -7.197 -18.750 1.00 96.62 577 LYS A N 1
ATOM 4645 C CA . LYS A 1 577 ? 41.141 -5.847 -18.576 1.00 96.62 577 LYS A CA 1
ATOM 4646 C C . LYS A 1 577 ? 41.669 -4.881 -19.638 1.00 96.62 577 LYS A C 1
ATOM 4648 O O . LYS A 1 577 ? 40.895 -4.094 -20.169 1.00 96.62 577 LYS A O 1
ATOM 4653 N N . GLU A 1 578 ? 42.944 -4.983 -19.988 1.00 96.94 578 GLU A N 1
ATOM 4654 C CA . GLU A 1 578 ? 43.621 -4.138 -20.973 1.00 96.94 578 GLU A CA 1
ATOM 4655 C C . GLU A 1 578 ? 42.991 -4.287 -22.364 1.00 96.94 578 GLU A C 1
ATOM 4657 O O . GLU A 1 578 ? 42.773 -3.299 -23.065 1.00 96.94 578 GLU A O 1
ATOM 4662 N N . LEU A 1 579 ? 42.630 -5.519 -22.742 1.00 97.12 579 LEU A N 1
ATOM 4663 C CA . LEU A 1 579 ? 41.962 -5.798 -24.011 1.00 97.12 579 LEU A CA 1
ATOM 4664 C C . LEU A 1 579 ? 40.545 -5.219 -24.036 1.00 97.12 579 LEU A C 1
ATOM 4666 O O . LEU A 1 579 ? 40.162 -4.564 -25.005 1.00 97.12 579 LEU A O 1
ATOM 4670 N N . VAL A 1 580 ? 39.780 -5.432 -22.960 1.00 97.75 580 VAL A N 1
ATOM 4671 C CA . VAL A 1 580 ? 38.428 -4.870 -22.820 1.00 97.75 580 VAL A CA 1
ATOM 4672 C C . VAL A 1 580 ? 38.476 -3.344 -22.888 1.00 97.75 580 VAL A C 1
ATOM 4674 O O . VAL A 1 580 ? 37.646 -2.736 -23.559 1.00 97.75 580 VAL A O 1
ATOM 4677 N N . ASP A 1 581 ? 39.457 -2.724 -22.234 1.00 97.62 581 ASP A N 1
ATOM 4678 C CA . ASP A 1 581 ? 39.628 -1.275 -22.203 1.00 97.62 581 ASP A CA 1
ATOM 4679 C C . ASP A 1 581 ? 39.988 -0.723 -23.587 1.00 97.62 581 ASP A C 1
ATOM 4681 O O . ASP A 1 581 ? 39.386 0.262 -24.013 1.00 97.62 581 ASP A O 1
ATOM 4685 N N . LYS A 1 582 ? 40.881 -1.392 -24.329 1.00 97.62 582 LYS A N 1
ATOM 4686 C CA . LYS A 1 582 ? 41.232 -1.022 -25.709 1.00 97.62 582 LYS A CA 1
ATOM 4687 C C . LYS A 1 582 ? 40.016 -1.052 -26.640 1.00 97.62 582 LYS A C 1
ATOM 4689 O O . LYS A 1 582 ? 39.738 -0.057 -27.306 1.00 97.62 582 LYS A O 1
ATOM 4694 N N . VAL A 1 583 ? 39.268 -2.158 -26.654 1.00 97.94 583 VAL A N 1
ATOM 4695 C CA . VAL A 1 583 ? 38.072 -2.309 -27.508 1.00 97.94 583 VAL A CA 1
ATOM 4696 C C . VAL A 1 583 ? 36.969 -1.333 -27.087 1.00 97.94 583 VAL A C 1
ATOM 4698 O O . VAL A 1 583 ? 36.264 -0.783 -27.928 1.00 97.94 583 VAL A O 1
ATOM 4701 N N . HIS A 1 584 ? 36.828 -1.058 -25.788 1.00 98.00 584 HIS A N 1
ATOM 4702 C CA . HIS A 1 584 ? 35.875 -0.067 -25.291 1.00 98.00 584 HIS A CA 1
ATOM 4703 C C . HIS A 1 584 ? 36.204 1.356 -25.768 1.00 98.00 584 HIS A C 1
ATOM 4705 O O . HIS A 1 584 ? 35.291 2.098 -26.123 1.00 98.00 584 HIS A O 1
ATOM 4711 N N . GLN A 1 585 ? 37.486 1.738 -25.814 1.00 97.81 585 GLN A N 1
ATOM 4712 C CA . GLN A 1 585 ? 37.901 3.038 -26.355 1.00 97.81 585 GLN A CA 1
ATOM 4713 C C . GLN A 1 585 ? 37.646 3.145 -27.861 1.00 97.81 585 GLN A C 1
ATOM 4715 O O . GLN A 1 585 ? 37.165 4.172 -28.335 1.00 97.81 585 GLN A O 1
ATOM 4720 N N . GLU A 1 586 ? 37.903 2.072 -28.610 1.00 97.94 586 GLU A N 1
ATOM 4721 C CA . GLU A 1 586 ? 37.571 2.003 -30.036 1.00 97.94 586 GLU A CA 1
ATOM 4722 C C . GLU A 1 586 ? 36.060 2.142 -30.273 1.00 97.94 586 GLU A C 1
ATOM 4724 O O . GLU A 1 586 ? 35.629 2.930 -31.118 1.00 97.94 586 GLU A O 1
ATOM 4729 N N . TYR A 1 587 ? 35.250 1.458 -29.460 1.00 98.44 587 TYR A N 1
ATOM 4730 C CA . TYR A 1 587 ? 33.795 1.583 -29.474 1.00 98.44 587 TYR A CA 1
ATOM 4731 C C . TYR A 1 587 ? 33.330 3.018 -29.186 1.00 98.44 587 TYR A C 1
ATOM 4733 O O . TYR A 1 587 ? 32.503 3.549 -29.927 1.00 98.44 587 TYR A O 1
ATOM 4741 N N . ILE A 1 588 ? 33.874 3.667 -28.148 1.00 98.12 588 ILE A N 1
ATOM 4742 C CA . ILE A 1 588 ? 33.554 5.063 -27.809 1.00 98.12 588 ILE A CA 1
ATOM 4743 C C . ILE A 1 588 ? 33.893 5.995 -28.973 1.00 98.12 588 ILE A C 1
ATOM 4745 O O . ILE A 1 588 ? 33.056 6.804 -29.366 1.00 98.12 588 ILE A O 1
ATOM 4749 N N . LYS A 1 589 ? 35.089 5.860 -29.556 1.00 98.00 589 LYS A N 1
ATOM 4750 C CA . LYS A 1 589 ? 35.514 6.680 -30.695 1.00 98.00 589 LYS A CA 1
ATOM 4751 C C . LYS A 1 589 ? 34.565 6.517 -31.883 1.00 98.00 589 LYS A C 1
ATOM 4753 O O . LYS A 1 589 ? 34.163 7.505 -32.487 1.00 98.00 589 LYS A O 1
ATOM 4758 N N . SER A 1 590 ? 34.179 5.281 -32.198 1.00 98.12 590 SER A N 1
ATOM 4759 C CA . SER A 1 590 ? 33.234 4.996 -33.281 1.00 98.12 590 SER A CA 1
ATOM 4760 C C . SER A 1 590 ? 31.841 5.580 -33.010 1.00 98.12 590 SER A C 1
ATOM 4762 O O . SER A 1 590 ? 31.234 6.153 -33.911 1.00 98.12 590 SER A O 1
ATOM 4764 N N . LEU A 1 591 ? 31.355 5.508 -31.764 1.00 98.31 591 LEU A N 1
ATOM 4765 C CA . LEU A 1 591 ? 30.078 6.101 -31.358 1.00 98.31 591 LEU A CA 1
ATOM 4766 C C . LEU A 1 591 ? 30.085 7.634 -31.456 1.00 98.31 591 LEU A C 1
ATOM 4768 O O . LEU A 1 591 ? 29.115 8.205 -31.948 1.00 98.31 591 LEU A O 1
ATOM 4772 N N . ILE A 1 592 ? 31.165 8.288 -31.015 1.00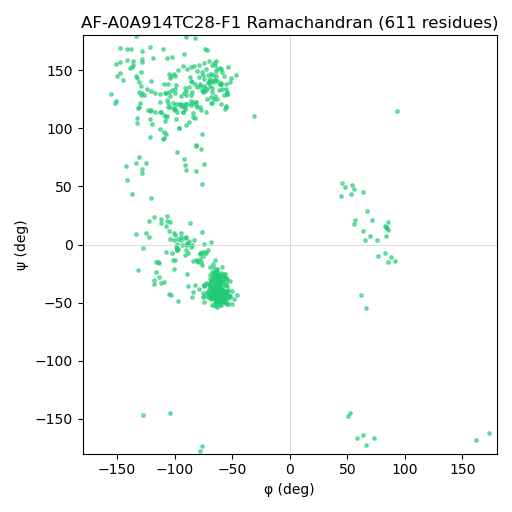 98.12 592 ILE A N 1
ATOM 4773 C CA . ILE A 1 592 ? 31.331 9.744 -31.139 1.00 98.12 592 ILE A CA 1
ATOM 4774 C C . ILE A 1 592 ? 31.337 10.137 -32.615 1.00 98.12 592 ILE A C 1
ATOM 4776 O O . ILE A 1 592 ? 30.555 10.990 -33.010 1.00 98.12 592 ILE A O 1
ATOM 4780 N N . ASN A 1 593 ? 32.131 9.463 -33.450 1.00 97.81 593 ASN A N 1
ATOM 4781 C CA . ASN A 1 593 ? 32.165 9.742 -34.887 1.00 97.81 593 ASN A CA 1
ATOM 4782 C C . ASN A 1 593 ? 30.780 9.590 -35.539 1.00 97.81 593 ASN A C 1
ATOM 4784 O O . ASN A 1 593 ? 30.376 10.448 -36.317 1.00 97.81 593 ASN A O 1
ATOM 4788 N N . LEU A 1 594 ? 30.035 8.533 -35.186 1.00 98.00 594 LEU A N 1
ATOM 4789 C CA . LEU A 1 594 ? 28.672 8.311 -35.675 1.00 98.00 594 LEU A CA 1
ATOM 4790 C C . LEU A 1 594 ? 27.723 9.446 -35.262 1.00 98.00 594 LEU A C 1
ATOM 4792 O O . LEU A 1 594 ? 26.858 9.846 -36.038 1.00 98.00 594 LEU A O 1
ATOM 4796 N N . PHE A 1 595 ? 27.857 9.954 -34.036 1.00 97.69 595 PHE A N 1
ATOM 4797 C CA . PHE A 1 595 ? 27.081 11.100 -33.580 1.00 97.69 595 PHE A CA 1
ATOM 4798 C C . PHE A 1 595 ? 27.448 12.362 -34.365 1.00 97.69 595 PHE A C 1
ATOM 4800 O O . PHE A 1 595 ? 26.564 12.997 -34.937 1.00 97.69 595 PHE A O 1
ATOM 4807 N N . GLU A 1 596 ? 28.738 12.684 -34.443 1.00 97.19 596 GLU A N 1
ATOM 4808 C CA . GLU A 1 596 ? 29.269 13.878 -35.105 1.00 97.19 596 GLU A CA 1
ATOM 4809 C C . GLU A 1 596 ? 28.880 13.957 -36.587 1.00 97.19 596 GLU A C 1
ATOM 4811 O O . GLU A 1 596 ? 28.404 14.994 -37.045 1.00 97.19 596 GLU A O 1
ATOM 4816 N N . GLU A 1 597 ? 28.968 12.843 -37.318 1.00 96.81 597 GLU A N 1
ATOM 4817 C CA . GLU A 1 597 ? 28.600 12.761 -38.740 1.00 96.81 597 GLU A CA 1
ATOM 4818 C C . GLU A 1 597 ? 27.116 13.082 -38.999 1.00 96.81 597 GLU A C 1
ATOM 4820 O O . GLU A 1 597 ? 26.731 13.539 -40.078 1.00 96.81 597 GLU A O 1
ATOM 4825 N N . HIS A 1 598 ? 26.251 12.842 -38.012 1.00 96.50 598 HIS A N 1
ATOM 4826 C CA . HIS A 1 598 ? 24.805 12.871 -38.200 1.00 96.50 598 HIS A CA 1
ATOM 4827 C C . HIS A 1 598 ? 24.072 13.956 -37.400 1.00 96.50 598 HIS A C 1
ATOM 4829 O O . HIS A 1 598 ? 22.919 14.253 -37.727 1.00 96.50 598 HIS A O 1
ATOM 4835 N N . LYS A 1 599 ? 24.700 14.572 -36.390 1.00 94.69 599 LYS A N 1
ATOM 4836 C CA . LYS A 1 599 ? 24.030 15.471 -35.433 1.00 94.69 599 LYS A CA 1
ATOM 4837 C C . LYS A 1 599 ? 23.323 16.658 -36.103 1.00 94.69 599 LYS A C 1
ATOM 4839 O O . LYS A 1 599 ? 22.149 16.913 -35.820 1.00 94.69 599 LYS A O 1
ATOM 4844 N N . THR A 1 600 ? 23.970 17.311 -37.068 1.00 95.31 600 THR A N 1
ATOM 4845 C CA . THR A 1 600 ? 23.425 18.493 -37.764 1.00 95.31 600 THR A CA 1
ATOM 4846 C C . THR A 1 600 ? 22.204 18.161 -38.617 1.00 95.31 600 THR A C 1
ATOM 4848 O O . THR A 1 600 ? 21.249 18.936 -38.671 1.00 95.31 600 THR A O 1
ATOM 4851 N N . ARG A 1 601 ? 22.158 16.958 -39.205 1.00 94.62 601 ARG A N 1
ATOM 4852 C CA . ARG A 1 601 ? 21.016 16.477 -40.000 1.00 94.62 601 ARG A CA 1
ATOM 4853 C C . ARG A 1 601 ? 19.739 16.315 -39.174 1.00 94.62 601 ARG A C 1
ATOM 4855 O O . ARG A 1 601 ? 18.644 16.353 -39.736 1.00 94.62 601 ARG A O 1
ATOM 4862 N N . TYR A 1 602 ? 19.872 16.123 -37.864 1.00 92.31 602 TYR A N 1
ATOM 4863 C CA . TYR A 1 602 ? 18.754 15.870 -36.956 1.00 92.31 602 TYR A CA 1
ATOM 4864 C C . TYR A 1 602 ? 18.502 17.018 -35.973 1.00 92.31 602 TYR A C 1
ATOM 4866 O O . TYR A 1 602 ? 17.843 16.816 -34.957 1.00 92.31 602 TYR A O 1
ATOM 4874 N N . GLY A 1 603 ? 18.968 18.227 -36.309 1.00 89.25 603 GLY A N 1
ATOM 4875 C CA . GLY A 1 603 ? 18.633 19.459 -35.590 1.00 89.25 603 GLY A CA 1
ATOM 4876 C C . GLY A 1 603 ? 19.511 19.756 -34.374 1.00 89.25 603 GLY A C 1
ATOM 4877 O O . GLY A 1 603 ? 19.179 20.644 -33.592 1.00 89.25 603 GLY A O 1
ATOM 4878 N N . ILE A 1 604 ? 20.627 19.043 -34.210 1.00 93.12 604 ILE A N 1
ATOM 4879 C CA . ILE A 1 604 ? 21.620 19.320 -33.168 1.00 93.12 604 ILE A CA 1
ATOM 4880 C C . ILE A 1 604 ? 22.664 20.285 -33.735 1.00 93.12 604 ILE A C 1
ATOM 4882 O O . ILE A 1 604 ? 23.134 20.116 -34.859 1.00 93.12 604 ILE A O 1
ATOM 4886 N N . ARG A 1 605 ? 23.029 21.310 -32.962 1.00 92.62 605 ARG A N 1
ATOM 4887 C CA . ARG A 1 605 ? 24.011 22.315 -33.387 1.00 92.62 605 ARG A CA 1
ATOM 4888 C C . ARG A 1 605 ? 25.417 21.721 -33.520 1.00 92.62 605 ARG A C 1
ATOM 4890 O O . ARG A 1 605 ? 25.766 20.756 -32.846 1.00 92.62 605 ARG A O 1
ATOM 4897 N N . GLU A 1 606 ? 26.234 22.347 -34.358 1.00 92.31 606 GLU A N 1
ATOM 4898 C CA . GLU A 1 606 ? 27.607 21.912 -34.630 1.00 92.31 606 GLU A CA 1
ATOM 4899 C C . GLU A 1 606 ? 28.530 22.001 -33.401 1.00 92.31 606 GLU A C 1
ATOM 4901 O O . GLU A 1 606 ? 29.406 21.161 -33.235 1.00 92.31 606 GLU A O 1
ATOM 4906 N N . ASP A 1 607 ? 28.281 22.944 -32.490 1.00 92.12 607 ASP A N 1
ATOM 4907 C CA . ASP A 1 607 ? 29.062 23.151 -31.261 1.00 92.12 607 ASP A CA 1
ATOM 4908 C C . ASP A 1 607 ? 28.742 22.150 -30.134 1.00 92.12 607 ASP A C 1
ATOM 4910 O O . ASP A 1 607 ? 29.398 22.143 -29.094 1.00 92.12 607 ASP A O 1
ATOM 4914 N N . VAL A 1 608 ? 27.705 21.324 -30.299 1.00 93.06 608 VAL A N 1
ATOM 4915 C CA . VAL A 1 608 ? 27.290 20.342 -29.291 1.00 93.06 608 VAL A CA 1
ATOM 4916 C C . VAL A 1 608 ? 28.095 19.060 -29.453 1.00 93.06 608 VAL A C 1
ATOM 4918 O O . VAL A 1 608 ? 28.033 18.422 -30.500 1.00 93.06 608 VAL A O 1
ATOM 4921 N N . GLU A 1 609 ? 28.776 18.641 -28.394 1.00 93.25 609 GLU A N 1
ATOM 4922 C CA . GLU A 1 609 ? 29.570 17.410 -28.361 1.00 93.25 609 GLU A CA 1
ATOM 4923 C C . GLU A 1 609 ? 28.874 16.301 -27.563 1.00 93.25 609 GLU A C 1
ATOM 4925 O O . GLU A 1 609 ? 28.214 16.559 -26.549 1.00 93.25 609 GLU A O 1
ATOM 4930 N N . LEU A 1 610 ? 29.074 15.050 -27.988 1.00 94.56 610 LEU A N 1
ATOM 4931 C CA . LEU A 1 610 ? 28.662 13.870 -27.229 1.00 94.56 610 LEU A CA 1
ATOM 4932 C C . LEU A 1 610 ? 29.646 13.609 -26.083 1.00 94.56 610 LEU A C 1
ATOM 4934 O O . LEU A 1 610 ? 30.806 13.270 -26.321 1.00 94.56 610 LEU A O 1
ATOM 4938 N N . ARG A 1 611 ? 29.189 13.713 -24.831 1.00 93.31 611 ARG A N 1
ATOM 4939 C CA . ARG A 1 611 ? 30.059 13.518 -23.662 1.00 93.31 611 ARG A CA 1
ATOM 4940 C C . ARG A 1 611 ? 29.892 12.122 -23.094 1.00 93.31 611 ARG A C 1
ATOM 4942 O O . ARG A 1 611 ? 28.778 11.661 -22.868 1.00 93.31 611 ARG A O 1
ATOM 4949 N N . ILE A 1 612 ? 31.006 11.460 -22.808 1.00 94.12 612 ILE A N 1
ATOM 4950 C CA . ILE A 1 612 ? 31.005 10.148 -22.162 1.00 94.12 612 ILE A CA 1
ATOM 4951 C C . ILE A 1 612 ? 31.311 10.321 -20.675 1.00 94.12 612 ILE A C 1
ATOM 4953 O O . ILE A 1 612 ? 32.411 10.745 -20.319 1.00 94.12 612 ILE A O 1
ATOM 4957 N N . VAL A 1 613 ? 30.341 9.985 -19.821 1.00 88.94 613 VAL A N 1
ATOM 4958 C CA . VAL A 1 613 ? 30.413 10.111 -18.353 1.00 88.94 613 VAL A CA 1
ATOM 4959 C C . VAL A 1 613 ? 30.463 8.769 -17.626 1.00 88.94 613 VAL A C 1
ATOM 4961 O O . VAL A 1 613 ? 30.066 7.720 -18.201 1.00 88.94 613 VAL A O 1
#